Protein AF-A0AAN4YS03-F1 (afdb_monomer)

Radius of gyration: 44.27 Å; Cα contacts (8 Å, |Δi|>4): 1001; chains: 1; bounding box: 125×52×126 Å

Structure (mmCIF, N/CA/C/O backbone):
data_AF-A0AAN4YS03-F1
#
_entry.id   AF-A0AAN4YS03-F1
#
loop_
_atom_site.group_PDB
_atom_site.id
_atom_site.type_symbol
_atom_site.label_atom_id
_atom_site.label_alt_id
_atom_site.label_comp_id
_atom_site.label_asym_id
_atom_site.label_entity_id
_atom_site.label_seq_id
_atom_site.pdbx_PDB_ins_code
_atom_site.Cartn_x
_atom_site.Cartn_y
_atom_site.Cartn_z
_atom_site.occupancy
_atom_site.B_iso_or_equiv
_atom_site.auth_seq_id
_atom_site.auth_comp_id
_atom_site.auth_asym_id
_atom_site.auth_atom_id
_atom_site.pdbx_PDB_model_num
ATOM 1 N N . MET A 1 1 ? -36.981 9.908 74.277 1.00 62.81 1 MET A N 1
ATOM 2 C CA . MET A 1 1 ? -36.765 9.601 72.844 1.00 62.81 1 MET A CA 1
ATOM 3 C C . MET A 1 1 ? -37.838 8.609 72.413 1.00 62.81 1 MET A C 1
ATOM 5 O O . MET A 1 1 ? -37.986 7.611 73.107 1.00 62.81 1 MET A O 1
ATOM 9 N N . SER A 1 2 ? -38.640 8.889 71.379 1.00 87.06 2 SER A N 1
ATOM 10 C CA . SER A 1 2 ? -39.710 7.969 70.950 1.00 87.06 2 SER A CA 1
ATOM 11 C C . SER A 1 2 ? -39.118 6.650 70.426 1.00 87.06 2 SER A C 1
ATOM 13 O O . SER A 1 2 ? -37.985 6.634 69.940 1.00 87.06 2 SER A O 1
ATOM 15 N N . LEU A 1 3 ? -39.869 5.540 70.510 1.00 88.31 3 LEU A N 1
ATOM 16 C CA . LEU A 1 3 ? -39.451 4.258 69.920 1.00 88.31 3 LEU A CA 1
ATOM 17 C C . LEU A 1 3 ? -39.141 4.425 68.425 1.00 88.31 3 LEU A C 1
ATOM 19 O O . LEU A 1 3 ? -38.120 3.934 67.962 1.00 88.31 3 LEU A O 1
ATOM 23 N N . ARG A 1 4 ? -39.962 5.204 67.707 1.00 88.69 4 ARG A N 1
ATOM 24 C CA . ARG A 1 4 ? -39.749 5.547 66.293 1.00 88.69 4 ARG A CA 1
ATOM 25 C C . ARG A 1 4 ? -38.406 6.235 66.061 1.00 88.69 4 ARG A C 1
ATOM 27 O O . ARG A 1 4 ? -37.646 5.790 65.213 1.00 88.69 4 ARG A O 1
ATOM 34 N N . ARG A 1 5 ? -38.067 7.242 66.868 1.00 88.62 5 ARG A N 1
ATOM 35 C CA . ARG A 1 5 ? -36.782 7.945 66.775 1.00 88.62 5 ARG A CA 1
ATOM 36 C C . ARG A 1 5 ? -35.595 7.033 67.079 1.00 88.62 5 ARG A C 1
ATOM 38 O O . ARG A 1 5 ? -34.581 7.125 66.402 1.00 88.62 5 ARG A O 1
ATOM 45 N N . ARG A 1 6 ? -35.726 6.112 68.043 1.00 87.75 6 ARG A N 1
ATOM 46 C CA . ARG A 1 6 ? -34.692 5.096 68.325 1.00 87.75 6 ARG A CA 1
ATOM 47 C C . ARG A 1 6 ? -34.522 4.114 67.163 1.00 87.75 6 ARG A C 1
ATOM 49 O O . ARG A 1 6 ? -33.397 3.859 66.758 1.00 87.75 6 ARG A O 1
ATOM 56 N N . VAL A 1 7 ? -35.619 3.595 66.606 1.00 87.50 7 VAL A N 1
ATOM 57 C CA . VAL A 1 7 ? -35.579 2.685 65.448 1.00 87.50 7 VAL A CA 1
ATOM 58 C C . VAL A 1 7 ? -34.985 3.391 64.231 1.00 87.50 7 VAL A C 1
ATOM 60 O O . VAL A 1 7 ? -34.114 2.826 63.579 1.00 87.50 7 VAL A O 1
ATOM 63 N N . SER A 1 8 ? -35.388 4.634 63.972 1.00 88.62 8 SER A N 1
ATOM 64 C CA . SER A 1 8 ? -34.830 5.474 62.908 1.00 88.62 8 SER A CA 1
ATOM 65 C C . SER A 1 8 ? -33.326 5.687 63.079 1.00 88.62 8 SER A C 1
ATOM 67 O O . SER A 1 8 ? -32.570 5.487 62.138 1.00 88.62 8 SER A O 1
ATOM 69 N N . GLN A 1 9 ? -32.848 5.962 64.294 1.00 85.19 9 GLN A N 1
ATOM 70 C CA . GLN A 1 9 ? -31.410 6.087 64.552 1.00 85.19 9 GLN A CA 1
ATOM 71 C C . GLN A 1 9 ? -30.628 4.785 64.358 1.00 85.19 9 GLN A C 1
ATOM 73 O O . GLN A 1 9 ? -29.498 4.834 63.891 1.00 85.19 9 GLN A O 1
ATOM 78 N N . CYS A 1 10 ? -31.208 3.633 64.703 1.00 83.06 10 CYS A N 1
ATOM 79 C CA . CYS A 1 10 ? -30.532 2.341 64.565 1.00 83.06 10 CYS A CA 1
ATOM 80 C C . CYS A 1 10 ? -30.569 1.782 63.138 1.00 83.06 10 CYS A C 1
ATOM 82 O O . CYS A 1 10 ? -29.670 1.053 62.741 1.00 83.06 10 CYS A O 1
ATOM 84 N N . THR A 1 11 ? -31.638 2.052 62.391 1.00 83.12 11 THR A N 1
ATOM 85 C CA . THR A 1 11 ? -31.875 1.448 61.069 1.00 83.12 11 THR A CA 1
ATOM 86 C C . THR A 1 11 ? -31.716 2.437 59.930 1.00 83.12 11 THR A C 1
ATOM 88 O O . THR A 1 11 ? -31.784 2.036 58.777 1.00 83.12 11 THR A O 1
ATOM 91 N N . ARG A 1 12 ? -31.573 3.731 60.232 1.00 84.44 12 ARG A N 1
ATOM 92 C CA . ARG A 1 12 ? -31.611 4.842 59.273 1.00 84.44 12 ARG A CA 1
ATOM 93 C C . ARG A 1 12 ? -32.932 4.950 58.490 1.00 84.44 12 ARG A C 1
ATOM 95 O O . ARG A 1 12 ? -33.034 5.785 57.595 1.00 84.44 12 ARG A O 1
ATOM 102 N N . ILE A 1 13 ? -33.954 4.160 58.842 1.00 88.19 13 ILE A N 1
ATOM 103 C CA . ILE A 1 13 ? -35.297 4.239 58.256 1.00 88.19 13 ILE A CA 1
ATOM 104 C C . ILE A 1 13 ? -35.971 5.529 58.754 1.00 88.19 13 ILE A C 1
ATOM 106 O O . ILE A 1 13 ? -36.139 5.689 59.965 1.00 88.19 13 ILE A O 1
ATOM 110 N N . PRO A 1 14 ? -36.405 6.435 57.861 1.00 88.62 14 PRO A N 1
ATOM 111 C CA . PRO A 1 14 ? -37.026 7.698 58.249 1.00 88.62 14 PRO A CA 1
ATOM 112 C C . PRO A 1 14 ? -38.251 7.524 59.154 1.00 88.62 14 PRO A C 1
ATOM 114 O O . PRO A 1 14 ? -39.078 6.632 58.948 1.00 88.62 14 PRO A O 1
ATOM 117 N N . GLU A 1 15 ? -38.421 8.433 60.121 1.00 89.50 15 GLU A N 1
ATOM 118 C CA . GLU A 1 15 ? -39.568 8.400 61.043 1.00 89.50 15 GLU A CA 1
ATOM 119 C C . GLU A 1 15 ? -40.915 8.490 60.309 1.00 89.50 15 GLU A C 1
ATOM 121 O O . GLU A 1 15 ? -41.884 7.894 60.771 1.00 89.50 15 GLU A O 1
ATOM 126 N N . SER A 1 16 ? -40.960 9.153 59.149 1.00 88.88 16 SER A N 1
ATOM 127 C CA . SER A 1 16 ? -42.152 9.256 58.298 1.00 88.88 16 SER A CA 1
ATOM 128 C C . SER A 1 16 ? -42.608 7.905 57.739 1.00 88.88 16 SER A C 1
ATOM 130 O O . SER A 1 16 ? -43.807 7.654 57.659 1.00 88.88 16 SER A O 1
ATOM 132 N N . ILE A 1 17 ? -41.683 6.991 57.424 1.00 88.75 17 ILE A N 1
ATOM 133 C CA . ILE A 1 17 ? -42.033 5.619 57.016 1.00 88.75 17 ILE A CA 1
ATOM 134 C C . ILE A 1 17 ? -42.554 4.840 58.223 1.00 88.75 17 ILE A C 1
ATOM 136 O O . ILE A 1 17 ? -43.592 4.189 58.147 1.00 88.75 17 ILE A O 1
ATOM 140 N N . LEU A 1 18 ? -41.873 4.949 59.369 1.00 88.12 18 LEU A N 1
ATOM 141 C CA . LEU A 1 18 ? -42.282 4.282 60.613 1.00 88.12 18 LEU A CA 1
ATOM 142 C C . LEU A 1 18 ? -43.627 4.800 61.153 1.00 88.12 18 LEU A C 1
ATOM 144 O O . LEU A 1 18 ? -44.275 4.126 61.951 1.00 88.12 18 LEU A O 1
ATOM 148 N N . ALA A 1 19 ? -44.024 6.010 60.758 1.00 87.56 19 ALA A N 1
ATOM 149 C CA . ALA A 1 19 ? -45.313 6.618 61.059 1.00 87.56 19 ALA A CA 1
ATOM 150 C C . ALA A 1 19 ? -46.412 6.262 60.039 1.00 87.56 19 ALA A C 1
ATOM 152 O O . ALA A 1 19 ? -47.574 6.555 60.305 1.00 87.56 19 ALA A O 1
ATOM 153 N N . GLY A 1 20 ? -46.064 5.638 58.905 1.00 85.31 20 GLY A N 1
ATOM 154 C CA . GLY A 1 20 ? -46.989 5.366 57.799 1.00 85.31 20 GLY A CA 1
ATOM 155 C C . GLY A 1 20 ? -47.348 6.600 56.962 1.00 85.31 20 GLY A C 1
ATOM 156 O O . GLY A 1 20 ? -48.310 6.565 56.205 1.00 85.31 20 GLY A O 1
ATOM 157 N N . GLU A 1 21 ? -46.600 7.697 57.100 1.00 88.50 21 GLU A N 1
ATOM 158 C CA . GLU A 1 21 ? -46.832 8.962 56.388 1.00 88.50 21 GLU A CA 1
ATOM 159 C C . GLU A 1 21 ? -46.271 8.941 54.959 1.00 88.50 21 GLU A C 1
ATOM 161 O O . GLU A 1 21 ? -46.716 9.706 54.104 1.00 88.50 21 GLU A O 1
ATOM 166 N N . ARG A 1 22 ? -45.269 8.092 54.694 1.00 87.12 22 ARG A N 1
ATOM 167 C CA . ARG A 1 22 ? -44.665 7.898 53.368 1.00 87.12 22 ARG A CA 1
ATOM 168 C C . ARG A 1 22 ? -44.465 6.421 53.059 1.00 87.12 22 ARG A C 1
ATOM 170 O O . ARG A 1 22 ? -44.139 5.634 53.945 1.00 87.12 22 ARG A O 1
ATOM 177 N N . ASN A 1 23 ? -44.589 6.080 51.781 1.00 86.81 23 ASN A N 1
ATOM 178 C CA . ASN A 1 23 ? -44.374 4.733 51.267 1.00 86.81 23 ASN A CA 1
ATOM 179 C C . ASN A 1 23 ? -42.890 4.477 50.934 1.00 86.81 23 ASN A C 1
ATOM 181 O O . ASN A 1 23 ? -42.110 5.410 50.723 1.00 86.81 23 ASN A O 1
ATOM 185 N N . LEU A 1 24 ? -42.495 3.201 50.889 1.00 85.31 24 LEU A N 1
ATOM 186 C CA . LEU A 1 24 ? -41.114 2.764 50.620 1.00 85.31 24 LEU A CA 1
ATOM 187 C C . LEU A 1 24 ? -40.614 3.145 49.217 1.00 85.31 24 LEU A C 1
ATOM 189 O O . LEU A 1 24 ? -39.426 3.394 49.040 1.00 85.31 24 LEU A O 1
ATOM 193 N N . ASP A 1 25 ? -41.514 3.188 48.241 1.00 82.31 25 ASP A N 1
ATOM 194 C CA . ASP A 1 25 ? -41.267 3.567 46.844 1.00 82.31 25 ASP A CA 1
ATOM 195 C C . ASP A 1 25 ? -40.865 5.042 46.670 1.00 82.31 25 ASP A C 1
ATOM 197 O O . ASP A 1 25 ? -40.218 5.385 45.687 1.00 82.31 25 ASP A O 1
ATOM 201 N N . THR A 1 26 ? -41.170 5.908 47.645 1.00 86.38 26 THR A N 1
ATOM 202 C CA . THR A 1 26 ? -40.747 7.322 47.634 1.00 86.38 26 THR A CA 1
ATOM 203 C C . THR A 1 26 ? -39.247 7.525 47.881 1.00 86.38 26 THR A C 1
ATOM 205 O O . THR A 1 26 ? -38.755 8.647 47.755 1.00 86.38 26 THR A O 1
ATOM 208 N N . PHE A 1 27 ? -38.520 6.461 48.239 1.00 90.19 27 PHE A N 1
ATOM 209 C CA . PHE A 1 27 ? -37.086 6.487 48.521 1.00 90.19 27 PHE A CA 1
ATOM 210 C C . PHE A 1 27 ? -36.296 5.723 47.464 1.00 90.19 27 PHE A C 1
ATOM 212 O O . PHE A 1 27 ? -36.702 4.653 46.995 1.00 90.19 27 PHE A O 1
ATOM 219 N N . SER A 1 28 ? -35.114 6.249 47.148 1.00 91.94 28 SER A N 1
ATOM 220 C CA . SER A 1 28 ? -34.211 5.623 46.189 1.00 91.94 28 SER A CA 1
ATOM 221 C C . SER A 1 28 ? -33.755 4.241 46.656 1.00 91.94 28 SER A C 1
ATOM 223 O O . SER A 1 28 ? -33.810 3.875 47.837 1.00 91.94 28 SER A O 1
ATOM 225 N N . THR A 1 29 ? -33.265 3.460 45.711 1.00 92.81 29 THR A N 1
ATOM 226 C CA . THR A 1 29 ? -32.684 2.147 45.946 1.00 92.81 29 THR A CA 1
ATOM 227 C C . THR A 1 29 ? -31.448 2.266 46.828 1.00 92.81 29 THR A C 1
ATOM 229 O O . THR A 1 29 ? -31.342 1.527 47.804 1.00 92.81 29 THR A O 1
ATOM 232 N N . ALA A 1 30 ? -30.579 3.253 46.583 1.00 92.75 30 ALA A N 1
ATOM 233 C CA . ALA A 1 30 ? -29.439 3.552 47.453 1.00 92.75 30 ALA A CA 1
ATOM 234 C C . ALA A 1 30 ? -29.853 3.859 48.899 1.00 92.75 30 ALA A C 1
ATOM 236 O O . ALA A 1 30 ? -29.278 3.310 49.840 1.00 92.75 30 ALA A O 1
ATOM 237 N N . GLN A 1 31 ? -30.883 4.691 49.086 1.00 92.56 31 GLN A N 1
ATOM 238 C CA . GLN A 1 31 ? -31.388 5.043 50.413 1.00 92.56 31 GLN A CA 1
ATOM 239 C C . GLN A 1 31 ? -31.877 3.804 51.153 1.00 92.56 31 GLN A C 1
ATOM 241 O O . GLN A 1 31 ? -31.463 3.557 52.285 1.00 92.56 31 GLN A O 1
ATOM 246 N N . ARG A 1 32 ? -32.696 2.984 50.489 1.00 92.81 32 ARG A N 1
ATOM 247 C CA . ARG A 1 32 ? -33.225 1.742 51.059 1.00 92.81 32 ARG A CA 1
ATOM 248 C C . ARG A 1 32 ? -32.126 0.726 51.373 1.00 92.81 32 ARG A C 1
ATOM 250 O O . ARG A 1 32 ? -32.178 0.095 52.427 1.00 92.81 32 ARG A O 1
ATOM 257 N N . MET A 1 33 ? -31.110 0.605 50.516 1.00 92.31 33 MET A N 1
ATOM 258 C CA . MET A 1 33 ? -29.931 -0.232 50.778 1.00 92.31 33 MET A CA 1
ATOM 259 C C . MET A 1 33 ? -29.151 0.253 52.006 1.00 92.31 33 MET A C 1
ATOM 261 O O . MET A 1 33 ? -28.747 -0.557 52.843 1.00 92.31 33 MET A O 1
ATOM 265 N N . SER A 1 34 ? -28.999 1.573 52.167 1.00 92.25 34 SER A N 1
ATOM 266 C CA . SER A 1 34 ? -28.271 2.170 53.294 1.00 92.25 34 SER A CA 1
ATOM 267 C C . SER A 1 34 ? -28.894 1.852 54.662 1.00 92.25 34 SER A C 1
ATOM 269 O O . SER A 1 34 ? -28.183 1.811 55.666 1.00 92.25 34 SER A O 1
ATOM 271 N N . TRP A 1 35 ? -30.196 1.541 54.722 1.00 91.12 35 TRP A N 1
ATOM 272 C CA . TRP A 1 35 ? -30.890 1.157 55.962 1.00 91.12 35 TRP A CA 1
ATOM 273 C C . TRP A 1 35 ? -30.449 -0.200 56.530 1.00 91.12 35 TRP A C 1
ATOM 275 O O . TRP A 1 35 ? -30.781 -0.568 57.665 1.00 91.12 35 TRP A O 1
ATOM 285 N N . ALA A 1 36 ? -29.725 -0.981 55.729 1.00 89.56 36 ALA A N 1
ATOM 286 C CA . ALA A 1 36 ? -29.115 -2.233 56.145 1.00 89.56 36 ALA A CA 1
ATOM 287 C C . ALA A 1 36 ? -27.587 -2.151 56.281 1.00 89.56 36 ALA A C 1
ATOM 289 O O . ALA A 1 36 ? -26.980 -3.149 56.659 1.00 89.56 36 ALA A O 1
ATOM 290 N N . ALA A 1 37 ? -26.967 -0.993 56.023 1.00 88.12 37 ALA A N 1
ATOM 291 C CA . ALA A 1 37 ? -25.511 -0.869 55.932 1.00 88.12 37 ALA A CA 1
ATOM 292 C C . ALA A 1 37 ? -24.763 -1.229 57.228 1.00 88.12 37 ALA A C 1
ATOM 294 O O . ALA A 1 37 ? -23.658 -1.758 57.173 1.00 88.12 37 ALA A O 1
ATOM 295 N N . GLU A 1 38 ? -25.375 -0.984 58.388 1.00 88.12 38 GLU A N 1
ATOM 296 C CA . GLU A 1 38 ? -24.790 -1.262 59.710 1.00 88.12 38 GLU A CA 1
ATOM 297 C C . GLU A 1 38 ? -25.371 -2.527 60.366 1.00 88.12 38 GLU A C 1
ATOM 299 O O . GLU A 1 38 ? -25.102 -2.808 61.537 1.00 88.12 38 GLU A O 1
ATOM 304 N N . ARG A 1 39 ? -26.197 -3.300 59.645 1.00 87.12 39 ARG A N 1
ATOM 305 C CA . ARG A 1 39 ? -26.814 -4.508 60.204 1.00 87.12 39 ARG A CA 1
ATOM 306 C C . ARG A 1 39 ? -25.766 -5.593 60.421 1.00 87.12 39 ARG A C 1
ATOM 308 O O . ARG A 1 39 ? -24.939 -5.869 59.559 1.00 87.12 39 ARG A O 1
ATOM 315 N N . GLN A 1 40 ? -25.868 -6.254 61.567 1.00 84.62 40 GLN A N 1
ATOM 316 C CA . GLN A 1 40 ? -25.061 -7.416 61.914 1.00 84.62 40 GLN A CA 1
ATOM 317 C C . GLN A 1 40 ? -25.960 -8.647 61.947 1.00 84.62 40 GLN A C 1
ATOM 319 O O . GLN A 1 40 ? -27.003 -8.647 62.603 1.00 84.62 40 GLN A O 1
ATOM 324 N N . THR A 1 41 ? -25.562 -9.692 61.232 1.00 86.56 41 THR A N 1
ATOM 325 C CA . THR A 1 41 ? -26.290 -10.961 61.147 1.00 86.56 41 THR A CA 1
ATOM 326 C C . THR A 1 41 ? -25.350 -12.125 61.435 1.00 86.56 41 THR A C 1
ATOM 328 O O . THR A 1 41 ? -24.131 -12.007 61.315 1.00 86.56 41 THR A O 1
ATOM 331 N N . THR A 1 42 ? -25.907 -13.268 61.835 1.00 86.56 42 THR A N 1
ATOM 332 C CA . THR A 1 42 ? -25.120 -14.488 62.074 1.00 86.56 42 THR A CA 1
ATOM 333 C C . THR A 1 42 ? -24.725 -15.173 60.767 1.00 86.56 42 THR A C 1
ATOM 335 O O . THR A 1 42 ? -23.645 -15.755 60.687 1.00 86.56 42 THR A O 1
ATOM 338 N N . ARG A 1 43 ? -25.576 -15.091 59.736 1.00 85.44 43 ARG A N 1
ATOM 339 C CA . ARG A 1 43 ? -25.283 -15.537 58.367 1.00 85.44 43 ARG A CA 1
ATOM 340 C C . ARG A 1 43 ? -25.240 -14.343 57.422 1.00 85.44 43 ARG A C 1
ATOM 342 O O . ARG A 1 43 ? -26.068 -13.441 57.529 1.00 85.44 43 ARG A O 1
ATOM 349 N N . VAL A 1 44 ? -24.308 -14.346 56.472 1.00 81.50 44 VAL A N 1
ATOM 350 C CA . VAL A 1 44 ? -24.134 -13.236 55.515 1.00 81.50 44 VAL A CA 1
ATOM 351 C C . VAL A 1 44 ? -25.361 -13.099 54.607 1.00 81.50 44 VAL A C 1
ATOM 353 O O . VAL A 1 44 ? -25.776 -11.993 54.280 1.00 81.50 44 VAL A O 1
ATOM 356 N N . GLU A 1 45 ? -26.004 -14.216 54.272 1.00 87.19 45 GLU A N 1
ATOM 357 C CA . GLU A 1 45 ? -27.212 -14.270 53.445 1.00 87.19 45 GLU A CA 1
ATOM 358 C C . GLU A 1 45 ? -28.424 -13.588 54.098 1.00 87.19 45 GLU A C 1
ATOM 360 O O . GLU A 1 45 ? -29.308 -13.093 53.395 1.00 87.19 45 GLU A O 1
ATOM 365 N N . ASP A 1 46 ? -28.464 -13.507 55.434 1.00 87.12 46 ASP A N 1
ATOM 366 C CA . ASP A 1 46 ? -29.571 -12.866 56.154 1.00 87.12 46 ASP A CA 1
ATOM 367 C C . ASP A 1 46 ? -29.637 -11.352 55.867 1.00 87.12 46 ASP A C 1
ATOM 369 O O . ASP A 1 46 ? -30.712 -10.748 55.933 1.00 87.12 46 ASP A O 1
ATOM 373 N N . LEU A 1 47 ? -28.511 -10.740 55.468 1.00 84.62 47 LEU A N 1
ATOM 374 C CA . LEU A 1 47 ? -28.468 -9.354 54.995 1.00 84.62 47 LEU A CA 1
ATOM 375 C C . LEU A 1 47 ? -29.272 -9.173 53.701 1.00 84.62 47 LEU A C 1
ATOM 377 O O . LEU A 1 47 ? -29.989 -8.185 53.564 1.00 84.62 47 LEU A O 1
ATOM 381 N N . ALA A 1 48 ? -29.220 -10.137 52.779 1.00 85.81 48 ALA A N 1
ATOM 382 C CA . ALA A 1 48 ? -30.043 -10.107 51.573 1.00 85.81 48 ALA A CA 1
ATOM 383 C C . ALA A 1 48 ? -31.520 -10.393 51.902 1.00 85.81 48 ALA A C 1
ATOM 385 O O . ALA A 1 48 ? -32.401 -9.659 51.451 1.00 85.81 48 ALA A O 1
ATOM 386 N N . TYR A 1 49 ? -31.801 -11.384 52.761 1.00 85.81 49 TYR A N 1
ATOM 387 C CA . TYR A 1 49 ? -33.170 -11.713 53.192 1.00 85.81 49 TYR A CA 1
ATOM 388 C C . TYR A 1 49 ? -33.905 -10.515 53.799 1.00 85.81 49 TYR A C 1
ATOM 390 O O . TYR A 1 49 ? -35.056 -10.248 53.455 1.00 85.81 49 TYR A O 1
ATOM 398 N N . CYS A 1 50 ? -33.245 -9.765 54.684 1.00 83.62 50 CYS A N 1
ATOM 399 C CA . CYS A 1 50 ? -33.875 -8.640 55.372 1.00 83.62 50 CYS A CA 1
ATOM 400 C C . CYS A 1 50 ? -34.185 -7.441 54.456 1.00 83.62 50 CYS A C 1
ATOM 402 O O . CYS A 1 50 ? -34.942 -6.552 54.853 1.00 83.62 50 CYS A O 1
ATOM 404 N N . LEU A 1 51 ? -33.612 -7.413 53.250 1.00 88.56 51 LEU A N 1
ATOM 405 C CA . LEU A 1 51 ? -33.839 -6.385 52.238 1.00 88.56 51 LEU A CA 1
ATOM 406 C C . LEU A 1 51 ? -34.893 -6.798 51.202 1.00 88.56 51 LEU A C 1
ATOM 408 O O . LEU A 1 51 ? -35.548 -5.921 50.650 1.00 88.56 51 LEU A O 1
ATOM 412 N N . MET A 1 52 ? -35.133 -8.096 50.980 1.00 88.31 52 MET A N 1
ATOM 413 C CA . MET A 1 52 ? -36.137 -8.586 50.015 1.00 88.31 52 MET A CA 1
ATOM 414 C C . MET A 1 52 ? -37.507 -7.916 50.193 1.00 88.31 52 MET A C 1
ATOM 416 O O . MET A 1 52 ? -38.092 -7.423 49.229 1.00 88.31 52 MET A O 1
ATOM 420 N N . GLY A 1 53 ? -37.982 -7.819 51.440 1.00 83.25 53 GLY A N 1
ATOM 421 C CA . GLY A 1 53 ? -39.258 -7.174 51.765 1.00 83.25 53 GLY A CA 1
ATOM 422 C C . GLY A 1 53 ? -39.277 -5.659 51.529 1.00 83.25 53 GLY A C 1
ATOM 423 O O . GLY A 1 53 ? -40.325 -5.113 51.204 1.00 83.25 53 GLY A O 1
ATOM 424 N N . LEU A 1 54 ? -38.129 -4.979 51.630 1.00 86.62 54 LEU A N 1
ATOM 425 C CA . LEU A 1 54 ? -38.019 -3.533 51.374 1.00 86.62 54 LEU A CA 1
ATOM 426 C C . LEU A 1 54 ? -38.086 -3.188 49.880 1.00 86.62 54 LEU A C 1
ATOM 428 O O . LEU A 1 54 ? -38.413 -2.054 49.520 1.00 86.62 54 LEU A O 1
ATOM 432 N N . PHE A 1 55 ? -37.781 -4.163 49.024 1.00 88.81 55 PHE A N 1
ATOM 433 C CA . PHE A 1 55 ? -37.797 -4.021 47.570 1.00 88.81 55 PHE A CA 1
ATOM 434 C C . PHE A 1 55 ? -38.944 -4.776 46.891 1.00 88.81 55 PHE A C 1
ATOM 436 O O . PHE A 1 55 ? -39.091 -4.670 45.680 1.00 88.81 55 PHE A O 1
ATOM 443 N N . GLY A 1 56 ? -39.760 -5.523 47.643 1.00 85.44 56 GLY A N 1
ATOM 444 C CA . GLY A 1 56 ? -40.843 -6.333 47.075 1.00 85.44 56 GLY A CA 1
ATOM 445 C C . GLY A 1 56 ? -40.343 -7.467 46.172 1.00 85.44 56 GLY A C 1
ATOM 446 O O . GLY A 1 56 ? -41.068 -7.923 45.293 1.00 85.44 56 GLY A O 1
ATOM 447 N N . VAL A 1 57 ? -39.102 -7.915 46.373 1.00 87.88 57 VAL A N 1
ATOM 448 C CA . VAL A 1 57 ? -38.455 -8.946 45.557 1.00 87.88 57 VAL A CA 1
ATOM 449 C C . VAL A 1 57 ? -38.677 -10.318 46.180 1.00 87.88 57 VAL A C 1
ATOM 451 O O . VAL A 1 57 ? -38.440 -10.516 47.372 1.00 87.88 57 VAL A O 1
ATOM 454 N N . ASN A 1 58 ? -39.066 -11.294 45.358 1.00 84.62 58 ASN A N 1
ATOM 455 C CA . ASN A 1 58 ? -39.175 -12.689 45.769 1.00 84.62 58 ASN A CA 1
ATOM 456 C C . ASN A 1 58 ? -38.053 -13.529 45.139 1.00 84.62 58 ASN A C 1
ATOM 458 O O . ASN A 1 58 ? -37.931 -13.593 43.919 1.00 84.62 58 ASN A O 1
ATOM 462 N N . MET A 1 59 ? -37.256 -14.200 45.972 1.00 81.94 59 MET A N 1
ATOM 463 C CA . MET A 1 59 ? -36.164 -15.077 45.553 1.00 81.94 59 MET A CA 1
ATOM 464 C C . MET A 1 59 ? -36.340 -16.477 46.158 1.00 81.94 59 MET A C 1
ATOM 466 O O . MET A 1 59 ? -36.659 -16.589 47.342 1.00 81.94 59 MET A O 1
ATOM 470 N N . PRO A 1 60 ? -36.078 -17.553 45.387 1.00 80.44 60 PRO A N 1
ATOM 471 C CA . PRO A 1 60 ? -35.842 -18.895 45.923 1.00 80.44 60 PRO A CA 1
ATOM 472 C C . PRO A 1 60 ? -34.805 -18.913 47.058 1.00 80.44 60 PRO A C 1
ATOM 474 O O . PRO A 1 60 ? -34.016 -17.981 47.168 1.00 80.44 60 PRO A O 1
ATOM 477 N N . LEU A 1 61 ? -34.758 -20.004 47.837 1.00 75.44 61 LEU A N 1
ATOM 478 C CA . LEU A 1 61 ? -33.773 -20.238 48.910 1.00 75.44 61 LEU A CA 1
ATOM 479 C C . LEU A 1 61 ? -32.360 -19.757 48.527 1.00 75.44 61 LEU A C 1
ATOM 481 O O . LEU A 1 61 ? -31.792 -20.249 47.555 1.00 75.44 61 LEU A O 1
ATOM 485 N N . ILE A 1 62 ? -31.816 -18.818 49.311 1.00 77.06 62 ILE A N 1
ATOM 486 C CA . ILE A 1 62 ? -30.479 -18.221 49.111 1.00 77.06 62 ILE A CA 1
ATOM 487 C C . ILE A 1 62 ? -29.419 -18.775 50.081 1.00 77.06 62 ILE A C 1
ATOM 489 O O . ILE A 1 62 ? -28.246 -18.423 49.994 1.00 77.06 62 ILE A O 1
ATOM 493 N N . TYR A 1 63 ? -29.800 -19.654 51.016 1.00 78.56 63 TYR A N 1
ATOM 494 C CA . TYR A 1 63 ? -28.863 -20.226 51.988 1.00 78.56 63 TYR A CA 1
ATOM 495 C C . TYR A 1 63 ? -27.813 -21.116 51.312 1.00 78.56 63 TYR A C 1
ATOM 497 O O . TYR A 1 63 ? -28.155 -22.081 50.631 1.00 78.56 63 TYR A O 1
ATOM 505 N N . GLY A 1 64 ? -26.532 -20.808 51.545 1.00 79.06 64 GLY A N 1
ATOM 506 C CA . GLY A 1 64 ? -25.397 -21.466 50.894 1.00 79.06 64 GLY A CA 1
ATOM 507 C C . GLY A 1 64 ? -24.770 -20.642 49.766 1.00 79.06 64 GLY A C 1
ATOM 508 O O . GLY A 1 64 ? -23.676 -20.984 49.316 1.00 79.06 64 GLY A O 1
ATOM 509 N N . GLU A 1 65 ? -25.405 -19.542 49.349 1.00 81.00 65 GLU A N 1
ATOM 510 C CA . GLU A 1 65 ? -24.876 -18.620 48.335 1.00 81.00 65 GLU A CA 1
ATOM 511 C C . GLU A 1 65 ? -23.889 -17.587 48.915 1.00 81.00 65 GLU A C 1
ATOM 513 O O . GLU A 1 65 ? -23.148 -16.957 48.157 1.00 81.00 65 GLU A O 1
ATOM 518 N N . ARG A 1 66 ? -23.816 -17.425 50.248 1.00 84.50 66 ARG A N 1
ATOM 519 C CA . ARG A 1 66 ? -22.972 -16.420 50.924 1.00 84.50 66 ARG A CA 1
ATOM 520 C C . ARG A 1 66 ? -23.194 -15.018 50.333 1.00 84.50 66 ARG A C 1
ATOM 522 O O . ARG A 1 66 ? -24.326 -14.571 50.199 1.00 84.50 66 ARG A O 1
ATOM 529 N N . GLU A 1 67 ? -22.132 -14.313 49.955 1.00 76.12 67 GLU A N 1
ATOM 530 C CA . GLU A 1 67 ? -22.202 -12.944 49.422 1.00 76.12 67 GLU A CA 1
ATOM 531 C C . GLU A 1 67 ? -22.853 -12.883 48.027 1.00 76.12 67 GLU A C 1
ATOM 533 O O . GLU A 1 67 ? -23.363 -11.835 47.629 1.00 76.12 67 GLU A O 1
ATOM 538 N N . ALA A 1 68 ? -22.923 -14.008 47.299 1.00 81.75 68 ALA A N 1
ATOM 539 C CA . ALA A 1 68 ? -23.632 -14.067 46.021 1.00 81.75 68 ALA A CA 1
ATOM 540 C C . ALA A 1 68 ? -25.147 -13.856 46.187 1.00 81.75 68 ALA A C 1
ATOM 542 O O . ALA A 1 68 ? -25.783 -13.348 45.265 1.00 81.75 68 ALA A O 1
ATOM 543 N N . ALA A 1 69 ? -25.706 -14.143 47.370 1.00 86.56 69 ALA A N 1
ATOM 544 C CA . ALA A 1 69 ? -27.106 -13.858 47.682 1.00 86.56 69 ALA A CA 1
ATOM 545 C C . ALA A 1 69 ? -27.431 -12.359 47.558 1.00 86.56 69 ALA A C 1
ATOM 547 O O . ALA A 1 69 ? -28.501 -11.983 47.081 1.00 86.56 69 ALA A O 1
ATOM 548 N N . PHE A 1 70 ? -26.499 -11.490 47.967 1.00 88.06 70 PHE A N 1
ATOM 549 C CA . PHE A 1 70 ? -26.686 -10.041 47.899 1.00 88.06 70 PHE A CA 1
ATOM 550 C C . PHE A 1 70 ? -26.501 -9.493 46.479 1.00 88.06 70 PHE A C 1
ATOM 552 O O . PHE A 1 70 ? -27.229 -8.594 46.062 1.00 88.06 70 PHE A O 1
ATOM 559 N N . ILE A 1 71 ? -25.574 -10.058 45.702 1.00 86.56 71 ILE A N 1
ATOM 560 C CA . ILE A 1 71 ? -25.437 -9.741 44.270 1.00 86.56 71 ILE A CA 1
ATOM 561 C C . ILE A 1 71 ? -26.727 -10.118 43.533 1.00 86.56 71 ILE A C 1
ATOM 563 O O . ILE A 1 71 ? -27.297 -9.302 42.815 1.00 86.56 71 ILE A O 1
ATOM 567 N N . ARG A 1 72 ? -27.244 -11.322 43.785 1.00 86.00 72 ARG A N 1
ATOM 568 C CA . ARG A 1 72 ? -28.491 -11.817 43.198 1.00 86.00 72 ARG A CA 1
ATOM 569 C C . ARG A 1 72 ? -29.705 -10.969 43.586 1.00 86.00 72 ARG A C 1
ATOM 571 O O . ARG A 1 72 ? -30.540 -10.693 42.732 1.00 86.00 72 ARG A O 1
ATOM 578 N N . LEU A 1 73 ? -29.790 -10.505 44.836 1.00 90.25 73 LEU A N 1
ATOM 579 C CA . LEU A 1 73 ? -30.824 -9.549 45.249 1.00 90.25 73 LEU A CA 1
ATOM 580 C C . LEU A 1 73 ? -30.801 -8.296 44.365 1.00 90.25 73 LEU A C 1
ATOM 582 O O . LEU A 1 73 ? -31.846 -7.870 43.885 1.00 90.25 73 LEU A O 1
ATOM 586 N N . GLN A 1 74 ? -29.620 -7.717 44.139 1.00 90.38 74 GLN A N 1
ATOM 587 C CA . GLN A 1 74 ? -29.470 -6.530 43.295 1.00 90.38 74 GLN A CA 1
ATOM 588 C C . GLN A 1 74 ? -29.842 -6.814 41.833 1.00 90.38 74 GLN A C 1
ATOM 590 O O . GLN A 1 74 ? -30.479 -5.976 41.202 1.00 90.38 74 GLN A O 1
ATOM 595 N N . GLU A 1 75 ? -29.516 -7.999 41.307 1.00 87.25 75 GLU A N 1
ATOM 596 C CA . GLU A 1 75 ? -29.963 -8.430 39.976 1.00 87.25 75 GLU A CA 1
ATOM 597 C C . GLU A 1 75 ? -31.491 -8.497 39.877 1.00 87.25 75 GLU A C 1
ATOM 599 O O . GLU A 1 75 ? -32.057 -8.020 38.901 1.00 87.25 75 GLU A O 1
ATOM 604 N N . GLU A 1 76 ? -32.181 -9.057 40.873 1.00 88.31 76 GLU A N 1
ATOM 605 C CA . GLU A 1 76 ? -33.648 -9.091 40.871 1.00 88.31 76 GLU A CA 1
ATOM 606 C C . GLU A 1 76 ? -34.264 -7.693 41.015 1.00 88.31 76 GLU A C 1
ATOM 608 O O . GLU A 1 76 ? -35.270 -7.408 40.369 1.00 88.31 76 GLU A O 1
ATOM 613 N N . ILE A 1 77 ? -33.646 -6.801 41.799 1.00 89.62 77 ILE A N 1
ATOM 614 C CA . ILE A 1 77 ? -34.065 -5.393 41.891 1.00 89.62 77 ILE A CA 1
ATOM 615 C C . ILE A 1 77 ? -33.947 -4.713 40.523 1.00 89.62 77 ILE A C 1
ATOM 617 O O . ILE A 1 77 ? -34.887 -4.048 40.098 1.00 89.62 77 ILE A O 1
ATOM 621 N N . LEU A 1 78 ? -32.842 -4.923 39.802 1.00 87.56 78 LEU A N 1
ATOM 622 C CA . LEU A 1 78 ? -32.625 -4.361 38.463 1.00 87.56 78 LEU A CA 1
ATOM 623 C C . LEU A 1 78 ? -33.632 -4.850 37.413 1.00 87.56 78 LEU A C 1
ATOM 625 O O . LEU A 1 78 ? -33.844 -4.172 36.414 1.00 87.56 78 LEU A O 1
ATOM 629 N N . LYS A 1 79 ? -34.266 -6.012 37.608 1.00 86.12 79 LYS A N 1
ATOM 630 C CA . LYS A 1 79 ? -35.319 -6.493 36.694 1.00 86.12 79 LYS A CA 1
ATOM 631 C C . LYS A 1 79 ? -36.637 -5.740 36.851 1.00 86.12 79 LYS A C 1
ATOM 633 O O . LYS A 1 79 ? -37.471 -5.814 35.953 1.00 86.12 79 LYS A O 1
ATOM 638 N N . ILE A 1 80 ? -36.846 -5.083 37.992 1.00 85.38 80 ILE A N 1
ATOM 639 C CA . ILE A 1 80 ? -38.107 -4.414 38.342 1.00 85.38 80 ILE A CA 1
ATOM 640 C C . ILE A 1 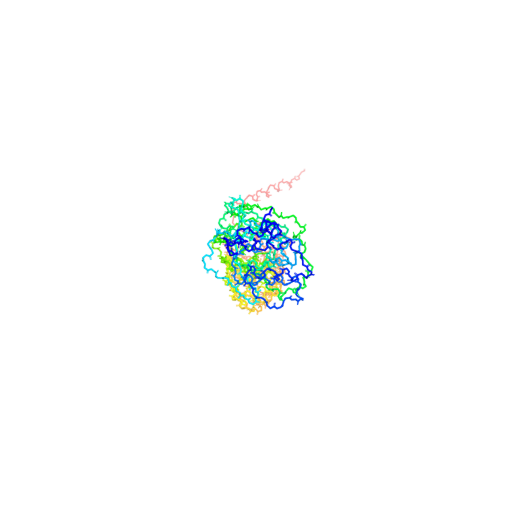80 ? -37.944 -2.909 38.596 1.00 85.38 80 ILE A C 1
ATOM 642 O O . ILE A 1 80 ? -38.931 -2.238 38.884 1.00 85.38 80 ILE A O 1
ATOM 646 N N . SER A 1 81 ? -36.718 -2.382 38.530 1.00 85.38 81 SER A N 1
ATOM 647 C CA . SER A 1 81 ? -36.384 -0.998 38.867 1.00 85.38 81 SER A CA 1
ATOM 648 C C . SER A 1 81 ? -35.351 -0.427 37.897 1.00 85.38 81 SER A C 1
ATOM 650 O O . SER A 1 81 ? -34.302 -1.030 37.678 1.00 85.38 81 SER A O 1
ATOM 652 N N . GLU A 1 82 ? -35.620 0.774 37.383 1.00 81.25 82 GLU A N 1
ATOM 653 C CA . GLU A 1 82 ? -34.701 1.578 36.555 1.00 81.25 82 GLU A CA 1
ATOM 654 C C . GLU A 1 82 ? -33.841 2.542 37.395 1.00 81.25 82 GLU A C 1
ATOM 656 O O . GLU A 1 82 ? -33.141 3.408 36.879 1.00 81.25 82 GLU A O 1
ATOM 661 N N . ASP A 1 83 ? -33.880 2.417 38.720 1.00 87.88 83 ASP A N 1
ATOM 662 C CA . ASP A 1 83 ? -33.207 3.345 39.620 1.00 87.88 83 ASP A CA 1
ATOM 663 C C . ASP A 1 83 ? -31.680 3.144 39.638 1.00 87.88 83 ASP A C 1
ATOM 665 O O . ASP A 1 83 ? -31.134 2.276 40.329 1.00 87.88 83 ASP A O 1
ATOM 669 N N . HIS A 1 84 ? -30.974 4.023 38.920 1.00 89.69 84 HIS A N 1
ATOM 670 C CA . HIS A 1 84 ? -29.512 4.029 38.825 1.00 89.69 84 HIS A CA 1
ATOM 671 C C . HIS A 1 84 ? -28.802 4.251 40.169 1.00 89.69 84 HIS A C 1
ATOM 673 O O . HIS A 1 84 ? -27.605 3.970 40.271 1.00 89.69 84 HIS A O 1
ATOM 679 N N . SER A 1 85 ? -29.494 4.724 41.216 1.00 91.88 85 SER A N 1
ATOM 680 C CA . SER A 1 85 ? -28.888 4.892 42.542 1.00 91.88 85 SER A CA 1
ATOM 681 C C . SER A 1 85 ? -28.347 3.579 43.111 1.00 91.88 85 SER A C 1
ATOM 683 O O . SER A 1 85 ? -27.421 3.612 43.914 1.00 91.88 85 SER A O 1
ATOM 685 N N . LEU A 1 86 ? -28.813 2.422 42.628 1.00 91.94 86 LEU A N 1
ATOM 686 C CA . LEU A 1 86 ? -28.251 1.123 42.993 1.00 91.94 86 LEU A CA 1
ATOM 687 C C . LEU A 1 86 ? -26.733 1.020 42.756 1.00 91.94 86 LEU A C 1
ATOM 689 O O . LEU A 1 86 ? -26.046 0.292 43.467 1.00 91.94 86 LEU A O 1
ATOM 693 N N . PHE A 1 87 ? -26.187 1.755 41.787 1.00 91.88 87 PHE A N 1
ATOM 694 C CA . PHE A 1 87 ? -24.752 1.753 41.506 1.00 91.88 87 PHE A CA 1
ATOM 695 C C . PHE A 1 87 ? -23.961 2.750 42.372 1.00 91.88 87 PHE A C 1
ATOM 697 O O . PHE A 1 87 ? -22.729 2.730 42.363 1.00 91.88 87 PHE A O 1
ATOM 704 N N . ALA A 1 88 ? -24.624 3.606 43.152 1.00 92.81 88 ALA A N 1
ATOM 705 C CA . ALA A 1 88 ? -23.981 4.539 44.073 1.00 92.81 88 ALA A CA 1
ATOM 706 C C . ALA A 1 88 ? -23.630 3.825 45.387 1.00 92.81 88 ALA A C 1
ATOM 708 O O . ALA A 1 88 ? -24.365 3.900 46.360 1.00 92.81 88 ALA A O 1
ATOM 709 N N . TRP A 1 89 ? -22.512 3.103 45.394 1.00 92.12 89 TRP A N 1
ATOM 710 C CA . TRP A 1 89 ? -21.951 2.420 46.565 1.00 92.12 89 TRP A CA 1
ATOM 711 C C . TRP A 1 89 ? -20.433 2.625 46.627 1.00 92.12 89 TRP A C 1
ATOM 713 O O . TRP A 1 89 ? -19.834 2.973 45.610 1.00 92.12 89 TRP A O 1
ATOM 723 N N . LYS A 1 90 ? -19.805 2.430 47.791 1.00 90.31 90 LYS A N 1
ATOM 724 C CA . LYS A 1 90 ? -18.351 2.537 48.005 1.00 90.31 90 LYS A CA 1
ATOM 725 C C . LYS A 1 90 ? -17.830 1.327 48.774 1.00 90.31 90 LYS A C 1
ATOM 727 O O . LYS A 1 90 ? -18.358 1.002 49.834 1.00 90.31 90 LYS A O 1
ATOM 732 N N . SER A 1 91 ? -16.828 0.631 48.246 1.00 86.00 91 SER A N 1
ATOM 733 C CA . SER A 1 91 ? -16.214 -0.517 48.920 1.00 86.00 91 SER A CA 1
ATOM 734 C C . SER A 1 91 ? -14.854 -0.870 48.328 1.00 86.00 91 SER A C 1
ATOM 736 O O . SER A 1 91 ? -14.687 -0.852 47.109 1.00 86.00 91 SER A O 1
ATOM 738 N N . SER A 1 92 ? -13.937 -1.302 49.193 1.00 75.44 92 SER A N 1
ATOM 739 C CA . SER A 1 92 ? -12.651 -1.887 48.805 1.00 75.44 92 SER A CA 1
ATOM 740 C C . SER A 1 92 ? -12.768 -3.344 48.337 1.00 75.44 92 SER A C 1
ATOM 742 O O . SER A 1 92 ? -11.832 -3.890 47.750 1.00 75.44 92 SER A O 1
ATOM 744 N N . ASP A 1 93 ? -13.920 -3.988 48.553 1.00 73.62 93 ASP A N 1
ATOM 745 C CA . ASP A 1 93 ? -14.199 -5.328 48.043 1.00 73.62 93 ASP A CA 1
ATOM 746 C C . ASP A 1 93 ? -14.570 -5.255 46.558 1.00 73.62 93 ASP A C 1
ATOM 748 O O . ASP A 1 93 ? -15.692 -4.939 46.161 1.00 73.62 93 ASP A O 1
ATOM 752 N N . THR A 1 94 ? -13.572 -5.536 45.725 1.00 60.84 94 THR A N 1
ATOM 753 C CA . THR A 1 94 ? -13.615 -5.350 44.277 1.00 60.84 94 THR A CA 1
ATOM 754 C C . THR A 1 94 ? -13.640 -6.676 43.542 1.00 60.84 94 THR A C 1
ATOM 756 O O . THR A 1 94 ? -12.908 -6.860 42.580 1.00 60.84 94 THR A O 1
ATOM 759 N N . ARG A 1 95 ? -14.507 -7.621 43.923 1.00 66.00 95 ARG A N 1
ATOM 760 C CA . ARG A 1 95 ? -14.712 -8.887 43.175 1.00 66.00 95 ARG A CA 1
ATOM 761 C C . ARG A 1 95 ? -15.318 -8.712 41.758 1.00 66.00 95 ARG A C 1
ATOM 763 O O . ARG A 1 95 ? -16.048 -9.568 41.269 1.00 66.00 95 ARG A O 1
ATOM 770 N N . ASN A 1 96 ? -14.936 -7.623 41.085 1.00 57.66 96 ASN A N 1
ATOM 771 C CA . ASN A 1 96 ? -14.943 -7.307 39.661 1.00 57.66 96 ASN A CA 1
ATOM 772 C C . ASN A 1 96 ? -16.317 -7.128 39.007 1.00 57.66 96 ASN A C 1
ATOM 774 O O . ASN A 1 96 ? -16.432 -7.202 37.786 1.00 57.66 96 ASN A O 1
ATOM 778 N N . GLY A 1 97 ? -17.350 -6.838 39.801 1.00 72.94 97 GLY A N 1
ATOM 779 C CA . GLY A 1 97 ? -18.696 -6.527 39.317 1.00 72.94 97 GLY A CA 1
ATOM 780 C C . GLY A 1 97 ? -19.046 -5.035 39.348 1.00 72.94 97 GLY A C 1
ATOM 781 O O . GLY A 1 97 ? -18.360 -4.219 39.960 1.00 72.94 97 GLY A O 1
ATOM 782 N N . LEU A 1 98 ? -20.164 -4.684 38.706 1.00 82.94 98 LEU A N 1
ATOM 783 C CA . LEU A 1 98 ? -20.828 -3.379 38.867 1.00 82.94 98 LEU A CA 1
ATOM 784 C C . LEU A 1 98 ? -21.667 -3.306 40.162 1.00 82.94 98 LEU A C 1
ATOM 786 O O . LEU A 1 98 ? -22.025 -2.216 40.610 1.00 82.94 98 LEU A O 1
ATOM 790 N N . LEU A 1 99 ? -21.967 -4.460 40.764 1.00 87.69 99 LEU A N 1
ATOM 791 C CA . LEU A 1 99 ? -22.822 -4.613 41.942 1.00 87.69 99 LEU A CA 1
ATOM 792 C C . LEU A 1 99 ? -21.994 -4.774 43.219 1.00 87.69 99 LEU A C 1
ATOM 794 O O . LEU A 1 99 ? -20.907 -5.352 43.191 1.00 87.69 99 LEU A O 1
ATOM 798 N N . ALA A 1 100 ? -22.528 -4.283 44.335 1.00 88.25 100 ALA A N 1
ATOM 799 C CA . ALA A 1 100 ? -21.877 -4.377 45.637 1.00 88.25 100 ALA A CA 1
ATOM 800 C C . ALA A 1 100 ? -21.935 -5.808 46.195 1.00 88.25 100 ALA A C 1
ATOM 802 O O . ALA A 1 100 ? -22.841 -6.577 45.882 1.00 88.25 100 ALA A O 1
ATOM 803 N N . THR A 1 101 ? -21.011 -6.166 47.080 1.00 85.69 101 THR A N 1
ATOM 804 C CA . THR A 1 101 ? -20.982 -7.489 47.732 1.00 85.69 101 THR A CA 1
ATOM 805 C C . THR A 1 101 ? -21.695 -7.512 49.087 1.00 85.69 101 THR A C 1
ATOM 807 O O . THR A 1 101 ? -21.994 -8.585 49.607 1.00 85.69 101 THR A O 1
ATOM 810 N N . SER A 1 102 ? -22.007 -6.339 49.652 1.00 87.62 102 SER A N 1
ATOM 811 C CA . SER A 1 102 ? -22.662 -6.189 50.954 1.00 87.62 102 SER A CA 1
ATOM 812 C C . SER A 1 102 ? -23.426 -4.858 51.064 1.00 87.62 102 SER A C 1
ATOM 814 O O . SER A 1 102 ? -22.992 -3.866 50.468 1.00 87.62 102 SER A O 1
ATOM 816 N N . PRO A 1 103 ? -24.506 -4.778 51.873 1.00 89.56 103 PRO A N 1
ATOM 817 C CA . PRO A 1 103 ? -25.188 -3.517 52.178 1.00 89.56 103 PRO A CA 1
ATOM 818 C C . PRO A 1 103 ? -24.282 -2.449 52.795 1.00 89.56 103 PRO A C 1
ATOM 820 O O . PRO A 1 103 ? -24.557 -1.260 52.644 1.00 89.56 103 PRO A O 1
ATOM 823 N N . ALA A 1 104 ? -23.197 -2.849 53.468 1.00 89.12 104 ALA A N 1
ATOM 824 C CA . ALA A 1 104 ? -22.233 -1.923 54.065 1.00 89.12 104 ALA A CA 1
ATOM 825 C C . ALA A 1 104 ? -21.656 -0.931 53.039 1.00 89.12 104 ALA A C 1
ATOM 827 O O . ALA A 1 104 ? -21.346 0.205 53.389 1.00 89.12 104 ALA A O 1
ATOM 828 N N . ALA A 1 105 ? -21.595 -1.319 51.760 1.00 90.69 105 ALA A N 1
ATOM 829 C CA . ALA A 1 105 ? -21.124 -0.454 50.685 1.00 90.69 105 ALA A CA 1
ATOM 830 C C . ALA A 1 105 ? -22.031 0.772 50.432 1.00 90.69 105 ALA A C 1
ATOM 832 O O . ALA A 1 105 ? -21.603 1.739 49.810 1.00 90.69 105 ALA A O 1
ATOM 833 N N . PHE A 1 106 ? -23.277 0.764 50.915 1.00 92.44 106 PHE A N 1
ATOM 834 C CA . PHE A 1 106 ? -24.244 1.855 50.735 1.00 92.44 106 PHE A CA 1
ATOM 835 C C . PHE A 1 106 ? -24.303 2.823 51.926 1.00 92.44 106 PHE A C 1
ATOM 837 O O . PHE A 1 106 ? -25.185 3.682 51.982 1.00 92.44 106 PHE A O 1
ATOM 844 N N . ILE A 1 107 ? -23.392 2.708 52.899 1.00 90.06 107 ILE A N 1
ATOM 845 C CA . ILE A 1 107 ? -23.424 3.515 54.129 1.00 90.06 107 ILE A CA 1
ATOM 846 C C . ILE A 1 107 ? -23.414 5.032 53.853 1.00 90.06 107 ILE A C 1
ATOM 848 O O . ILE A 1 107 ? -24.147 5.790 54.496 1.00 90.06 107 ILE A O 1
ATOM 852 N N . ASP A 1 108 ? -22.668 5.455 52.832 1.00 89.31 108 ASP A N 1
ATOM 853 C CA . ASP A 1 108 ? -22.526 6.852 52.403 1.00 89.31 108 ASP A CA 1
ATOM 854 C C . ASP A 1 108 ? -23.541 7.259 51.325 1.00 89.31 108 ASP A C 1
ATOM 856 O O . ASP A 1 108 ? -23.367 8.269 50.653 1.00 89.31 108 ASP A O 1
ATOM 860 N N . SER A 1 109 ? -24.577 6.447 51.100 1.00 91.44 109 SER A N 1
ATOM 861 C CA . SER A 1 109 ? -25.536 6.618 49.992 1.00 91.44 109 SER A CA 1
ATOM 862 C C . SER A 1 109 ? -26.959 6.940 50.469 1.00 91.44 109 SER A C 1
ATOM 864 O O . SER A 1 109 ? -27.920 6.894 49.704 1.00 91.44 109 SER A O 1
ATOM 866 N N . HIS A 1 110 ? -27.094 7.285 51.751 1.00 88.25 110 HIS A N 1
ATOM 867 C CA . HIS A 1 110 ? -28.354 7.583 52.438 1.00 88.25 110 HIS A CA 1
ATOM 868 C C . HIS A 1 110 ? -29.025 8.894 51.983 1.00 88.25 110 HIS A C 1
ATOM 870 O O . HIS A 1 110 ? -30.196 9.133 52.281 1.00 88.25 110 HIS A O 1
ATOM 876 N N . ASP A 1 111 ? -28.303 9.747 51.264 1.00 89.50 111 ASP A N 1
ATOM 877 C CA . ASP A 1 111 ? -28.764 11.029 50.734 1.00 89.50 111 ASP A CA 1
ATOM 878 C C . ASP A 1 111 ? -28.741 11.081 49.197 1.00 89.50 111 ASP A C 1
ATOM 880 O O . ASP A 1 111 ? -28.912 12.149 48.610 1.00 89.50 111 ASP A O 1
ATOM 884 N N . ILE A 1 112 ? -28.571 9.935 48.531 1.00 91.31 112 ILE A N 1
ATOM 885 C CA . ILE A 1 112 ? -28.628 9.834 47.071 1.00 91.31 112 ILE A CA 1
ATOM 886 C C . ILE A 1 112 ? -30.075 9.644 46.626 1.00 91.31 112 ILE A C 1
ATOM 888 O O . ILE A 1 112 ? -30.733 8.678 47.009 1.00 91.31 112 ILE A O 1
ATOM 892 N N . VAL A 1 113 ? -30.566 10.543 45.780 1.00 89.62 113 VAL A N 1
ATOM 893 C CA . VAL A 1 113 ? -31.940 10.538 45.263 1.00 89.62 113 VAL A CA 1
ATOM 894 C C . VAL A 1 113 ? -31.958 10.466 43.735 1.00 89.62 113 VAL A C 1
ATOM 896 O O . VAL A 1 113 ? -31.016 10.956 43.105 1.00 89.62 113 VAL A O 1
ATOM 899 N N . PRO A 1 114 ? -33.000 9.885 43.112 1.00 86.50 114 PRO A N 1
ATOM 900 C CA . PRO A 1 114 ? -33.113 9.841 41.660 1.00 86.50 114 PRO A CA 1
ATOM 901 C C . PRO A 1 114 ? -33.237 11.257 41.087 1.00 86.50 114 PRO A C 1
ATOM 903 O O . PRO A 1 114 ? -33.744 12.173 41.742 1.00 86.50 114 PRO A O 1
ATOM 906 N N . CYS A 1 115 ? -32.749 11.453 39.868 1.00 83.31 115 CYS A N 1
ATOM 907 C CA . CYS A 1 115 ? -32.851 12.719 39.157 1.00 83.31 115 CYS A CA 1
ATOM 908 C C . CYS A 1 115 ? -32.935 12.463 37.654 1.00 83.31 115 CYS A C 1
ATOM 910 O O . CYS A 1 115 ? -32.093 11.762 37.099 1.00 83.31 115 CYS A O 1
ATOM 912 N N . GLU A 1 116 ? -33.895 13.095 36.988 1.00 69.56 116 GLU A N 1
ATOM 913 C CA . GLU A 1 116 ? -33.985 13.087 35.529 1.00 69.56 116 GLU A CA 1
ATOM 914 C C . GLU A 1 116 ? -32.956 14.074 34.969 1.00 69.56 116 GLU A C 1
ATOM 916 O O . GLU A 1 116 ? -33.125 15.289 35.046 1.00 69.56 116 GLU A O 1
ATOM 921 N N . THR A 1 117 ? -31.822 13.553 34.502 1.00 59.12 117 THR A N 1
ATOM 922 C CA . THR A 1 117 ? -30.710 14.360 33.969 1.00 59.12 117 THR A CA 1
ATOM 923 C C . THR A 1 117 ? -30.573 14.268 32.451 1.00 59.12 117 THR A C 1
ATOM 925 O O . THR A 1 117 ? -29.924 15.123 31.851 1.00 59.12 117 THR A O 1
ATOM 928 N N . PHE A 1 118 ? -31.192 13.264 31.825 1.00 64.31 118 PHE A N 1
ATOM 929 C CA . PHE A 1 118 ? -31.119 12.999 30.389 1.00 64.31 118 PHE A CA 1
ATOM 930 C C . PHE A 1 118 ? -32.447 12.434 29.877 1.00 64.31 118 PHE A C 1
ATOM 932 O O . PHE A 1 118 ? -33.105 11.687 30.600 1.00 64.31 118 PHE A O 1
ATOM 939 N N . ASP A 1 119 ? -32.790 12.726 28.620 1.00 55.59 119 ASP A N 1
ATOM 940 C CA . ASP A 1 119 ? -33.921 12.112 27.919 1.00 55.59 119 ASP A CA 1
ATOM 941 C C . ASP A 1 119 ? -33.638 10.619 27.668 1.00 55.59 119 ASP A C 1
ATOM 943 O O . ASP A 1 119 ? -33.058 10.239 26.652 1.00 55.59 119 ASP A O 1
ATOM 947 N N . THR A 1 120 ? -34.053 9.743 28.583 1.00 53.09 120 THR A N 1
ATOM 948 C CA . THR A 1 120 ? -34.099 8.282 28.366 1.00 53.09 120 THR A CA 1
ATOM 949 C C . THR A 1 120 ? -35.332 7.841 27.573 1.00 53.09 120 THR A C 1
ATOM 951 O O . THR A 1 120 ? -35.609 6.645 27.494 1.00 53.09 120 THR A O 1
ATOM 954 N N . PHE A 1 121 ? -36.068 8.778 26.955 1.00 42.44 121 PHE A N 1
ATOM 955 C CA . PHE A 1 121 ? -37.288 8.515 26.189 1.00 42.44 121 PHE A CA 1
ATOM 956 C C . PHE A 1 121 ? -37.046 7.494 25.062 1.00 42.44 121 PHE A C 1
ATOM 958 O O . PHE A 1 121 ? -36.721 7.849 23.931 1.00 42.44 121 PHE A O 1
ATOM 965 N N . GLY A 1 122 ? -37.242 6.208 25.365 1.00 47.75 122 GLY A N 1
ATOM 966 C CA . GLY A 1 122 ? -37.494 5.176 24.362 1.00 47.75 122 GLY A CA 1
ATOM 967 C C . GLY A 1 122 ? -36.758 3.843 24.487 1.00 47.75 122 GLY A C 1
ATOM 968 O O . GLY A 1 122 ? -36.951 3.019 23.597 1.00 47.75 122 GLY A O 1
ATOM 969 N N . SER A 1 123 ? -35.944 3.577 25.515 1.00 55.38 123 SER A N 1
ATOM 970 C CA . SER A 1 123 ? -35.301 2.255 25.648 1.00 55.38 123 SER A CA 1
ATOM 971 C C . SER A 1 123 ? -35.740 1.515 26.913 1.00 55.38 123 SER A C 1
ATOM 973 O O . SER A 1 123 ? -35.313 1.892 27.998 1.00 55.38 123 SER A O 1
ATOM 975 N N . PRO A 1 124 ? -36.576 0.465 26.800 1.00 61.44 124 PRO A N 1
ATOM 976 C CA . PRO A 1 124 ? -36.932 -0.362 27.947 1.00 61.44 124 PRO A CA 1
ATOM 977 C C . PRO A 1 124 ? -35.709 -1.133 28.464 1.00 61.44 124 PRO A C 1
ATOM 979 O O . PRO A 1 124 ? -34.834 -1.503 27.675 1.00 61.44 124 PRO A O 1
ATOM 982 N N . LEU A 1 125 ? -35.682 -1.438 29.766 1.00 69.31 125 LEU A N 1
ATOM 983 C CA . LEU A 1 125 ? -34.754 -2.414 30.353 1.00 69.31 125 LEU A CA 1
ATOM 984 C C . LEU A 1 125 ? -34.734 -3.708 29.521 1.00 69.31 125 LEU A C 1
ATOM 986 O O . LEU A 1 125 ? -35.755 -4.382 29.364 1.00 69.31 125 LEU A O 1
ATOM 990 N N . ILE A 1 126 ? -33.560 -4.080 29.004 1.00 76.88 126 ILE A N 1
ATOM 991 C CA . ILE A 1 126 ? -33.377 -5.331 28.258 1.00 76.88 126 ILE A CA 1
ATOM 992 C C . ILE A 1 126 ? -32.696 -6.353 29.160 1.00 76.88 126 ILE A C 1
ATOM 994 O O . ILE A 1 126 ? -31.573 -6.158 29.627 1.00 76.88 126 ILE A O 1
ATOM 998 N N . ILE A 1 127 ? -33.365 -7.486 29.349 1.00 81.62 127 ILE A N 1
ATOM 999 C CA . ILE A 1 127 ? -32.811 -8.660 30.017 1.00 81.62 127 ILE A CA 1
ATOM 1000 C C . ILE A 1 127 ? -32.421 -9.657 28.928 1.00 81.62 127 ILE A C 1
ATOM 1002 O O . ILE A 1 127 ? -33.264 -10.090 28.143 1.00 81.62 127 ILE A O 1
ATOM 1006 N N . SER A 1 128 ? -31.144 -10.030 28.870 1.00 79.88 128 SER A N 1
ATOM 1007 C CA . SER A 1 128 ? -30.647 -11.045 27.939 1.00 79.88 128 SER A CA 1
ATOM 1008 C C . SER A 1 128 ? -30.010 -12.212 28.688 1.00 79.88 128 SER A C 1
ATOM 1010 O O . SER A 1 128 ? -29.747 -12.137 29.887 1.00 79.88 128 SER A O 1
ATOM 1012 N N . GLY A 1 129 ? -29.699 -13.299 27.975 1.00 71.50 129 GLY A N 1
ATOM 1013 C CA . GLY A 1 129 ? -28.959 -14.426 28.558 1.00 71.50 129 GLY A CA 1
ATOM 1014 C C . GLY A 1 129 ? -27.560 -14.059 29.084 1.00 71.50 129 GLY A C 1
ATOM 1015 O O . GLY A 1 129 ? -26.954 -14.864 29.784 1.00 71.50 129 GLY A O 1
ATOM 1016 N N . GLY A 1 130 ? -27.045 -12.867 28.751 1.00 71.69 130 GLY A N 1
ATOM 1017 C CA . GLY A 1 130 ? -25.749 -12.363 29.212 1.00 71.69 130 GLY A CA 1
ATOM 1018 C C . GLY A 1 130 ? -25.805 -11.407 30.409 1.00 71.69 130 GLY A C 1
ATOM 1019 O O . GLY A 1 130 ? -24.757 -11.148 31.000 1.00 71.69 130 GLY A O 1
ATOM 1020 N N . GLY A 1 131 ? -26.979 -10.881 30.774 1.00 83.19 131 GLY A N 1
ATOM 1021 C CA . GLY A 1 131 ? -27.111 -9.898 31.850 1.00 83.19 131 GLY A CA 1
ATOM 1022 C C . GLY A 1 131 ? -28.251 -8.898 31.653 1.00 83.19 131 GLY A C 1
ATOM 1023 O O . GLY A 1 131 ? -29.101 -9.057 30.774 1.00 83.19 131 GLY A O 1
ATOM 1024 N N . ILE A 1 132 ? -28.250 -7.862 32.490 1.00 84.38 132 ILE A N 1
ATOM 1025 C CA . ILE A 1 132 ? -29.229 -6.768 32.479 1.00 84.38 132 ILE A CA 1
ATOM 1026 C C . ILE A 1 132 ? -28.578 -5.539 31.849 1.00 84.38 132 ILE A C 1
ATOM 1028 O O . ILE A 1 132 ? -27.479 -5.153 32.240 1.00 84.38 132 ILE A O 1
ATOM 1032 N N . HIS A 1 133 ? -29.234 -4.938 30.862 1.00 85.62 133 HIS A N 1
ATOM 1033 C CA . HIS A 1 133 ? -28.709 -3.792 30.123 1.00 85.62 133 HIS A CA 1
ATOM 1034 C C . HIS A 1 133 ? -29.270 -2.490 30.681 1.00 85.62 133 HIS A C 1
ATOM 1036 O O . HIS A 1 133 ? -30.485 -2.339 30.780 1.00 85.62 133 HIS A O 1
ATOM 1042 N N . VAL A 1 134 ? -28.377 -1.561 31.018 1.00 84.50 134 VAL A N 1
ATOM 1043 C CA . VAL A 1 134 ? -28.692 -0.260 31.613 1.00 84.50 134 VAL A CA 1
ATOM 1044 C C . VAL A 1 134 ? -28.088 0.839 30.750 1.00 84.50 134 VAL A C 1
ATOM 1046 O O . VAL A 1 134 ? -26.896 0.807 30.441 1.00 84.50 134 VAL A O 1
ATOM 1049 N N . ASP A 1 135 ? -28.898 1.818 30.366 1.00 85.62 135 ASP A N 1
ATOM 1050 C CA . ASP A 1 135 ? -28.445 2.949 29.564 1.00 85.62 135 ASP A CA 1
ATOM 1051 C C . ASP A 1 135 ? -27.924 4.059 30.480 1.00 85.62 135 ASP A C 1
ATOM 1053 O O . ASP A 1 135 ? -28.653 4.604 31.302 1.00 85.62 135 ASP A O 1
ATOM 1057 N N . VAL A 1 136 ? -26.652 4.427 30.333 1.00 86.56 136 VAL A N 1
ATOM 1058 C CA . VAL A 1 136 ? -26.032 5.501 31.118 1.00 86.56 136 VAL A CA 1
ATOM 1059 C C . VAL A 1 136 ? -25.336 6.509 30.219 1.00 86.56 136 VAL A C 1
ATOM 1061 O O . VAL A 1 136 ? -24.902 6.195 29.107 1.00 86.56 136 VAL A O 1
ATOM 1064 N N . CYS A 1 137 ? -25.163 7.728 30.722 1.00 87.75 137 CYS A N 1
ATOM 1065 C CA . CYS A 1 137 ? -24.282 8.687 30.076 1.00 87.75 137 CYS A CA 1
ATOM 1066 C C . CYS A 1 137 ? -22.826 8.315 30.380 1.00 87.75 137 CYS A C 1
ATOM 1068 O O . CYS A 1 137 ? -22.403 8.308 31.533 1.00 87.75 137 CYS A O 1
ATOM 1070 N N . PHE A 1 138 ? -22.048 8.040 29.340 1.00 88.25 138 PHE A N 1
ATOM 1071 C CA . PHE A 1 138 ? -20.631 7.723 29.430 1.00 88.25 138 PHE A CA 1
ATOM 1072 C C . PHE A 1 138 ? -19.771 8.911 28.991 1.00 88.25 138 PHE A C 1
ATOM 1074 O O . PHE A 1 138 ? -20.038 9.527 27.956 1.00 88.25 138 PHE A O 1
ATOM 1081 N N . VAL A 1 139 ? -18.715 9.190 29.756 1.00 87.62 139 VAL A N 1
ATOM 1082 C CA . VAL A 1 139 ? -17.696 10.204 29.453 1.00 87.62 139 VAL A CA 1
ATOM 1083 C C . VAL A 1 139 ? -16.316 9.546 29.474 1.00 87.62 139 VAL A C 1
ATOM 1085 O O . VAL A 1 139 ? -15.888 9.030 30.506 1.00 87.62 139 VAL A O 1
ATOM 1088 N N . GLY A 1 140 ? -15.608 9.557 28.343 1.00 86.25 140 GLY A N 1
ATOM 1089 C CA . GLY A 1 140 ? -14.255 8.998 28.240 1.00 86.25 140 GLY A CA 1
ATOM 1090 C C . GLY A 1 140 ? -13.201 9.842 28.966 1.00 86.25 140 GLY A C 1
ATOM 1091 O O . GLY A 1 140 ? -13.283 11.070 28.985 1.00 86.25 140 GLY A O 1
ATOM 1092 N N . LEU A 1 141 ? -12.190 9.183 29.538 1.00 85.88 141 LEU A N 1
ATOM 1093 C CA . LEU A 1 141 ? -11.050 9.816 30.216 1.00 85.88 141 LEU A CA 1
ATOM 1094 C C . LEU A 1 141 ? -9.724 9.537 29.487 1.00 85.88 141 LEU A C 1
ATOM 1096 O O . LEU A 1 141 ? -9.656 8.708 28.587 1.00 85.88 141 LEU A O 1
ATOM 1100 N N . GLU A 1 142 ? -8.643 10.213 29.888 1.00 79.44 142 GLU A N 1
ATOM 1101 C CA . GLU A 1 142 ? -7.328 10.162 29.215 1.00 79.44 142 GLU A CA 1
ATOM 1102 C C . GLU A 1 142 ? -6.594 8.810 29.292 1.00 79.44 142 GLU A C 1
ATOM 1104 O O . GLU A 1 142 ? -5.529 8.642 28.701 1.00 79.44 142 GLU A O 1
ATOM 1109 N N . ARG A 1 143 ? -7.140 7.826 30.009 1.00 82.94 143 ARG A N 1
ATOM 1110 C CA . ARG A 1 143 ? -6.628 6.453 29.998 1.00 82.94 143 ARG A CA 1
ATOM 1111 C C . ARG A 1 143 ? -7.521 5.609 29.099 1.00 82.94 143 ARG A C 1
ATOM 1113 O O . ARG A 1 143 ? -8.741 5.636 29.245 1.00 82.94 143 ARG A O 1
ATOM 1120 N N . ILE A 1 144 ? -6.910 4.857 28.187 1.00 79.75 144 ILE A N 1
ATOM 1121 C CA . ILE A 1 144 ? -7.631 4.012 27.227 1.00 79.75 144 ILE A CA 1
ATOM 1122 C C . ILE A 1 144 ? -8.551 3.042 27.977 1.00 79.75 144 ILE A C 1
ATOM 1124 O O . ILE A 1 144 ? -8.158 2.436 28.975 1.00 79.75 144 ILE A O 1
ATOM 1128 N N . GLY A 1 145 ? -9.796 2.939 27.514 1.00 81.06 145 GLY A N 1
ATOM 1129 C CA . GLY A 1 145 ? -10.819 2.091 28.121 1.00 81.06 145 GLY A CA 1
ATOM 1130 C C . GLY A 1 145 ? -11.438 2.654 29.404 1.00 81.06 145 GLY A C 1
ATOM 1131 O O . GLY A 1 145 ? -12.442 2.115 29.854 1.00 81.06 145 GLY A O 1
ATOM 1132 N N . LEU A 1 146 ? -10.908 3.729 29.997 1.00 87.00 146 LEU A N 1
ATOM 1133 C CA . LEU A 1 146 ? -11.431 4.306 31.237 1.00 87.00 146 LEU A CA 1
ATOM 1134 C C . LEU A 1 146 ? -12.440 5.427 30.961 1.00 87.00 146 LEU A C 1
ATOM 1136 O O . LEU A 1 146 ? -12.193 6.318 30.144 1.00 87.00 146 LEU A O 1
ATOM 1140 N N . GLY A 1 147 ? -13.544 5.434 31.704 1.00 88.62 147 GLY A N 1
ATOM 1141 C CA . GLY A 1 147 ? -14.515 6.520 31.669 1.00 88.62 147 GLY A CA 1
ATOM 1142 C C . GLY A 1 147 ? -15.335 6.657 32.944 1.00 88.62 147 GLY A C 1
ATOM 1143 O O . GLY A 1 147 ? -15.188 5.895 33.902 1.00 88.62 147 GLY A O 1
ATOM 1144 N N . LEU A 1 148 ? -16.203 7.661 32.934 1.00 90.44 148 LEU A N 1
ATOM 1145 C CA . LEU A 1 148 ? -17.217 7.913 33.945 1.00 90.44 148 LEU A CA 1
ATOM 1146 C C . LEU A 1 148 ? -18.577 7.483 33.403 1.00 90.44 148 LEU A C 1
ATOM 1148 O O . LEU A 1 148 ? -19.008 7.976 32.362 1.00 90.44 148 LEU A O 1
ATOM 1152 N N . ALA A 1 149 ? -19.258 6.606 34.132 1.00 91.00 149 ALA A N 1
ATOM 1153 C CA . ALA A 1 149 ? -20.677 6.348 33.948 1.00 91.00 149 ALA A CA 1
ATOM 1154 C C . ALA A 1 149 ? -21.454 7.278 34.884 1.00 91.00 149 ALA A C 1
ATOM 1156 O O . ALA A 1 149 ? -21.403 7.132 36.107 1.00 91.00 149 ALA A O 1
ATOM 1157 N N . VAL A 1 150 ? -22.128 8.266 34.302 1.00 90.44 150 VAL A N 1
ATOM 1158 C CA . VAL A 1 150 ? -22.955 9.237 35.015 1.00 90.44 150 VAL A CA 1
ATOM 1159 C C . VAL A 1 150 ? -24.338 8.635 35.232 1.00 90.44 150 VAL A C 1
ATOM 1161 O O . VAL A 1 150 ? -25.045 8.286 34.284 1.00 90.44 150 VAL A O 1
ATOM 1164 N N . LEU A 1 151 ? -24.696 8.497 36.502 1.00 90.31 151 LEU A N 1
ATOM 1165 C CA . LEU A 1 151 ? -25.935 7.904 36.976 1.00 90.31 151 LEU A CA 1
ATOM 1166 C C . LEU A 1 151 ? -27.050 8.959 37.005 1.00 90.31 151 LEU A C 1
ATOM 1168 O O . LEU A 1 151 ? -26.802 10.151 37.190 1.00 90.31 151 LEU A O 1
ATOM 1172 N N . GLN A 1 152 ? -28.299 8.512 36.875 1.00 88.25 152 GLN A N 1
ATOM 1173 C CA . GLN A 1 152 ? -29.492 9.368 36.961 1.00 88.25 152 GLN A CA 1
ATOM 1174 C C . GLN A 1 152 ? -29.893 9.597 38.425 1.00 88.25 152 GLN A C 1
ATOM 1176 O O . GLN A 1 152 ? -31.014 9.339 38.860 1.00 88.25 152 GLN A O 1
ATOM 1181 N N . CYS A 1 153 ? -28.929 10.028 39.233 1.00 89.12 153 CYS A N 1
ATOM 1182 C CA . CYS A 1 153 ? -29.129 10.331 40.640 1.00 89.12 153 CYS A CA 1
ATOM 1183 C C . CYS A 1 153 ? -28.188 11.450 41.090 1.00 89.12 153 CYS A C 1
ATOM 1185 O O . CYS A 1 153 ? -27.158 11.717 40.469 1.00 89.12 153 CYS A O 1
ATOM 1187 N N . LYS A 1 154 ? -28.565 12.128 42.171 1.00 90.44 154 LYS A N 1
ATOM 1188 C CA . LYS A 1 154 ? -27.828 13.250 42.761 1.00 90.44 154 LYS A CA 1
ATOM 1189 C C . LYS A 1 154 ? -27.824 13.156 44.276 1.00 90.44 154 LYS A C 1
ATOM 1191 O O . LYS A 1 154 ? -28.621 12.425 44.862 1.00 90.44 154 LYS A O 1
ATOM 1196 N N . LYS A 1 155 ? -26.960 13.940 44.908 1.00 89.12 155 LYS A N 1
ATOM 1197 C CA . LYS A 1 155 ? -26.948 14.103 46.360 1.00 89.12 155 LYS A CA 1
ATOM 1198 C C . LYS A 1 155 ? -28.016 15.112 46.797 1.00 89.12 155 LYS A C 1
ATOM 1200 O O . LYS A 1 155 ? -28.274 16.095 46.105 1.00 89.12 155 LYS A O 1
ATOM 1205 N N . LEU A 1 156 ? -28.651 14.884 47.943 1.00 83.94 156 LEU A N 1
ATOM 1206 C CA . LEU A 1 156 ? -29.678 15.756 48.528 1.00 83.94 156 LEU A CA 1
ATOM 1207 C C . LEU A 1 156 ? -29.073 16.990 49.242 1.00 83.94 156 LEU A C 1
ATOM 1209 O O . LEU A 1 156 ? -29.580 17.424 50.272 1.00 83.94 156 LEU A O 1
ATOM 1213 N N . ASP A 1 157 ? -27.974 17.547 48.728 1.00 75.81 157 ASP A N 1
ATOM 1214 C CA . ASP A 1 157 ? -27.251 18.691 49.313 1.00 75.81 157 ASP A CA 1
ATOM 1215 C C . ASP A 1 157 ? -27.607 20.042 48.659 1.00 75.81 157 ASP A C 1
ATOM 1217 O O . ASP A 1 157 ? -27.055 21.080 49.018 1.00 75.81 157 ASP A O 1
ATOM 1221 N N . GLY A 1 158 ? -28.560 20.038 47.721 1.00 62.19 158 GLY A N 1
ATOM 1222 C CA . GLY A 1 158 ? -29.041 21.230 47.018 1.00 62.19 158 GLY A CA 1
ATOM 1223 C C . GLY A 1 158 ? -28.215 21.620 45.789 1.00 62.19 158 GLY A C 1
ATOM 1224 O O . GLY A 1 158 ? -28.624 22.523 45.060 1.00 62.19 158 GLY A O 1
ATOM 1225 N N . MET A 1 159 ? -27.103 20.933 45.508 1.00 65.44 159 MET A N 1
ATOM 1226 C CA . MET A 1 159 ? -26.297 21.163 44.309 1.00 65.44 159 MET A CA 1
ATOM 1227 C C . MET A 1 159 ? -26.839 20.344 43.127 1.00 65.44 159 MET A C 1
ATOM 1229 O O . MET A 1 159 ? -27.301 19.214 43.276 1.00 65.44 159 MET A O 1
ATOM 1233 N N . SER A 1 160 ? -26.780 20.891 41.912 1.00 69.69 160 SER A N 1
ATOM 1234 C CA . SER A 1 160 ? -27.196 20.204 40.678 1.00 69.69 160 SER A CA 1
ATOM 1235 C C . SER A 1 160 ? -26.105 19.267 40.134 1.00 69.69 160 SER A C 1
ATOM 1237 O O . SER A 1 160 ? -25.785 19.303 38.948 1.00 69.69 160 SER A O 1
ATOM 1239 N N . THR A 1 161 ? -25.484 18.458 40.997 1.00 83.25 161 THR A N 1
ATOM 1240 C CA . THR A 1 161 ? -24.402 17.534 40.624 1.00 83.25 161 THR A CA 1
ATOM 1241 C C . THR A 1 161 ? -24.916 16.100 40.535 1.00 83.25 161 THR A C 1
ATOM 1243 O O . THR A 1 161 ? -25.602 15.605 41.426 1.00 83.25 161 THR A O 1
ATOM 1246 N N . SER A 1 162 ? -24.596 15.420 39.436 1.00 88.44 162 SER A N 1
ATOM 1247 C CA . SER A 1 162 ? -24.954 14.012 39.233 1.00 88.44 162 SER A CA 1
ATOM 1248 C C . SER A 1 162 ? -23.911 13.101 39.869 1.00 88.44 162 SER A C 1
ATOM 1250 O O . SER A 1 162 ? -22.727 13.436 39.908 1.00 88.44 162 SER A O 1
ATOM 1252 N N . VAL A 1 163 ? -24.324 11.930 40.339 1.00 90.94 163 VAL A N 1
ATOM 1253 C CA . VAL A 1 163 ? -23.394 10.894 40.794 1.00 90.94 163 VAL A CA 1
ATOM 1254 C C . VAL A 1 163 ? -22.794 10.194 39.578 1.00 90.94 163 VAL A C 1
ATOM 1256 O O . VAL A 1 163 ? -23.505 9.847 38.641 1.00 90.94 163 VAL A O 1
ATOM 1259 N N . ALA A 1 164 ? -21.489 9.952 39.589 1.00 91.44 164 ALA A N 1
ATOM 1260 C CA . ALA A 1 164 ? -20.797 9.181 38.569 1.00 91.44 164 ALA A CA 1
ATOM 1261 C C . ALA A 1 164 ? -19.879 8.134 39.196 1.00 91.44 164 ALA A C 1
ATOM 1263 O O . ALA A 1 164 ? -19.274 8.354 40.248 1.00 91.44 164 ALA A O 1
ATOM 1264 N N . ILE A 1 165 ? -19.737 7.004 38.514 1.00 91.44 165 ILE A N 1
ATOM 1265 C CA . ILE A 1 165 ? -18.823 5.929 38.898 1.00 91.44 165 ILE A CA 1
ATOM 1266 C C . ILE A 1 165 ? -17.753 5.750 37.829 1.00 91.44 165 ILE A C 1
ATOM 1268 O O . ILE A 1 165 ? -18.002 5.964 36.641 1.00 91.44 165 ILE A O 1
ATOM 1272 N N . PHE A 1 166 ? -16.556 5.343 38.243 1.00 89.19 166 PHE A N 1
ATOM 1273 C CA . PHE A 1 166 ? -15.520 4.986 37.288 1.00 89.19 166 PHE A CA 1
ATOM 1274 C C . PHE A 1 166 ? -15.738 3.570 36.775 1.00 89.19 166 PHE A C 1
ATOM 1276 O O . PHE A 1 166 ? -15.950 2.621 37.535 1.00 89.19 166 PHE A O 1
ATOM 1283 N N . VAL A 1 167 ? -15.653 3.438 35.460 1.00 88.31 167 VAL A N 1
ATOM 1284 C CA . VAL A 1 167 ? -15.833 2.172 34.765 1.00 88.31 167 VAL A CA 1
ATOM 1285 C C . VAL A 1 167 ? -14.739 2.000 33.722 1.00 88.31 167 VAL A C 1
ATOM 1287 O O . VAL A 1 167 ? -14.295 2.963 33.095 1.00 88.31 167 VAL A O 1
ATOM 1290 N N . GLN A 1 168 ? -14.298 0.762 33.542 1.00 86.56 168 GLN A N 1
ATOM 1291 C CA . GLN A 1 168 ? -13.322 0.382 32.534 1.00 86.56 168 GLN A CA 1
ATOM 1292 C C . GLN A 1 168 ? -13.967 -0.567 31.528 1.00 86.56 168 GLN A C 1
ATOM 1294 O O . GLN A 1 168 ? -14.503 -1.607 31.915 1.00 86.56 168 GLN A O 1
ATOM 1299 N N . ASP A 1 169 ? -13.898 -0.223 30.243 1.00 82.31 169 ASP A N 1
ATOM 1300 C CA . ASP A 1 169 ? -14.233 -1.124 29.145 1.00 82.31 169 ASP A CA 1
ATOM 1301 C C . ASP A 1 169 ? -13.193 -2.248 29.101 1.00 82.31 169 ASP A C 1
ATOM 1303 O O . ASP A 1 169 ? -12.047 -2.067 28.690 1.00 82.31 169 ASP A O 1
ATOM 1307 N N . THR A 1 170 ? -13.609 -3.423 29.564 1.00 71.44 170 THR A N 1
ATOM 1308 C CA . THR A 1 170 ? -12.771 -4.630 29.623 1.00 71.44 170 THR A CA 1
ATOM 1309 C C . THR A 1 170 ? -12.562 -5.271 28.265 1.00 71.44 170 THR A C 1
ATOM 1311 O O . THR A 1 170 ? -11.637 -6.058 28.083 1.00 71.44 170 THR A O 1
ATOM 1314 N N . SER A 1 171 ? -13.442 -4.967 27.314 1.00 66.94 171 SER A N 1
ATOM 1315 C CA . SER A 1 171 ? -13.403 -5.582 26.000 1.00 66.94 171 SER A CA 1
ATOM 1316 C C . SER A 1 171 ? -12.349 -4.932 25.111 1.00 66.94 171 SER A C 1
ATOM 1318 O O . SER A 1 171 ? -11.863 -5.581 24.188 1.00 66.94 171 SER A O 1
ATOM 1320 N N . LEU A 1 172 ? -12.033 -3.649 25.357 1.00 65.38 172 LEU A N 1
ATOM 1321 C CA . LEU A 1 172 ? -11.272 -2.789 24.440 1.00 65.38 172 LEU A CA 1
ATOM 1322 C C . LEU A 1 172 ? -11.766 -2.919 22.986 1.00 65.38 172 LEU A C 1
ATOM 1324 O O . LEU A 1 172 ? -11.024 -2.699 22.032 1.00 65.38 172 LEU A O 1
ATOM 1328 N N . THR A 1 173 ? -13.034 -3.304 22.813 1.00 60.88 173 THR A N 1
ATOM 1329 C CA . THR A 1 173 ? -13.707 -3.347 21.515 1.00 60.88 173 THR A CA 1
ATOM 1330 C C . THR A 1 173 ? -14.343 -2.002 21.206 1.00 60.88 173 THR A C 1
ATOM 1332 O O . THR A 1 173 ? -14.809 -1.805 20.088 1.00 60.88 173 THR A O 1
ATOM 1335 N N . PHE A 1 174 ? -14.358 -1.070 22.176 1.00 63.91 174 PHE A N 1
ATOM 1336 C CA . PHE A 1 174 ? -14.938 0.269 22.060 1.00 63.91 174 PHE A CA 1
ATOM 1337 C C . PHE A 1 174 ? -16.428 0.249 21.655 1.00 63.91 174 PHE A C 1
ATOM 1339 O O . PHE A 1 174 ? -17.017 1.287 21.333 1.00 63.91 174 PHE A O 1
ATOM 1346 N N . GLU A 1 175 ? -17.053 -0.934 21.695 1.00 62.56 175 GLU A N 1
ATOM 1347 C CA . GLU A 1 175 ? -18.500 -1.134 21.635 1.00 62.56 175 GLU A CA 1
ATOM 1348 C C . GLU A 1 175 ? -19.149 -0.572 22.902 1.00 62.56 175 GLU A C 1
ATOM 1350 O O . GLU A 1 175 ? -20.299 -0.143 22.849 1.00 62.56 175 GLU A O 1
ATOM 1355 N N . LEU A 1 176 ? -18.359 -0.435 23.982 1.00 69.38 176 LEU A N 1
ATOM 1356 C CA . LEU A 1 176 ? -18.783 0.112 25.264 1.00 69.38 176 LEU A CA 1
ATOM 1357 C C . LEU A 1 176 ? -19.974 -0.676 25.832 1.00 69.38 176 LEU A C 1
ATOM 1359 O O . LEU A 1 176 ? -20.946 -0.091 26.289 1.00 69.38 176 LEU A O 1
ATOM 1363 N N . GLU A 1 177 ? -19.913 -2.006 25.766 1.00 70.75 177 GLU A N 1
ATOM 1364 C CA . GLU A 1 177 ? -20.970 -2.875 26.306 1.00 70.75 177 GLU A CA 1
ATOM 1365 C C . GLU A 1 177 ? -20.564 -3.519 27.635 1.00 70.75 177 GLU A C 1
ATOM 1367 O O . GLU A 1 177 ? -21.381 -3.672 28.545 1.00 70.75 177 GLU A O 1
ATOM 1372 N N . ARG A 1 178 ? -19.290 -3.918 27.763 1.00 79.38 178 ARG A N 1
ATOM 1373 C CA . ARG A 1 178 ? -18.790 -4.716 28.891 1.00 79.38 178 ARG A CA 1
ATOM 1374 C C . ARG A 1 178 ? -17.830 -3.928 29.756 1.00 79.38 178 ARG A C 1
ATOM 1376 O O . ARG A 1 178 ? -16.625 -3.859 29.498 1.00 79.38 178 ARG A O 1
ATOM 1383 N N . PHE A 1 179 ? -18.377 -3.414 30.841 1.00 82.31 179 PHE A N 1
ATOM 1384 C CA . PHE A 1 179 ? -17.630 -2.624 31.796 1.00 82.31 179 PHE A CA 1
ATOM 1385 C C . PHE A 1 179 ? -17.406 -3.361 33.105 1.00 82.31 179 PHE A C 1
ATOM 1387 O O . PHE A 1 179 ? -18.291 -4.059 33.598 1.00 82.31 179 PHE A O 1
ATOM 1394 N N . LYS A 1 180 ? -16.241 -3.118 33.703 1.00 84.25 180 LYS A N 1
ATOM 1395 C CA . LYS A 1 180 ? -15.997 -3.381 35.120 1.00 84.25 180 LYS A CA 1
ATOM 1396 C C . LYS A 1 180 ? -15.937 -2.065 35.879 1.00 84.25 180 LYS A C 1
ATOM 1398 O O . LYS A 1 180 ? -15.468 -1.062 35.341 1.00 84.25 180 LYS A O 1
ATOM 1403 N N . ARG A 1 181 ? -16.401 -2.063 37.126 1.00 86.38 181 ARG A N 1
ATOM 1404 C CA . ARG A 1 181 ? -16.188 -0.923 38.016 1.00 86.38 181 ARG A CA 1
ATOM 1405 C C . ARG A 1 181 ? -14.722 -0.880 38.452 1.00 86.38 181 ARG A C 1
ATOM 1407 O O . ARG A 1 181 ? -14.131 -1.923 38.717 1.00 86.38 181 ARG A O 1
ATOM 1414 N N . VAL A 1 182 ? -14.153 0.318 38.519 1.00 85.50 182 VAL A N 1
ATOM 1415 C CA . VAL A 1 182 ? -12.806 0.590 39.052 1.00 85.50 182 VAL A CA 1
ATOM 1416 C C . VAL A 1 182 ? -12.881 1.770 40.022 1.00 85.50 182 VAL A C 1
ATOM 1418 O O . VAL A 1 182 ? -13.889 2.475 40.031 1.00 85.50 182 VAL A O 1
ATOM 1421 N N . TYR A 1 183 ? -11.856 1.986 40.853 1.00 84.50 183 TYR A N 1
ATOM 1422 C CA . TYR A 1 183 ? -11.870 3.026 41.899 1.00 84.50 183 TYR A CA 1
ATOM 1423 C C . TYR A 1 183 ? -13.096 2.911 42.823 1.00 84.50 183 TYR A C 1
ATOM 1425 O O . TYR A 1 183 ? -13.808 3.882 43.075 1.00 84.50 183 TYR A O 1
ATOM 1433 N N . CYS A 1 184 ? -13.373 1.690 43.286 1.00 84.69 184 CYS A N 1
ATOM 1434 C CA . CYS A 1 184 ? -14.604 1.341 43.996 1.00 84.69 184 CYS A CA 1
ATOM 1435 C C . CYS A 1 184 ? -14.750 1.989 45.380 1.00 84.69 184 CYS A C 1
ATOM 1437 O O . CYS A 1 184 ? -15.856 2.004 45.916 1.00 84.69 184 CYS A O 1
ATOM 1439 N N . ASP A 1 185 ? -13.680 2.557 45.935 1.00 83.38 185 ASP A N 1
ATOM 1440 C CA . ASP A 1 185 ? -13.698 3.263 47.221 1.00 83.38 185 ASP A CA 1
ATOM 1441 C C . ASP A 1 185 ? -14.437 4.611 47.165 1.00 83.38 185 ASP A C 1
ATOM 1443 O O . ASP A 1 185 ? -14.696 5.216 48.205 1.00 83.38 185 ASP A O 1
ATOM 1447 N N . ASP A 1 186 ? -14.798 5.098 45.971 1.00 83.00 186 ASP A N 1
ATOM 1448 C CA . ASP A 1 186 ? -15.525 6.355 45.815 1.00 83.00 186 ASP A CA 1
ATOM 1449 C C . ASP A 1 186 ? -16.541 6.335 44.657 1.00 83.00 186 ASP A C 1
ATOM 1451 O O . ASP A 1 186 ? -16.486 5.534 43.721 1.00 83.00 186 ASP A O 1
ATOM 1455 N N . PHE A 1 187 ? -17.486 7.271 44.716 1.00 86.06 187 PHE A N 1
ATOM 1456 C CA . PHE A 1 187 ? -18.271 7.725 43.572 1.00 86.06 187 PHE A CA 1
ATOM 1457 C C . PHE A 1 187 ? -18.181 9.252 43.528 1.00 86.06 187 PHE A C 1
ATOM 1459 O O . PHE A 1 187 ? -18.146 9.919 44.562 1.00 86.06 187 PHE A O 1
ATOM 1466 N N . ARG A 1 188 ? -18.104 9.827 42.331 1.00 86.75 188 ARG A N 1
ATOM 1467 C CA . ARG A 1 188 ? -17.818 11.252 42.138 1.00 86.75 188 ARG A CA 1
ATOM 1468 C C . ARG A 1 188 ? -19.097 12.044 41.935 1.00 86.75 188 ARG A C 1
ATOM 1470 O O . ARG A 1 188 ? -20.045 11.557 41.333 1.00 86.75 188 ARG A O 1
ATOM 1477 N N . LEU A 1 189 ? -19.096 13.288 42.399 1.00 86.94 189 LEU A N 1
ATOM 1478 C CA . LEU A 1 189 ? -20.134 14.259 42.072 1.00 86.94 189 LEU A CA 1
ATOM 1479 C C . LEU A 1 189 ? -19.664 15.067 40.865 1.00 86.94 189 LEU A C 1
ATOM 1481 O O . LEU A 1 189 ? -18.604 15.693 40.904 1.00 86.94 189 LEU A O 1
ATOM 1485 N N . VAL A 1 190 ? -20.433 15.018 39.784 1.00 85.06 190 VAL A N 1
ATOM 1486 C CA . VAL A 1 190 ? -20.074 15.593 38.490 1.00 85.06 190 VAL A CA 1
ATOM 1487 C C . VAL A 1 190 ? -21.109 16.635 38.089 1.00 85.06 190 VAL A C 1
ATOM 1489 O O . VAL A 1 190 ? -22.307 16.364 38.023 1.00 85.06 190 VAL A O 1
ATOM 1492 N N . ASP A 1 191 ? -20.628 17.842 37.812 1.00 84.44 191 ASP A N 1
ATOM 1493 C CA . ASP A 1 191 ? -21.416 18.921 37.223 1.00 84.44 191 ASP A CA 1
ATOM 1494 C C . ASP A 1 191 ? -21.398 18.787 35.696 1.00 84.44 191 ASP A C 1
ATOM 1496 O O . ASP A 1 191 ? -20.412 19.128 35.034 1.00 84.44 191 ASP A O 1
ATOM 1500 N N . LEU A 1 192 ? -22.492 18.262 35.144 1.00 77.62 192 LEU A N 1
ATOM 1501 C CA . LEU A 1 192 ? -22.657 18.053 33.706 1.00 77.62 192 LEU A CA 1
ATOM 1502 C C . LEU A 1 192 ? -22.677 19.362 32.910 1.00 77.62 192 LEU A C 1
ATOM 1504 O O . LEU A 1 192 ? -22.325 19.343 31.734 1.00 77.62 192 LEU A O 1
ATOM 1508 N N . GLY A 1 193 ? -22.998 20.500 33.539 1.00 76.12 193 GLY A N 1
ATOM 1509 C CA . GLY A 1 193 ? -22.963 21.811 32.887 1.00 76.12 193 GLY A CA 1
ATOM 1510 C C . GLY A 1 193 ? -21.559 22.237 32.446 1.00 76.12 193 GLY A C 1
ATOM 1511 O O . GLY A 1 193 ? -21.414 23.133 31.617 1.00 76.12 193 GLY A O 1
ATOM 1512 N N . ARG A 1 194 ? -20.514 21.579 32.962 1.00 80.94 194 ARG A N 1
ATOM 1513 C CA . ARG A 1 194 ? -19.118 21.822 32.570 1.00 80.94 194 ARG A CA 1
ATOM 1514 C C . ARG A 1 194 ? -18.670 21.004 31.359 1.00 80.94 194 ARG A C 1
ATOM 1516 O O . ARG A 1 194 ? -17.581 21.261 30.851 1.00 80.94 194 ARG A O 1
ATOM 1523 N N . TYR A 1 195 ? -19.472 20.036 30.918 1.00 77.75 195 TYR A N 1
ATOM 1524 C CA . TYR A 1 195 ? -19.169 19.180 29.774 1.00 77.75 195 TYR A CA 1
ATOM 1525 C C . TYR A 1 195 ? -19.915 19.656 28.536 1.00 77.75 195 TYR A C 1
ATOM 1527 O O . TYR A 1 195 ? -21.054 20.118 28.589 1.00 77.75 195 TYR A O 1
ATOM 1535 N N . HIS A 1 196 ? -19.280 19.502 27.384 1.00 75.56 196 HIS A N 1
ATOM 1536 C CA . HIS A 1 196 ? -19.949 19.681 26.110 1.00 75.56 196 HIS A CA 1
ATOM 1537 C C . HIS A 1 196 ? -20.857 18.482 25.810 1.00 75.56 196 HIS A C 1
ATOM 1539 O O . HIS A 1 196 ? -20.506 17.334 26.078 1.00 75.56 196 HIS A O 1
ATOM 1545 N N . THR A 1 197 ? -21.992 18.729 25.152 1.00 75.25 197 THR A N 1
ATOM 1546 C CA . THR A 1 197 ? -22.990 17.696 24.806 1.00 75.25 197 THR A CA 1
ATOM 1547 C C . THR A 1 197 ? -22.407 16.502 24.046 1.00 75.25 197 THR A C 1
ATOM 1549 O O . THR A 1 197 ? -22.843 15.374 24.239 1.00 75.25 197 THR A O 1
ATOM 1552 N N . HIS A 1 198 ? -21.382 16.721 23.216 1.00 76.88 198 HIS A N 1
ATOM 1553 C CA . HIS A 1 198 ? -20.727 15.657 22.455 1.00 76.88 198 HIS A CA 1
ATOM 1554 C C . HIS A 1 198 ? -19.810 14.753 23.298 1.00 76.88 198 HIS A C 1
ATOM 1556 O O . HIS A 1 198 ? -19.492 13.655 22.850 1.00 76.88 198 HIS A O 1
ATOM 1562 N N . GLN A 1 199 ? -19.359 15.197 24.478 1.00 78.38 199 GLN A N 1
ATOM 1563 C CA . GLN A 1 199 ? -18.558 14.385 25.409 1.00 78.38 199 GLN A CA 1
ATOM 1564 C C . GLN A 1 199 ? -19.431 13.421 26.220 1.00 78.38 199 GLN A C 1
ATOM 1566 O O . GLN A 1 199 ? -18.934 12.418 26.723 1.00 78.38 199 GLN A O 1
ATOM 1571 N N . CYS A 1 200 ? -20.724 13.726 26.323 1.00 81.31 200 CYS A N 1
ATOM 1572 C CA . CYS A 1 200 ? -21.722 12.921 27.006 1.00 81.31 200 CYS A CA 1
ATOM 1573 C C . CYS A 1 200 ? -22.378 11.977 25.994 1.00 81.31 200 CYS A C 1
ATOM 1575 O O . CYS A 1 200 ? -23.200 12.392 25.171 1.00 81.31 200 CYS A O 1
ATOM 1577 N N . ARG A 1 201 ? -21.998 10.697 26.019 1.00 83.94 201 ARG A N 1
ATOM 1578 C CA . ARG A 1 201 ? -22.548 9.680 25.116 1.00 83.94 201 ARG A CA 1
ATOM 1579 C C . ARG A 1 201 ? -23.446 8.715 25.870 1.00 83.94 201 ARG A C 1
ATOM 1581 O O . ARG A 1 201 ? -22.963 7.952 26.702 1.00 83.94 201 ARG A O 1
ATOM 1588 N N . MET A 1 202 ? -24.724 8.662 25.500 1.00 85.75 202 MET A N 1
ATOM 1589 C CA . MET A 1 202 ? -25.595 7.578 25.957 1.00 85.75 202 MET A CA 1
ATOM 1590 C C . MET A 1 202 ? -25.068 6.233 25.459 1.00 85.75 202 MET A C 1
ATOM 1592 O O . MET A 1 202 ? -24.798 6.041 24.269 1.00 85.75 202 MET A O 1
ATOM 1596 N N . THR A 1 203 ? -24.857 5.332 26.408 1.00 83.88 203 THR A N 1
ATOM 1597 C CA . THR A 1 203 ? -24.160 4.066 26.225 1.00 83.88 203 THR A CA 1
ATOM 1598 C C . THR A 1 203 ? -24.880 2.983 27.010 1.00 83.88 203 THR A C 1
ATOM 1600 O O . THR A 1 203 ? -25.196 3.169 28.183 1.00 83.88 203 THR A O 1
ATOM 1603 N N . ARG A 1 204 ? -25.106 1.842 26.360 1.00 85.69 204 ARG A N 1
ATOM 1604 C CA . ARG A 1 204 ? -25.750 0.684 26.969 1.00 85.69 204 ARG A CA 1
ATOM 1605 C C . ARG A 1 204 ? -24.718 -0.192 27.661 1.00 85.69 204 ARG A C 1
ATOM 1607 O O . ARG A 1 204 ? -23.908 -0.837 27.005 1.00 85.69 204 ARG A O 1
ATOM 1614 N N . MET A 1 205 ? -24.756 -0.221 28.984 1.00 85.38 205 MET A N 1
ATOM 1615 C CA . MET A 1 205 ? -23.892 -1.053 29.811 1.00 85.38 205 MET A CA 1
ATOM 1616 C C . MET A 1 205 ? -24.574 -2.371 30.157 1.00 85.38 205 MET A C 1
ATOM 1618 O O . MET A 1 205 ? -25.705 -2.383 30.633 1.00 85.38 205 MET A O 1
ATOM 1622 N N . CYS A 1 206 ? -23.867 -3.487 30.004 1.00 85.25 206 CYS A N 1
ATOM 1623 C CA . CYS A 1 206 ? -24.349 -4.793 30.439 1.00 85.25 206 CYS A CA 1
ATOM 1624 C C . CYS A 1 206 ? -23.849 -5.119 31.854 1.00 85.25 206 CYS A C 1
ATOM 1626 O O . CYS A 1 206 ? -22.657 -5.344 32.072 1.00 85.25 206 CYS A O 1
ATOM 1628 N N . VAL A 1 207 ? -24.773 -5.237 32.805 1.00 84.00 207 VAL A N 1
ATOM 1629 C CA . VAL A 1 207 ? -24.541 -5.811 34.134 1.00 84.00 207 VAL A CA 1
ATOM 1630 C C . VAL A 1 207 ? -24.604 -7.333 34.019 1.00 84.00 207 VAL A C 1
ATOM 1632 O O . VAL A 1 207 ? -25.675 -7.915 33.855 1.00 84.00 207 VAL A O 1
ATOM 1635 N N . GLN A 1 208 ? -23.445 -7.989 34.047 1.00 78.00 208 GLN A N 1
ATOM 1636 C CA . GLN A 1 208 ? -23.345 -9.441 33.873 1.00 78.00 208 GLN A CA 1
ATOM 1637 C C . GLN A 1 208 ? -23.917 -10.198 35.080 1.00 78.00 208 GLN A C 1
ATOM 1639 O O . GLN A 1 208 ? -23.561 -9.900 36.217 1.00 78.00 208 GLN A O 1
ATOM 1644 N N . SER A 1 209 ? -24.757 -11.209 34.828 1.00 64.62 209 SER A N 1
ATOM 1645 C CA . SER A 1 209 ? -25.371 -12.020 35.892 1.00 64.62 209 SER A CA 1
ATOM 1646 C C . SER A 1 209 ? -24.398 -13.047 36.498 1.00 64.62 209 SER A C 1
ATOM 1648 O O . SER A 1 209 ? -23.687 -13.749 35.768 1.00 64.62 209 SER A O 1
ATOM 1650 N N . GLY A 1 210 ? -24.426 -13.210 37.822 1.00 57.25 210 GLY A N 1
ATOM 1651 C CA . GLY A 1 210 ? -23.463 -13.939 38.659 1.00 57.25 210 GLY A CA 1
ATOM 1652 C C . GLY A 1 210 ? -23.324 -15.457 38.467 1.00 57.25 210 GLY A C 1
ATOM 1653 O O . GLY A 1 210 ? -22.554 -16.085 39.188 1.00 57.25 210 GLY A O 1
ATOM 1654 N N . ARG A 1 211 ? -23.987 -16.090 37.487 1.00 49.06 211 ARG A N 1
ATOM 1655 C CA . ARG A 1 211 ? -23.725 -17.508 37.138 1.00 49.06 211 ARG A CA 1
ATOM 1656 C C . ARG A 1 211 ? -22.456 -17.713 36.291 1.00 49.06 211 ARG A C 1
ATOM 1658 O O . ARG A 1 211 ? -22.049 -18.853 36.090 1.00 49.06 211 ARG A O 1
ATOM 1665 N N . ILE A 1 212 ? -21.828 -16.635 35.806 1.00 46.12 212 ILE A N 1
ATOM 1666 C CA . ILE A 1 212 ? -20.712 -16.667 34.834 1.00 46.12 212 ILE A CA 1
ATOM 1667 C C . ILE A 1 212 ? -19.365 -16.214 35.449 1.00 46.12 212 ILE A C 1
ATOM 1669 O O . ILE A 1 212 ? -18.308 -16.351 34.833 1.00 46.12 212 ILE A O 1
ATOM 1673 N N . THR A 1 213 ? -19.328 -15.773 36.709 1.00 41.38 213 THR A N 1
ATOM 1674 C CA . THR A 1 213 ? -18.110 -15.274 37.381 1.00 41.38 213 THR A CA 1
ATOM 1675 C C . THR A 1 213 ? -17.246 -16.392 37.987 1.00 41.38 213 THR A C 1
ATOM 1677 O O . THR A 1 213 ? -16.858 -16.378 39.152 1.00 41.38 213 THR A O 1
ATOM 1680 N N . ARG A 1 214 ? -16.873 -17.376 37.163 1.00 38.62 214 ARG A N 1
ATOM 1681 C CA . ARG A 1 214 ? -15.680 -18.215 37.389 1.00 38.62 214 ARG A CA 1
ATOM 1682 C C . ARG A 1 214 ? -14.735 -18.127 36.193 1.00 38.62 214 ARG A C 1
ATOM 1684 O O . ARG A 1 214 ? -14.210 -19.126 35.712 1.00 38.62 214 ARG A O 1
ATOM 1691 N N . VAL A 1 215 ? -14.484 -16.912 35.718 1.00 37.00 215 VAL A N 1
ATOM 1692 C CA . VAL A 1 215 ? -13.329 -16.666 34.855 1.00 37.00 215 VAL A CA 1
ATOM 1693 C C . VAL A 1 215 ? -12.115 -16.517 35.770 1.00 37.00 215 VAL A C 1
ATOM 1695 O O . VAL A 1 215 ? -11.982 -15.530 36.488 1.00 37.00 215 VAL A O 1
ATOM 1698 N N . LYS A 1 216 ? -11.236 -17.527 35.780 1.00 34.78 216 LYS A N 1
ATOM 1699 C CA . LYS A 1 216 ? -9.849 -17.344 36.226 1.00 34.78 216 LYS A CA 1
ATOM 1700 C C . LYS A 1 216 ? -9.248 -16.252 35.343 1.00 34.78 216 LYS A C 1
ATOM 1702 O O . LYS A 1 216 ? -9.046 -16.497 34.157 1.00 34.78 216 LYS A O 1
ATOM 1707 N N . SER A 1 217 ? -8.988 -15.072 35.898 1.00 36.28 217 SER A N 1
ATOM 1708 C CA . SER A 1 217 ? -8.247 -14.051 35.163 1.00 36.28 217 SER A CA 1
ATOM 1709 C C . SER A 1 217 ? -6.788 -14.502 34.975 1.00 36.28 217 SER A C 1
ATOM 1711 O O . SER A 1 217 ? -6.162 -14.976 35.934 1.00 36.28 217 SER A O 1
ATOM 1713 N N . PRO A 1 218 ? -6.226 -14.399 33.758 1.00 32.97 218 PRO A N 1
ATOM 1714 C CA . PRO A 1 218 ? -4.791 -14.413 33.560 1.00 32.97 218 PRO A CA 1
ATOM 1715 C C . PRO A 1 218 ? -4.213 -13.086 34.074 1.00 32.97 218 PRO A C 1
ATOM 1717 O O . PRO A 1 218 ? -4.544 -12.031 33.556 1.00 32.97 218 PRO A O 1
ATOM 1720 N N . ARG A 1 219 ? -3.361 -13.175 35.106 1.00 33.50 219 ARG A N 1
ATOM 1721 C CA . ARG A 1 219 ? -2.394 -12.167 35.601 1.00 33.50 219 ARG A CA 1
ATOM 1722 C C 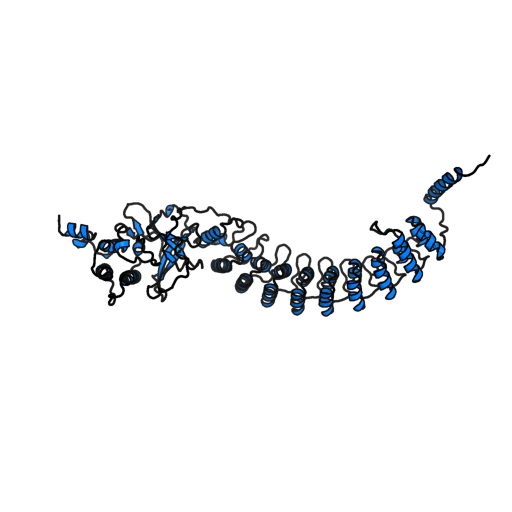. ARG A 1 219 ? -2.435 -10.816 34.847 1.00 33.50 219 ARG A C 1
ATOM 1724 O O . ARG A 1 219 ? -1.804 -10.694 33.802 1.00 33.50 219 ARG A O 1
ATOM 1731 N N . GLY A 1 220 ? -3.128 -9.818 35.402 1.00 39.62 220 GLY A N 1
ATOM 1732 C CA . GLY A 1 220 ? -3.118 -8.442 34.875 1.00 39.62 220 GLY A CA 1
ATOM 1733 C C . GLY A 1 220 ? -4.094 -7.446 35.526 1.00 39.62 220 GLY A C 1
ATOM 1734 O O . GLY A 1 220 ? -3.950 -6.247 35.338 1.00 39.62 220 GLY A O 1
ATOM 1735 N N . ASP A 1 221 ? -5.077 -7.901 36.311 1.00 43.12 221 ASP A N 1
ATOM 1736 C CA . ASP A 1 221 ? -6.243 -7.076 36.687 1.00 43.12 221 ASP A CA 1
ATOM 1737 C C . ASP A 1 221 ? -6.090 -6.129 37.901 1.00 43.12 221 ASP A C 1
ATOM 1739 O O . ASP A 1 221 ? -7.031 -5.398 38.208 1.00 43.12 221 ASP A O 1
ATOM 1743 N N . GLU A 1 222 ? -4.937 -6.086 38.574 1.00 49.75 222 GLU A N 1
ATOM 1744 C CA . GLU A 1 222 ? -4.730 -5.270 39.791 1.00 49.75 222 GLU A CA 1
ATOM 1745 C C . GLU A 1 222 ? -4.225 -3.833 39.533 1.00 49.75 222 GLU A C 1
ATOM 1747 O O . GLU A 1 222 ? -4.002 -3.079 40.479 1.00 49.75 222 GLU A O 1
ATOM 1752 N N . GLU A 1 223 ? -4.040 -3.402 38.281 1.00 53.44 223 GLU A N 1
ATOM 1753 C CA . GLU A 1 223 ? -3.348 -2.130 38.009 1.00 53.44 223 GLU A CA 1
ATOM 1754 C C . GLU A 1 223 ? -4.147 -0.862 38.370 1.00 53.44 223 GLU A C 1
ATOM 1756 O O . GLU A 1 223 ? -3.551 0.094 38.852 1.00 53.44 223 GLU A O 1
ATOM 1761 N N . TYR A 1 224 ? -5.475 -0.801 38.195 1.00 52.75 224 TYR A N 1
ATOM 1762 C CA . TYR A 1 224 ? -6.197 0.483 38.330 1.00 52.75 224 TYR A CA 1
ATOM 1763 C C . TYR A 1 224 ? -6.542 0.881 39.766 1.00 52.75 224 TYR A C 1
ATOM 1765 O O . TYR A 1 224 ? -6.457 2.064 40.086 1.00 52.75 224 TYR A O 1
ATOM 1773 N N . ASN A 1 225 ? -6.895 -0.071 40.634 1.00 54.81 225 ASN A N 1
ATOM 1774 C CA . ASN A 1 225 ? -7.255 0.233 42.026 1.00 54.81 225 ASN A CA 1
ATOM 1775 C C . ASN A 1 225 ? -6.035 0.618 42.885 1.00 54.81 225 ASN A C 1
ATOM 1777 O O . ASN A 1 225 ? -6.203 1.205 43.946 1.00 54.81 225 ASN A O 1
ATOM 1781 N N . ASN A 1 226 ? -4.818 0.336 42.406 1.00 55.88 226 ASN A N 1
ATOM 1782 C CA . ASN A 1 226 ? -3.558 0.709 43.054 1.00 55.88 226 ASN A CA 1
ATOM 1783 C C . ASN A 1 226 ? -2.972 2.040 42.539 1.00 55.88 226 ASN A C 1
ATOM 1785 O O . ASN A 1 226 ? -1.931 2.484 43.018 1.00 55.88 226 ASN A O 1
ATOM 1789 N N . LEU A 1 227 ? -3.610 2.671 41.548 1.00 63.62 227 LEU A N 1
ATOM 1790 C CA . LEU A 1 227 ? -3.200 3.961 40.990 1.00 63.62 227 LEU A CA 1
ATOM 1791 C C . LEU A 1 227 ? -4.080 5.078 41.554 1.00 63.62 227 LEU A C 1
ATOM 1793 O O . LEU A 1 227 ? -5.251 4.859 41.848 1.00 63.62 227 LEU A O 1
ATOM 1797 N N . GLU A 1 228 ? -3.566 6.306 41.637 1.00 63.97 228 GLU A N 1
ATOM 1798 C CA . GLU A 1 228 ? -4.425 7.446 41.974 1.00 63.97 228 GLU A CA 1
ATOM 1799 C C . GLU A 1 228 ? -5.519 7.636 40.900 1.00 63.97 228 GLU A C 1
ATOM 1801 O O . GLU A 1 228 ? -5.225 7.515 39.695 1.00 63.97 228 GLU A O 1
ATOM 1806 N N . PRO A 1 229 ? -6.777 7.924 41.303 1.00 66.00 229 PRO A N 1
ATOM 1807 C CA . PRO A 1 229 ? -7.847 8.237 40.367 1.00 66.00 229 PRO A CA 1
ATOM 1808 C C . PRO A 1 229 ? -7.437 9.416 39.479 1.00 66.00 229 PRO A C 1
ATOM 1810 O O . PRO A 1 229 ? -6.959 10.427 40.000 1.00 66.00 229 PRO A O 1
ATOM 1813 N N . PRO A 1 230 ? -7.625 9.333 38.153 1.00 71.50 230 PRO A N 1
ATOM 1814 C CA . PRO A 1 230 ? -7.234 10.419 37.267 1.00 71.50 230 PRO A CA 1
ATOM 1815 C C . PRO A 1 230 ? -8.018 11.695 37.582 1.00 71.50 230 PRO A C 1
ATOM 1817 O O . PRO A 1 230 ? -9.199 11.653 37.944 1.00 71.50 230 PRO A O 1
ATOM 1820 N N . HIS A 1 231 ? -7.367 12.842 37.386 1.00 68.31 231 HIS A N 1
ATOM 1821 C CA . HIS A 1 231 ? -8.046 14.129 37.434 1.00 68.31 231 HIS A CA 1
ATOM 1822 C C . HIS A 1 231 ? -9.135 14.195 36.360 1.00 68.31 231 HIS A C 1
ATOM 1824 O O . HIS A 1 231 ? -8.911 13.892 35.187 1.00 68.31 231 HIS A O 1
ATOM 1830 N N . ILE A 1 232 ? -10.334 14.587 36.784 1.00 69.69 232 ILE A N 1
ATOM 1831 C CA . ILE A 1 232 ? -11.494 14.737 35.914 1.00 69.69 232 ILE A CA 1
ATOM 1832 C C . ILE A 1 232 ? -11.461 16.156 35.346 1.00 69.69 232 ILE A C 1
ATOM 1834 O O . ILE A 1 232 ? -11.847 17.114 36.017 1.00 69.69 232 ILE A O 1
ATOM 1838 N N . TYR A 1 233 ? -10.981 16.299 34.115 1.00 63.28 233 TYR A N 1
ATOM 1839 C CA . TYR A 1 233 ? -11.054 17.561 33.388 1.00 63.28 233 TYR A CA 1
ATOM 1840 C C . TYR A 1 233 ? -12.378 17.620 32.614 1.00 63.28 233 TYR A C 1
ATOM 1842 O O . TYR A 1 233 ? -12.653 16.708 31.837 1.00 63.28 233 TYR A O 1
ATOM 1850 N N . PRO A 1 234 ? -13.190 18.685 32.749 1.00 59.59 234 PRO A N 1
ATOM 1851 C CA . PRO A 1 234 ? -14.386 18.853 31.918 1.00 59.59 234 PRO A CA 1
ATOM 1852 C C . PRO A 1 234 ? -14.040 19.012 30.431 1.00 59.59 234 PRO A C 1
ATOM 1854 O O . PRO A 1 234 ? -14.838 18.723 29.546 1.00 59.59 234 PRO A O 1
ATOM 1857 N N . ASN A 1 235 ? -12.810 19.445 30.147 1.00 58.28 235 ASN A N 1
ATOM 1858 C CA . ASN A 1 235 ? -12.318 19.692 28.802 1.00 58.28 235 ASN A CA 1
ATOM 1859 C C . ASN A 1 235 ? -10.954 19.008 28.621 1.00 58.28 235 ASN A C 1
ATOM 1861 O O . ASN A 1 235 ? -9.942 19.705 28.586 1.00 58.28 235 ASN A O 1
ATOM 1865 N N . PRO A 1 236 ? -10.879 17.659 28.589 1.00 53.12 236 PRO A N 1
ATOM 1866 C CA . PRO A 1 236 ? -9.591 16.977 28.670 1.00 53.12 236 PRO A CA 1
ATOM 1867 C C . PRO A 1 236 ? -8.659 17.403 27.540 1.00 53.12 236 PRO A C 1
ATOM 1869 O O . PRO A 1 236 ? -7.477 17.610 27.770 1.00 53.12 236 PRO A O 1
ATOM 1872 N N . ILE A 1 237 ? -9.171 17.592 26.316 1.00 52.84 237 ILE A N 1
ATOM 1873 C CA . ILE A 1 237 ? -8.337 17.966 25.174 1.00 52.84 237 ILE A CA 1
ATOM 1874 C C . ILE A 1 237 ? -9.174 18.743 24.145 1.00 52.84 237 ILE A C 1
ATOM 1876 O O . ILE A 1 237 ? -10.045 18.161 23.492 1.00 52.84 237 ILE A O 1
ATOM 1880 N N . GLN A 1 238 ? -8.876 20.034 23.944 1.00 51.50 238 GLN A N 1
ATOM 1881 C CA . GLN A 1 238 ? -9.293 20.802 22.760 1.00 51.50 238 GLN A CA 1
ATOM 1882 C C . GLN A 1 238 ? -8.622 20.209 21.510 1.00 51.50 238 GLN A C 1
ATOM 1884 O O . GLN A 1 238 ? -7.648 20.731 20.987 1.00 51.50 238 GLN A O 1
ATOM 1889 N N . THR A 1 239 ? -9.103 19.070 21.030 1.00 49.34 239 THR A N 1
ATOM 1890 C CA . THR A 1 239 ? -8.627 18.459 19.784 1.00 49.34 239 THR A CA 1
ATOM 1891 C C . THR A 1 239 ? -9.643 18.740 18.699 1.00 49.34 239 THR A C 1
ATOM 1893 O O . THR A 1 239 ? -10.450 17.886 18.339 1.00 49.34 239 THR A O 1
ATOM 1896 N N . GLN A 1 240 ? -9.610 19.963 18.172 1.00 54.97 240 GLN A N 1
ATOM 1897 C CA . GLN A 1 240 ? -10.072 20.153 16.796 1.00 54.97 240 GLN A CA 1
ATOM 1898 C C . GLN A 1 240 ? -9.122 19.445 15.812 1.00 54.97 240 GLN A C 1
ATOM 1900 O O . GLN A 1 240 ? -9.551 19.052 14.733 1.00 54.97 240 GLN A O 1
ATOM 1905 N N . THR A 1 241 ? -7.876 19.178 16.227 1.00 64.75 241 THR A N 1
ATOM 1906 C CA . THR A 1 241 ? -6.841 18.584 15.377 1.00 64.75 241 THR A CA 1
ATOM 1907 C C . THR A 1 241 ? -6.102 17.479 16.134 1.00 64.75 241 THR A C 1
ATOM 1909 O O . THR A 1 241 ? -5.509 17.735 17.177 1.00 64.75 241 THR A O 1
ATOM 1912 N N . ILE A 1 242 ? -6.156 16.238 15.638 1.00 74.88 242 ILE A N 1
ATOM 1913 C CA . ILE A 1 242 ? -5.410 15.107 16.216 1.00 74.88 242 ILE A CA 1
ATOM 1914 C C . ILE A 1 242 ? -3.947 15.199 15.777 1.00 74.88 242 ILE A C 1
ATOM 1916 O O . ILE A 1 242 ? -3.655 15.274 14.581 1.00 74.88 242 ILE A O 1
ATOM 1920 N N . GLU A 1 243 ? -3.023 15.157 16.735 1.00 81.81 243 GLU A N 1
ATOM 1921 C CA . GLU A 1 243 ? -1.584 15.103 16.471 1.00 81.81 243 GLU A CA 1
ATOM 1922 C C . GLU A 1 243 ? -1.116 13.650 16.318 1.00 81.81 243 GLU A C 1
ATOM 1924 O O . GLU A 1 243 ? -0.727 12.991 17.281 1.00 81.81 243 GLU A O 1
ATOM 1929 N N . TRP A 1 244 ? -1.126 13.143 15.083 1.00 83.62 244 TRP A N 1
ATOM 1930 C CA . TRP A 1 244 ? -0.780 11.746 14.773 1.00 83.62 244 TRP A CA 1
ATOM 1931 C C . TRP A 1 244 ? 0.656 11.326 15.133 1.00 83.62 244 TRP A C 1
ATOM 1933 O O . TRP A 1 244 ? 0.934 10.133 15.205 1.00 83.62 244 TRP A O 1
ATOM 1943 N N . GLY A 1 245 ? 1.567 12.284 15.340 1.00 78.56 245 GLY A N 1
ATOM 1944 C CA . GLY A 1 245 ? 2.951 12.027 15.764 1.00 78.56 245 GLY A CA 1
ATOM 1945 C C . GLY A 1 245 ? 3.143 11.935 17.282 1.00 78.56 245 GLY A C 1
ATOM 1946 O O . GLY A 1 245 ? 4.251 11.669 17.739 1.00 78.56 245 GLY A O 1
ATOM 1947 N N . SER A 1 246 ? 2.093 12.179 18.069 1.00 84.38 246 SER A N 1
ATOM 1948 C CA . SER A 1 246 ? 2.166 12.139 19.528 1.00 84.38 246 SER A CA 1
ATOM 1949 C C . SER A 1 246 ? 2.187 10.695 20.044 1.00 84.38 246 SER A C 1
ATOM 1951 O O . SER A 1 246 ? 1.395 9.873 19.580 1.00 84.38 246 SER A O 1
ATOM 1953 N N . PRO A 1 247 ? 2.979 10.376 21.086 1.00 81.25 247 PRO A N 1
ATOM 1954 C CA . PRO A 1 247 ? 2.903 9.075 21.757 1.00 81.25 247 PRO A CA 1
ATOM 1955 C C . PRO A 1 247 ? 1.543 8.834 22.441 1.00 81.25 247 PRO A C 1
ATOM 1957 O O . PRO A 1 247 ? 1.255 7.720 22.862 1.00 81.25 247 PRO A O 1
ATOM 1960 N N . ARG A 1 248 ? 0.695 9.868 22.558 1.00 82.44 248 ARG A N 1
ATOM 1961 C CA . ARG A 1 248 ? -0.661 9.794 23.127 1.00 82.44 248 ARG A CA 1
ATOM 1962 C C . ARG A 1 248 ? -1.763 9.659 22.072 1.00 82.44 248 ARG A C 1
ATOM 1964 O O . ARG A 1 248 ? -2.936 9.822 22.388 1.00 82.44 248 ARG A O 1
ATOM 1971 N N . VAL A 1 249 ? -1.416 9.363 20.824 1.00 84.94 249 VAL A N 1
ATOM 1972 C CA . VAL A 1 249 ? -2.376 9.271 19.714 1.00 84.94 249 VAL A CA 1
ATOM 1973 C C . VAL A 1 249 ? -3.530 8.297 19.957 1.00 84.94 249 VAL A C 1
ATOM 1975 O O . VAL A 1 249 ? -4.679 8.625 19.667 1.00 84.94 249 VAL A O 1
ATOM 1978 N N . GLU A 1 250 ? -3.265 7.155 20.589 1.00 81.31 250 GLU A N 1
ATOM 1979 C CA . GLU A 1 250 ? -4.314 6.198 20.953 1.00 81.31 250 GLU A CA 1
ATOM 1980 C C . GLU A 1 250 ? -5.289 6.758 21.999 1.00 81.31 250 GLU A C 1
ATOM 1982 O O . GLU A 1 250 ? -6.479 6.453 21.956 1.00 81.31 250 GLU A O 1
ATOM 1987 N N . VAL A 1 251 ? -4.826 7.643 22.890 1.00 82.62 251 VAL A N 1
ATOM 1988 C CA . VAL A 1 251 ? -5.695 8.363 23.833 1.00 82.62 251 VAL A CA 1
ATOM 1989 C C . VAL A 1 251 ? -6.599 9.338 23.084 1.00 82.62 251 VAL A C 1
ATOM 1991 O O . VAL A 1 251 ? -7.795 9.394 23.366 1.00 82.62 251 VAL A O 1
ATOM 1994 N N . TYR A 1 252 ? -6.070 10.077 22.102 1.00 83.19 252 TYR A N 1
ATOM 1995 C CA . TYR A 1 252 ? -6.897 10.960 21.271 1.00 83.19 252 TYR A CA 1
ATOM 1996 C C . TYR A 1 252 ? -7.954 10.167 20.498 1.00 83.19 252 TYR A C 1
ATOM 1998 O O . TYR A 1 252 ? -9.105 10.594 20.423 1.00 83.19 252 TYR A O 1
ATOM 2006 N N . LEU A 1 253 ? -7.586 8.999 19.965 1.00 84.19 253 LEU A N 1
ATOM 2007 C CA . LEU A 1 253 ? -8.502 8.130 19.234 1.00 84.19 253 LEU A CA 1
ATOM 2008 C C . LEU A 1 253 ? -9.570 7.519 20.154 1.00 84.19 253 LEU A C 1
ATOM 2010 O O . LEU A 1 253 ? -10.749 7.514 19.804 1.00 84.19 253 LEU A O 1
ATOM 2014 N N . TRP A 1 254 ? -9.192 7.087 21.359 1.00 84.19 254 TRP A N 1
ATOM 2015 C CA . TRP A 1 254 ? -10.123 6.665 22.409 1.00 84.19 254 TRP A CA 1
ATOM 2016 C C . TRP A 1 254 ? -11.124 7.772 22.760 1.00 84.19 254 TRP A C 1
ATOM 2018 O O . TRP A 1 254 ? -12.338 7.568 22.703 1.00 84.19 254 TRP A O 1
ATOM 2028 N N . LEU A 1 255 ? -10.631 8.971 23.068 1.00 82.81 255 LEU A N 1
ATOM 2029 C CA . LEU A 1 255 ? -11.471 10.119 23.402 1.00 82.81 255 LEU A CA 1
ATOM 2030 C C . LEU A 1 255 ? -12.355 10.553 22.232 1.00 82.81 255 LEU A C 1
ATOM 2032 O O . LEU A 1 255 ? -13.457 11.040 22.460 1.00 82.81 255 LEU A O 1
ATOM 2036 N N . LEU A 1 256 ? -11.910 10.372 20.987 1.00 84.00 256 LEU A N 1
ATOM 2037 C CA . LEU A 1 256 ? -12.752 10.577 19.814 1.00 84.00 256 LEU A CA 1
ATOM 2038 C C . LEU A 1 256 ? -13.911 9.573 19.810 1.00 84.00 256 LEU A C 1
ATOM 2040 O O . LEU A 1 256 ? -15.061 9.992 19.763 1.00 84.00 256 LEU A O 1
ATOM 2044 N N . LEU A 1 257 ? -13.625 8.271 19.923 1.00 82.62 257 LEU A N 1
ATOM 2045 C CA . LEU A 1 257 ? -14.609 7.178 19.839 1.00 82.62 257 LEU A CA 1
ATOM 2046 C C . LEU A 1 257 ? -15.670 7.185 20.954 1.00 82.62 257 LEU A C 1
ATOM 2048 O O . LEU A 1 257 ? -16.747 6.595 20.804 1.00 82.62 257 LEU A O 1
ATOM 2052 N N . THR A 1 258 ? -15.386 7.853 22.069 1.00 81.44 258 THR A N 1
ATOM 2053 C CA . THR A 1 258 ? -16.318 7.990 23.198 1.00 81.44 258 THR A CA 1
ATOM 2054 C C . THR A 1 258 ? -17.323 9.131 23.025 1.00 81.44 258 THR A C 1
ATOM 2056 O O . THR A 1 258 ? -18.291 9.184 23.776 1.00 81.44 258 THR A O 1
ATOM 2059 N N . ARG A 1 259 ? -17.173 9.991 22.006 1.00 82.81 259 ARG A N 1
ATOM 2060 C CA . ARG A 1 259 ? -18.098 11.105 21.729 1.00 82.81 259 ARG A CA 1
ATOM 2061 C C . ARG A 1 259 ? -19.409 10.637 21.083 1.00 82.81 259 ARG A C 1
ATOM 2063 O O . ARG A 1 259 ? -19.440 9.633 20.373 1.00 82.81 259 ARG A O 1
ATOM 2070 N N . SER A 1 260 ? -20.496 11.381 21.301 1.00 75.00 260 SER A N 1
ATOM 2071 C CA . SER A 1 260 ? -21.830 11.085 20.747 1.00 75.00 260 SER A CA 1
ATOM 2072 C C . SER A 1 260 ? -22.024 11.573 19.305 1.00 75.00 260 SER A C 1
ATOM 2074 O O . SER A 1 260 ? -22.619 10.861 18.500 1.00 75.00 260 SER A O 1
ATOM 2076 N N . ASN A 1 261 ? -21.477 12.740 18.941 1.00 72.44 261 ASN A N 1
ATOM 2077 C CA . ASN A 1 261 ? -21.538 13.284 17.578 1.00 72.44 261 ASN A CA 1
ATOM 2078 C C . ASN A 1 261 ? -20.185 13.144 16.866 1.00 72.44 261 ASN A C 1
ATOM 2080 O O . ASN A 1 261 ? -19.348 14.046 16.884 1.00 72.44 261 ASN A O 1
ATOM 2084 N N . LEU A 1 262 ? -19.971 11.976 16.264 1.00 73.94 262 LEU A N 1
ATOM 2085 C CA . LEU A 1 262 ? -18.716 11.619 15.603 1.00 73.94 262 LEU A CA 1
ATOM 2086 C C . LEU A 1 262 ? -18.552 12.226 14.196 1.00 73.94 262 LEU A C 1
ATOM 2088 O O . LEU A 1 262 ? -17.429 12.251 13.699 1.00 73.94 262 LEU A O 1
ATOM 2092 N N . GLY A 1 263 ? -19.635 12.741 13.593 1.00 70.19 263 GLY A N 1
ATOM 2093 C CA . GLY A 1 263 ? -19.787 13.126 12.178 1.00 70.19 263 GLY A CA 1
ATOM 2094 C C . GLY A 1 263 ? -18.513 13.547 11.434 1.00 70.19 263 GLY A C 1
ATOM 2095 O O . GLY A 1 263 ? -17.756 12.705 10.959 1.00 70.19 263 GLY A O 1
ATOM 2096 N N . ALA A 1 264 ? -18.274 14.855 11.301 1.00 73.06 264 ALA A N 1
ATOM 2097 C CA . ALA A 1 264 ? -17.113 15.375 10.567 1.00 73.06 264 ALA A CA 1
ATOM 2098 C C . ALA A 1 264 ? -15.761 14.980 11.196 1.00 73.06 264 ALA A C 1
ATOM 2100 O O . ALA A 1 264 ? -14.745 14.968 10.508 1.00 73.06 264 ALA A O 1
ATOM 2101 N N . ALA A 1 265 ? -15.734 14.634 12.487 1.00 80.56 265 ALA A N 1
ATOM 2102 C CA . ALA A 1 265 ? -14.502 14.348 13.215 1.00 80.56 265 ALA A CA 1
ATOM 2103 C C . ALA A 1 265 ? -13.862 13.004 12.821 1.00 80.56 265 ALA A C 1
ATOM 2105 O O . ALA A 1 265 ? -12.637 12.901 12.806 1.00 80.56 265 ALA A O 1
ATOM 2106 N N . LEU A 1 266 ? -14.657 11.992 12.446 1.00 84.44 266 LEU A N 1
ATOM 2107 C CA . LEU A 1 266 ? -14.134 10.708 11.944 1.00 84.44 266 LEU A CA 1
ATOM 2108 C C . LEU A 1 266 ? -13.411 10.832 10.602 1.00 84.44 266 LEU A C 1
ATOM 2110 O O . LEU A 1 266 ? -12.557 10.004 10.291 1.00 84.44 266 LEU A O 1
ATOM 2114 N N . ASN A 1 267 ? -13.752 11.865 9.834 1.00 86.62 267 ASN A N 1
ATOM 2115 C CA . ASN A 1 267 ? -13.225 12.104 8.493 1.00 86.62 267 ASN A CA 1
ATOM 2116 C C . ASN A 1 267 ? -12.324 13.346 8.453 1.00 86.62 267 ASN A C 1
ATOM 2118 O O . ASN A 1 267 ? -11.863 13.743 7.384 1.00 86.62 267 ASN A O 1
ATOM 2122 N N . ALA A 1 268 ? -12.067 13.962 9.611 1.00 84.12 268 ALA A N 1
ATOM 2123 C CA . ALA A 1 268 ? -11.213 15.129 9.717 1.00 84.12 268 ALA A CA 1
ATOM 2124 C C . ALA A 1 268 ? -9.790 14.764 9.291 1.00 84.12 268 ALA A C 1
ATOM 2126 O O . ALA A 1 268 ? -9.188 13.810 9.793 1.00 84.12 268 ALA A O 1
ATOM 2127 N N . VAL A 1 269 ? -9.257 15.549 8.360 1.00 85.56 269 VAL A N 1
ATOM 2128 C CA . VAL A 1 269 ? -7.892 15.393 7.872 1.00 85.56 269 VAL A CA 1
ATOM 2129 C C . VAL A 1 269 ? -6.972 16.264 8.715 1.00 85.56 269 VAL A C 1
ATOM 2131 O O . VAL A 1 269 ? -7.119 17.482 8.756 1.00 85.56 269 VAL A O 1
ATOM 2134 N N . SER A 1 270 ? -5.995 15.638 9.361 1.00 83.19 270 SER A N 1
ATOM 2135 C CA . SER A 1 270 ? -4.917 16.312 10.086 1.00 83.19 270 SER A CA 1
ATOM 2136 C C . SER A 1 270 ? -3.584 15.747 9.614 1.00 83.19 270 SER A C 1
ATOM 2138 O O . SER A 1 270 ? -3.421 14.529 9.563 1.00 83.19 270 SER A O 1
ATOM 2140 N N . ASN A 1 271 ? -2.639 16.611 9.228 1.00 81.44 271 ASN A N 1
ATOM 2141 C CA . ASN A 1 271 ? -1.314 16.217 8.727 1.00 81.44 271 ASN A CA 1
ATOM 2142 C C . ASN A 1 271 ? -1.361 15.108 7.651 1.00 81.44 271 ASN A C 1
ATOM 2144 O O . ASN A 1 271 ? -0.581 14.157 7.696 1.00 81.44 271 ASN A O 1
ATOM 2148 N N . GLY A 1 272 ? -2.312 15.207 6.713 1.00 84.69 272 GLY A N 1
ATOM 2149 C CA . GLY A 1 272 ? -2.480 14.246 5.614 1.00 84.69 272 GLY A CA 1
ATOM 2150 C C . GLY A 1 272 ? -3.060 12.887 6.021 1.00 84.69 272 GLY A C 1
ATOM 2151 O O . GLY A 1 272 ? -2.958 11.931 5.258 1.00 84.69 272 GLY A O 1
ATOM 2152 N N . ARG A 1 273 ? -3.656 12.772 7.214 1.00 87.50 273 ARG A N 1
ATOM 2153 C CA . ARG A 1 273 ? -4.236 11.523 7.723 1.00 87.50 273 ARG A CA 1
ATOM 2154 C C . ARG A 1 273 ? -5.629 11.728 8.301 1.00 87.50 273 ARG A C 1
ATOM 2156 O O . ARG A 1 273 ? -5.895 12.735 8.959 1.00 87.50 273 ARG A O 1
ATOM 2163 N N . THR A 1 274 ? -6.478 10.728 8.106 1.00 91.00 274 THR A N 1
ATOM 2164 C CA . THR A 1 274 ? -7.725 10.539 8.851 1.00 91.00 274 THR A CA 1
ATOM 2165 C C . THR A 1 274 ? -7.489 9.548 9.995 1.00 91.00 274 THR A C 1
ATOM 2167 O O . THR A 1 274 ? -6.516 8.786 9.957 1.00 91.00 274 THR A O 1
ATOM 2170 N N . PRO A 1 275 ? -8.386 9.482 10.996 1.00 91.00 275 PRO A N 1
ATOM 2171 C CA . PRO A 1 275 ? -8.368 8.413 11.992 1.00 91.00 275 PRO A CA 1
ATOM 2172 C C . PRO A 1 275 ? -8.262 7.012 11.387 1.00 91.00 275 PRO A C 1
ATOM 2174 O O . PRO A 1 275 ? -7.475 6.190 11.856 1.00 91.00 275 PRO A O 1
ATOM 2177 N N . LEU A 1 276 ? -9.013 6.755 10.313 1.00 93.75 276 LEU A N 1
ATOM 2178 C CA . LEU A 1 276 ? -8.999 5.466 9.632 1.00 93.75 276 LEU A CA 1
ATOM 2179 C C . LEU A 1 276 ? -7.672 5.209 8.911 1.00 93.75 276 LEU A C 1
ATOM 2181 O O . LEU A 1 276 ? -7.133 4.109 9.017 1.00 93.75 276 LEU A O 1
ATOM 2185 N N . SER A 1 277 ? -7.131 6.207 8.205 1.00 93.50 277 SER A N 1
ATOM 2186 C CA . SER A 1 277 ? -5.876 6.050 7.467 1.00 93.50 277 SER A CA 1
ATOM 2187 C C . SER A 1 277 ? -4.694 5.835 8.415 1.00 93.50 277 SER A C 1
ATOM 2189 O O . SER A 1 277 ? -3.856 4.979 8.147 1.00 93.50 277 SER A O 1
ATOM 2191 N N . TRP A 1 278 ? -4.660 6.530 9.557 1.00 92.75 278 TRP A N 1
ATOM 2192 C CA . TRP A 1 278 ? -3.643 6.322 10.590 1.00 92.75 278 TRP A CA 1
ATOM 2193 C C . TRP A 1 278 ? -3.750 4.933 11.236 1.00 92.75 278 TRP A C 1
ATOM 2195 O O . TRP A 1 278 ? -2.742 4.237 11.369 1.00 92.75 278 TRP A O 1
ATOM 2205 N N . ALA A 1 279 ? -4.962 4.489 11.593 1.00 93.44 279 ALA A N 1
ATOM 2206 C CA . ALA A 1 279 ? -5.162 3.148 12.144 1.00 93.44 279 ALA A CA 1
ATOM 2207 C C . ALA A 1 279 ? -4.756 2.055 11.137 1.00 93.44 279 ALA A C 1
ATOM 2209 O O . ALA A 1 279 ? -4.157 1.048 11.519 1.00 93.44 279 ALA A O 1
ATOM 2210 N N . ALA A 1 280 ? -5.030 2.273 9.847 1.00 96.06 280 ALA A N 1
ATOM 2211 C CA . ALA A 1 280 ? -4.645 1.360 8.779 1.00 96.06 280 ALA A CA 1
ATOM 2212 C C . ALA A 1 280 ? -3.127 1.309 8.554 1.00 96.06 280 ALA A C 1
ATOM 2214 O O . ALA A 1 280 ? -2.563 0.221 8.440 1.00 96.06 280 ALA A O 1
ATOM 2215 N N . GLU A 1 281 ? -2.463 2.468 8.558 1.00 94.88 281 GLU A N 1
ATOM 2216 C CA . GLU A 1 281 ? -1.005 2.598 8.450 1.00 94.88 281 GLU A CA 1
ATOM 2217 C C . GLU A 1 281 ? -0.263 1.857 9.568 1.00 94.88 281 GLU A C 1
ATOM 2219 O O . GLU A 1 281 ? 0.819 1.339 9.323 1.00 94.88 281 GLU A O 1
ATOM 2224 N N . ASN A 1 282 ? -0.841 1.782 10.769 1.00 93.31 282 ASN A N 1
ATOM 2225 C CA . ASN A 1 282 ? -0.232 1.123 11.931 1.00 93.31 282 ASN A CA 1
ATOM 2226 C C . ASN A 1 282 ? -0.736 -0.314 12.162 1.00 93.31 282 ASN A C 1
ATOM 2228 O O . ASN A 1 282 ? -0.362 -0.952 13.145 1.00 93.31 282 ASN A O 1
ATOM 2232 N N . GLY A 1 283 ? -1.605 -0.838 11.292 1.00 94.44 283 GLY A N 1
ATOM 2233 C CA . GLY A 1 283 ? -2.096 -2.214 11.404 1.00 94.44 283 GLY A CA 1
ATOM 2234 C C . GLY A 1 283 ? -3.030 -2.452 12.587 1.00 94.44 283 GLY A C 1
ATOM 2235 O O . GLY A 1 283 ? -3.191 -3.587 13.032 1.00 94.44 283 GLY A O 1
ATOM 2236 N N . LEU A 1 284 ? -3.665 -1.395 13.091 1.00 91.88 284 LEU A N 1
ATOM 2237 C CA . LEU A 1 284 ? -4.551 -1.440 14.245 1.00 91.88 284 LEU A CA 1
ATOM 2238 C C . LEU A 1 284 ? -5.946 -1.939 13.841 1.00 91.88 284 LEU A C 1
ATOM 2240 O O . LEU A 1 284 ? -6.911 -1.175 13.790 1.00 91.88 284 LEU A O 1
ATOM 2244 N N . GLU A 1 285 ? -6.052 -3.235 13.539 1.00 91.81 285 GLU A N 1
ATOM 2245 C CA . GLU A 1 285 ? -7.256 -3.872 12.981 1.00 91.81 285 GLU A CA 1
ATOM 2246 C C . GLU A 1 285 ? -8.533 -3.560 13.783 1.00 91.81 285 GLU A C 1
ATOM 2248 O O . GLU A 1 285 ? -9.568 -3.230 13.201 1.00 91.81 285 GLU A O 1
ATOM 2253 N N . ASN A 1 286 ? -8.460 -3.612 15.118 1.00 86.69 286 ASN A N 1
ATOM 2254 C CA . ASN A 1 286 ? -9.603 -3.310 15.983 1.00 86.69 286 ASN A CA 1
ATOM 2255 C C . ASN A 1 286 ? -10.089 -1.872 15.775 1.00 86.69 286 ASN A C 1
ATOM 2257 O O . ASN A 1 286 ? -11.276 -1.661 15.524 1.00 86.69 286 ASN A O 1
ATOM 2261 N N . TYR A 1 287 ? -9.180 -0.894 15.792 1.00 88.06 287 TYR A N 1
ATOM 2262 C CA . TYR A 1 287 ? -9.526 0.507 15.552 1.00 88.06 287 TYR A CA 1
ATOM 2263 C C . TYR A 1 287 ? -10.112 0.713 14.154 1.00 88.06 287 TYR A C 1
ATOM 2265 O O . TYR A 1 287 ? -11.141 1.372 14.030 1.00 88.06 287 TYR A O 1
ATOM 2273 N N . VAL A 1 288 ? -9.539 0.092 13.118 1.00 93.19 288 VAL A N 1
ATOM 2274 C CA . VAL A 1 288 ? -10.093 0.128 11.752 1.00 93.19 288 VAL A CA 1
ATOM 2275 C C . VAL A 1 288 ? -11.530 -0.400 11.736 1.00 93.19 288 VAL A C 1
ATOM 2277 O O . VAL A 1 288 ? -12.433 0.267 11.233 1.00 93.19 288 VAL A O 1
ATOM 2280 N N . ARG A 1 289 ? -11.781 -1.556 12.359 1.00 91.31 289 ARG A N 1
ATOM 2281 C CA . ARG A 1 289 ? -13.114 -2.171 12.443 1.00 91.31 289 ARG A CA 1
ATOM 2282 C C . ARG A 1 289 ? -14.135 -1.242 13.098 1.00 91.31 289 ARG A C 1
ATOM 2284 O O . ARG A 1 289 ? -15.262 -1.127 12.615 1.00 91.31 289 ARG A O 1
ATOM 2291 N N . ILE A 1 290 ? -13.750 -0.596 14.194 1.00 86.12 290 ILE A N 1
ATOM 2292 C CA . ILE A 1 290 ? -14.626 0.292 14.962 1.00 86.12 290 ILE A CA 1
ATOM 2293 C C . ILE A 1 290 ? -14.903 1.576 14.193 1.00 86.12 290 ILE A C 1
ATOM 2295 O O . ILE A 1 290 ? -16.061 1.968 14.075 1.00 86.12 290 ILE A O 1
ATOM 2299 N N . LEU A 1 291 ? -13.864 2.208 13.646 1.00 90.75 291 LEU A N 1
ATOM 2300 C CA . LEU A 1 291 ? -13.994 3.440 12.872 1.00 90.75 291 LEU A CA 1
ATOM 2301 C C . LEU A 1 291 ? -14.952 3.238 11.693 1.00 90.75 291 LEU A C 1
ATOM 2303 O O . LEU A 1 291 ? -15.873 4.033 11.517 1.00 90.75 291 LEU A O 1
ATOM 2307 N N . LEU A 1 292 ? -14.823 2.125 10.964 1.00 91.56 292 LEU A N 1
ATOM 2308 C CA . LEU A 1 292 ? -15.732 1.776 9.867 1.00 91.56 292 LEU A CA 1
ATOM 2309 C C . LEU A 1 292 ? -17.170 1.547 10.347 1.00 91.56 292 LEU A C 1
ATOM 2311 O O . LEU A 1 292 ? -18.108 2.074 9.756 1.00 91.56 292 LEU A O 1
ATOM 2315 N N . ARG A 1 293 ? -17.368 0.818 11.454 1.00 88.06 293 ARG A N 1
ATOM 2316 C CA . ARG A 1 293 ? -18.704 0.633 12.058 1.00 88.06 293 ARG A CA 1
ATOM 2317 C C . ARG A 1 293 ? -19.335 1.947 12.518 1.00 88.06 293 ARG A C 1
ATOM 2319 O O . ARG A 1 293 ? -20.553 2.072 12.489 1.00 88.06 293 ARG A O 1
ATOM 2326 N N . LYS A 1 294 ? -18.520 2.911 12.952 1.00 84.94 294 LYS A N 1
ATOM 2327 C CA . LYS A 1 294 ? -18.952 4.255 13.359 1.00 84.94 294 LYS A CA 1
ATOM 2328 C C . LYS A 1 294 ? -19.165 5.211 12.178 1.00 84.94 294 LYS A C 1
ATOM 2330 O O . LYS A 1 294 ? -19.555 6.350 12.412 1.00 84.94 294 LYS A O 1
ATOM 2335 N N . GLY A 1 295 ? -18.961 4.755 10.941 1.00 88.56 295 GLY A N 1
ATOM 2336 C CA . GLY A 1 295 ? -19.228 5.533 9.732 1.00 88.56 295 GLY A CA 1
ATOM 2337 C C . GLY A 1 295 ? -18.051 6.375 9.240 1.00 88.56 295 GLY A C 1
ATOM 2338 O O . GLY A 1 295 ? -18.272 7.332 8.502 1.00 88.56 295 GLY A O 1
ATOM 2339 N N . ALA A 1 296 ? -16.812 6.050 9.630 1.00 90.81 296 ALA A N 1
ATOM 2340 C CA . ALA A 1 296 ? -15.638 6.653 9.005 1.00 90.81 296 ALA A CA 1
ATOM 2341 C C . ALA A 1 296 ? -15.622 6.318 7.505 1.00 90.81 296 ALA A C 1
ATOM 2343 O O . ALA A 1 296 ? -15.767 5.156 7.116 1.00 90.81 296 ALA A O 1
ATOM 2344 N N . THR A 1 297 ? -15.443 7.332 6.663 1.00 91.25 297 THR A N 1
ATOM 2345 C CA . THR A 1 297 ? -15.341 7.157 5.213 1.00 91.25 297 THR A CA 1
ATOM 2346 C C . THR A 1 297 ? -14.037 6.449 4.879 1.00 91.25 297 THR A C 1
ATOM 2348 O O . THR A 1 297 ? -12.971 6.884 5.320 1.00 91.25 297 THR A O 1
ATOM 2351 N N . ILE A 1 298 ? -14.120 5.376 4.089 1.00 91.38 298 ILE A N 1
ATOM 2352 C CA . ILE A 1 298 ? -12.948 4.582 3.697 1.00 91.38 298 ILE A CA 1
ATOM 2353 C C . ILE A 1 298 ? -11.966 5.428 2.895 1.00 91.38 298 ILE A C 1
ATOM 2355 O O . ILE A 1 298 ? -10.767 5.408 3.154 1.00 91.38 298 ILE A O 1
ATOM 2359 N N . GLU A 1 299 ? -12.485 6.223 1.970 1.00 86.38 299 GLU A N 1
ATOM 2360 C CA . GLU A 1 299 ? -11.705 7.122 1.136 1.00 86.38 299 GLU A CA 1
ATOM 2361 C C . GLU A 1 299 ? -12.241 8.540 1.304 1.00 86.38 299 GLU A C 1
ATOM 2363 O O . GLU A 1 299 ? -13.449 8.772 1.264 1.00 86.38 299 GLU A O 1
ATOM 2368 N N . VAL A 1 300 ? -11.329 9.485 1.534 1.00 81.94 300 VAL A N 1
ATOM 2369 C CA . VAL A 1 300 ? -11.645 10.913 1.600 1.00 81.94 300 VAL A CA 1
ATOM 2370 C C . VAL A 1 300 ? -11.080 11.574 0.355 1.00 81.94 300 VAL A C 1
ATOM 2372 O O . VAL A 1 300 ? -9.864 11.565 0.146 1.00 81.94 300 VAL A O 1
ATOM 2375 N N . ASP A 1 301 ? -11.955 12.188 -0.437 1.00 70.25 301 ASP A N 1
ATOM 2376 C CA . ASP A 1 301 ? -11.584 12.919 -1.647 1.00 70.25 301 ASP A CA 1
ATOM 2377 C C . ASP A 1 301 ? -10.930 14.263 -1.290 1.00 70.25 301 ASP A C 1
ATOM 2379 O O . ASP A 1 301 ? -11.559 15.317 -1.237 1.00 70.25 301 ASP A O 1
ATOM 2383 N N . SER A 1 302 ? -9.653 14.200 -0.918 1.00 66.00 302 SER A N 1
ATOM 2384 C CA . SER A 1 302 ? -8.864 15.369 -0.507 1.00 66.00 302 SER A CA 1
ATOM 2385 C C . SER A 1 302 ? -7.572 15.534 -1.302 1.00 66.00 302 SER A C 1
ATOM 2387 O O . SER A 1 302 ? -6.872 16.527 -1.118 1.00 66.00 302 SER A O 1
ATOM 2389 N N . GLY A 1 303 ? -7.199 14.548 -2.129 1.00 66.94 303 GLY A N 1
ATOM 2390 C CA . GLY A 1 303 ? -5.931 14.496 -2.872 1.00 66.94 303 GLY A CA 1
ATOM 2391 C C . GLY A 1 303 ? -4.649 14.461 -2.017 1.00 66.94 303 GLY A C 1
ATOM 2392 O O . GLY A 1 303 ? -3.574 14.178 -2.545 1.00 66.94 303 GLY A O 1
ATOM 2393 N N . LEU A 1 304 ? -4.751 14.738 -0.713 1.00 69.06 304 LEU A N 1
ATOM 2394 C CA . LEU A 1 304 ? -3.657 14.820 0.258 1.00 69.06 304 LEU A CA 1
ATOM 2395 C C . LEU A 1 304 ? -3.568 13.580 1.154 1.00 69.06 304 LEU A C 1
ATOM 2397 O O . LEU A 1 304 ? -2.493 13.285 1.670 1.00 69.06 304 LEU A O 1
ATOM 2401 N N . VAL A 1 305 ? -4.685 12.874 1.352 1.00 80.94 305 VAL A N 1
ATOM 2402 C CA . VAL A 1 305 ? -4.748 11.660 2.173 1.00 80.94 305 VAL A CA 1
ATOM 2403 C C . VAL A 1 305 ? -4.528 10.441 1.293 1.00 80.94 305 VAL A C 1
ATOM 2405 O O . VAL A 1 305 ? -5.271 10.197 0.344 1.00 80.94 305 VAL A O 1
ATOM 2408 N N . GLU A 1 306 ? -3.508 9.658 1.622 1.00 84.06 306 GLU A N 1
ATOM 2409 C CA . GLU A 1 306 ? -3.293 8.353 1.005 1.00 84.06 306 GLU A CA 1
ATOM 2410 C C . GLU A 1 306 ? -4.385 7.371 1.464 1.00 84.06 306 GLU A C 1
ATOM 2412 O O . GLU A 1 306 ? -4.736 7.331 2.648 1.00 84.06 306 GLU A O 1
ATOM 2417 N N . ALA A 1 307 ? -4.934 6.585 0.533 1.00 91.38 307 ALA A N 1
ATOM 2418 C CA . ALA A 1 307 ? -6.007 5.643 0.836 1.00 91.38 307 ALA A CA 1
ATOM 2419 C C . ALA A 1 307 ? -5.577 4.663 1.952 1.00 91.38 307 ALA A C 1
ATOM 2421 O O . ALA A 1 307 ? -4.469 4.116 1.884 1.00 91.38 307 ALA A O 1
ATOM 2422 N N . PRO A 1 308 ? -6.434 4.376 2.957 1.00 95.25 308 PRO A N 1
ATOM 2423 C CA . PRO A 1 308 ? -6.105 3.450 4.043 1.00 95.25 308 PRO A CA 1
ATOM 2424 C C . PRO A 1 308 ? -5.622 2.082 3.549 1.00 95.25 308 PRO A C 1
ATOM 2426 O O . PRO A 1 308 ? -4.714 1.496 4.140 1.00 95.25 308 PRO A O 1
ATOM 2429 N N . LEU A 1 309 ? -6.186 1.595 2.437 1.00 97.06 309 LEU A N 1
ATOM 2430 C CA . LEU A 1 309 ? -5.790 0.331 1.820 1.00 97.06 309 LEU A CA 1
ATOM 2431 C C . LEU A 1 309 ? -4.341 0.368 1.310 1.00 97.06 309 LEU A C 1
ATOM 2433 O O . LEU A 1 309 ? -3.596 -0.580 1.555 1.00 97.06 309 LEU A O 1
ATOM 2437 N N . SER A 1 310 ? -3.913 1.460 0.672 1.00 95.81 310 SER A N 1
ATOM 2438 C CA . SER A 1 310 ? -2.528 1.644 0.210 1.00 95.81 310 SER A CA 1
ATOM 2439 C C . SER A 1 310 ? -1.542 1.690 1.379 1.00 95.81 310 SER A C 1
ATOM 2441 O O . SER A 1 310 ? -0.524 1.000 1.344 1.00 95.81 310 SER A O 1
ATOM 2443 N N . LEU A 1 311 ? -1.878 2.415 2.453 1.00 95.88 311 LEU A N 1
ATOM 2444 C CA . LEU A 1 311 ? -1.052 2.505 3.665 1.00 95.88 311 LEU A CA 1
ATOM 2445 C C . LEU A 1 311 ? -0.868 1.137 4.338 1.00 95.88 311 LEU A C 1
ATOM 2447 O O . LEU A 1 311 ? 0.262 0.723 4.609 1.00 95.88 311 LEU A O 1
ATOM 2451 N N . ALA A 1 312 ? -1.967 0.409 4.561 1.00 97.88 312 ALA A N 1
ATOM 2452 C CA . ALA A 1 312 ? -1.926 -0.933 5.140 1.00 97.88 312 ALA A CA 1
ATOM 2453 C C . ALA A 1 312 ? -1.163 -1.922 4.242 1.00 97.88 312 ALA A C 1
ATOM 2455 O O . ALA A 1 312 ? -0.412 -2.764 4.745 1.00 97.88 312 ALA A O 1
ATOM 2456 N N . SER A 1 313 ? -1.320 -1.794 2.919 1.00 97.88 313 SER A N 1
ATOM 2457 C CA . SER A 1 313 ? -0.647 -2.642 1.931 1.00 97.88 313 SER A CA 1
ATOM 2458 C C . SER A 1 313 ? 0.863 -2.424 1.923 1.00 97.88 313 SER A C 1
ATOM 2460 O O . SER A 1 313 ? 1.619 -3.392 2.002 1.00 97.88 313 SER A O 1
ATOM 2462 N N . ARG A 1 314 ? 1.310 -1.162 1.919 1.00 97.19 314 ARG A N 1
ATOM 2463 C CA . ARG A 1 314 ? 2.728 -0.784 1.997 1.00 97.19 314 ARG A CA 1
ATOM 2464 C C . ARG A 1 314 ? 3.390 -1.306 3.273 1.00 97.19 314 ARG A C 1
ATOM 2466 O O . ARG A 1 314 ? 4.500 -1.832 3.232 1.00 97.19 314 ARG A O 1
ATOM 2473 N N . ASN A 1 315 ? 2.701 -1.199 4.408 1.00 97.00 315 ASN A N 1
ATOM 2474 C CA . ASN A 1 315 ? 3.272 -1.553 5.709 1.00 97.00 315 ASN A CA 1
ATOM 2475 C C . ASN A 1 315 ? 3.126 -3.045 6.066 1.00 97.00 315 ASN A C 1
ATOM 2477 O O . ASN A 1 315 ? 3.707 -3.504 7.046 1.00 97.00 315 ASN A O 1
ATOM 2481 N N . GLY A 1 316 ? 2.439 -3.846 5.244 1.00 97.12 316 GLY A N 1
ATOM 2482 C CA . GLY A 1 316 ? 2.374 -5.299 5.427 1.00 97.12 316 GLY A CA 1
ATOM 2483 C C . GLY A 1 316 ? 1.248 -5.790 6.343 1.00 97.12 316 GLY A C 1
ATOM 2484 O O . GLY A 1 316 ? 1.267 -6.944 6.781 1.00 97.12 316 GLY A O 1
ATOM 2485 N N . HIS A 1 317 ? 0.253 -4.954 6.641 1.00 98.19 317 HIS A N 1
ATOM 2486 C CA . HIS A 1 317 ? -0.812 -5.264 7.597 1.00 98.19 317 HIS A CA 1
ATOM 2487 C C . HIS A 1 317 ? -1.919 -6.120 6.973 1.00 98.19 317 HIS A C 1
ATOM 2489 O O . HIS A 1 317 ? -3.025 -5.659 6.711 1.00 98.19 317 HIS A O 1
ATOM 2495 N N . THR A 1 318 ? -1.611 -7.399 6.751 1.00 98.00 318 THR A N 1
ATOM 2496 C CA . THR A 1 318 ? -2.450 -8.351 5.997 1.00 98.00 318 THR A CA 1
ATOM 2497 C C . THR A 1 318 ? -3.894 -8.446 6.516 1.00 98.00 318 THR A C 1
ATOM 2499 O O . THR A 1 318 ? -4.829 -8.465 5.718 1.00 98.00 318 THR A O 1
ATOM 2502 N N . ALA A 1 319 ? -4.104 -8.486 7.837 1.00 97.62 319 ALA A N 1
ATOM 2503 C CA . ALA A 1 319 ? -5.450 -8.562 8.415 1.00 97.62 319 ALA A CA 1
ATOM 2504 C C . ALA A 1 319 ? -6.252 -7.267 8.195 1.00 97.62 319 ALA A C 1
ATOM 2506 O O . ALA A 1 319 ? -7.427 -7.310 7.834 1.00 97.62 319 ALA A O 1
ATOM 2507 N N . THR A 1 320 ? -5.589 -6.117 8.313 1.00 98.12 320 THR A N 1
ATOM 2508 C CA . THR A 1 320 ? -6.179 -4.806 8.035 1.00 98.12 320 THR A CA 1
ATOM 2509 C C . THR A 1 320 ? -6.512 -4.620 6.557 1.00 98.12 320 THR A C 1
ATOM 2511 O O . THR A 1 320 ? -7.584 -4.111 6.245 1.00 98.12 320 THR A O 1
ATOM 2514 N N . VAL A 1 321 ? -5.640 -5.066 5.645 1.00 98.50 321 VAL A N 1
ATOM 2515 C CA . VAL A 1 321 ? -5.902 -5.069 4.194 1.00 98.50 321 VAL A CA 1
ATOM 2516 C C . VAL A 1 321 ? -7.165 -5.870 3.889 1.00 98.50 321 VAL A C 1
ATOM 2518 O O . VAL A 1 321 ? -8.074 -5.345 3.251 1.00 98.50 321 VAL A O 1
ATOM 2521 N N . ARG A 1 322 ? -7.263 -7.101 4.410 1.00 98.38 322 ARG A N 1
ATOM 2522 C CA . ARG A 1 322 ? -8.458 -7.942 4.251 1.00 98.38 322 ARG A CA 1
ATOM 2523 C C . ARG A 1 322 ? -9.712 -7.238 4.759 1.00 98.38 322 ARG A C 1
ATOM 2525 O O . ARG A 1 322 ? -10.696 -7.152 4.038 1.00 98.38 322 ARG A O 1
ATOM 2532 N N . LEU A 1 323 ? -9.658 -6.694 5.976 1.00 97.81 323 LEU A N 1
ATOM 2533 C CA . LEU A 1 323 ? -10.787 -5.992 6.580 1.00 97.81 323 LEU A CA 1
ATOM 2534 C C . LEU A 1 323 ? -11.244 -4.789 5.740 1.00 97.81 323 LEU A C 1
ATOM 2536 O O . LEU A 1 323 ? -12.444 -4.572 5.601 1.00 97.81 323 LEU A O 1
ATOM 2540 N N . LEU A 1 324 ? -10.313 -4.002 5.197 1.00 98.00 324 LEU A N 1
ATOM 2541 C CA . LEU A 1 324 ? -10.639 -2.851 4.351 1.00 98.00 324 LEU A CA 1
ATOM 2542 C C . LEU A 1 324 ? -11.292 -3.288 3.034 1.00 98.00 324 LEU A C 1
ATOM 2544 O O . LEU A 1 324 ? -12.309 -2.714 2.646 1.00 98.00 324 LEU A O 1
ATOM 2548 N N . LEU A 1 325 ? -10.763 -4.330 2.387 1.00 97.62 325 LEU A N 1
ATOM 2549 C CA . LEU A 1 325 ? -11.339 -4.899 1.166 1.00 97.62 325 LEU A CA 1
ATOM 2550 C C . LEU A 1 325 ? -12.745 -5.470 1.409 1.00 97.62 325 LEU A C 1
ATOM 2552 O O . LEU A 1 325 ? -13.674 -5.147 0.674 1.00 97.62 325 LEU A O 1
ATOM 2556 N N . ASP A 1 326 ? -12.940 -6.221 2.498 1.00 97.31 326 ASP A N 1
ATOM 2557 C CA . ASP A 1 326 ? -14.249 -6.760 2.906 1.00 97.31 326 ASP A CA 1
ATOM 2558 C C . ASP A 1 326 ? -15.284 -5.661 3.197 1.00 97.31 326 ASP A C 1
ATOM 2560 O O . ASP A 1 326 ? -16.494 -5.902 3.180 1.00 97.31 326 ASP A O 1
ATOM 2564 N N . LYS A 1 327 ? -14.821 -4.443 3.498 1.00 96.25 327 LYS A N 1
ATOM 2565 C CA . LYS A 1 327 ? -15.661 -3.262 3.722 1.00 96.25 327 LYS A CA 1
ATOM 2566 C C . LYS A 1 327 ? -15.828 -2.384 2.485 1.00 96.25 327 LYS A C 1
ATOM 2568 O O . LYS A 1 327 ? -16.488 -1.355 2.587 1.00 96.25 327 LYS A O 1
ATOM 2573 N N . GLY A 1 328 ? -15.324 -2.817 1.332 1.00 94.19 328 GLY A N 1
ATOM 2574 C CA . GLY A 1 328 ? -15.519 -2.137 0.055 1.00 94.19 328 GLY A CA 1
ATOM 2575 C C . GLY A 1 328 ? -14.531 -1.003 -0.206 1.00 94.19 328 GLY A C 1
ATOM 2576 O O . GLY A 1 328 ? -14.884 -0.056 -0.901 1.00 94.19 328 GLY A O 1
ATOM 2577 N N . ALA A 1 329 ? -13.316 -1.068 0.351 1.00 95.62 329 ALA A N 1
ATOM 2578 C CA . ALA A 1 329 ? -12.233 -0.185 -0.080 1.00 95.62 329 ALA A CA 1
ATOM 2579 C C . ALA A 1 329 ? -11.950 -0.363 -1.579 1.00 95.62 329 ALA A C 1
ATOM 2581 O O . ALA A 1 329 ? -11.938 -1.491 -2.077 1.00 95.62 329 ALA A O 1
ATOM 2582 N N . GLY A 1 330 ? -11.693 0.736 -2.288 1.00 95.19 330 GLY A N 1
ATOM 2583 C CA . GLY A 1 330 ? -11.346 0.717 -3.700 1.00 95.19 330 GLY A CA 1
ATOM 2584 C C . GLY A 1 330 ? -10.023 -0.009 -3.915 1.00 95.19 330 GLY A C 1
ATOM 2585 O O . GLY A 1 330 ? -8.955 0.522 -3.610 1.00 95.19 330 GLY A O 1
ATOM 2586 N N . VAL A 1 331 ? -10.087 -1.226 -4.462 1.00 96.81 331 VAL A N 1
ATOM 2587 C CA . VAL A 1 331 ? -8.909 -2.082 -4.691 1.00 96.81 331 VAL A CA 1
ATOM 2588 C C . VAL A 1 331 ? -7.854 -1.409 -5.582 1.00 96.81 331 VAL A C 1
ATOM 2590 O O . VAL A 1 331 ? -6.659 -1.618 -5.381 1.00 96.81 331 VAL A O 1
ATOM 2593 N N . ASP A 1 332 ? -8.293 -0.520 -6.479 1.00 96.12 332 ASP A N 1
ATOM 2594 C CA . ASP A 1 332 ? -7.457 0.249 -7.407 1.00 96.12 332 ASP A CA 1
ATOM 2595 C C . ASP A 1 332 ? -7.402 1.754 -7.084 1.00 96.12 332 ASP A C 1
ATOM 2597 O O . ASP A 1 332 ? -7.091 2.570 -7.955 1.00 96.12 332 ASP A O 1
ATOM 2601 N N . ALA A 1 333 ? -7.699 2.153 -5.841 1.00 93.00 333 ALA A N 1
ATOM 2602 C CA . ALA A 1 333 ? -7.651 3.556 -5.428 1.00 93.00 333 ALA A CA 1
ATOM 2603 C C . ALA A 1 333 ? -6.251 4.158 -5.660 1.00 93.00 333 ALA A C 1
ATOM 2605 O O . ALA A 1 333 ? -5.255 3.722 -5.080 1.00 93.00 333 ALA A O 1
ATOM 2606 N N . LYS A 1 334 ? -6.161 5.174 -6.525 1.00 92.00 334 LYS A N 1
ATOM 2607 C CA . LYS A 1 334 ? -4.881 5.769 -6.933 1.00 92.00 334 LYS A CA 1
ATOM 2608 C C . LYS A 1 334 ? -4.477 6.932 -6.034 1.00 92.00 334 LYS A C 1
ATOM 2610 O O . LYS A 1 334 ? -5.279 7.818 -5.754 1.00 92.00 334 LYS A O 1
ATOM 2615 N N . ASP A 1 335 ? -3.204 6.973 -5.652 1.00 90.12 335 ASP A N 1
ATOM 2616 C CA . ASP A 1 335 ? -2.618 8.133 -4.976 1.00 90.12 335 ASP A CA 1
ATOM 2617 C C . ASP A 1 335 ? -2.253 9.278 -5.952 1.00 90.12 335 ASP A C 1
ATOM 2619 O O . ASP A 1 335 ? -2.468 9.216 -7.166 1.00 90.12 335 ASP A O 1
ATOM 2623 N N . HIS A 1 336 ? -1.632 10.343 -5.434 1.00 89.50 336 HIS A N 1
ATOM 2624 C CA . HIS A 1 336 ? -1.197 11.497 -6.228 1.00 89.50 336 HIS A CA 1
ATOM 2625 C C . HIS A 1 336 ? -0.123 11.179 -7.290 1.00 89.50 336 HIS A C 1
ATOM 2627 O O . HIS A 1 336 ? 0.095 12.004 -8.181 1.00 89.50 336 HIS A O 1
ATOM 2633 N N . LYS A 1 337 ? 0.551 10.023 -7.235 1.00 91.25 337 LYS A N 1
ATOM 2634 C CA . LYS A 1 337 ? 1.473 9.524 -8.274 1.00 91.25 337 LYS A CA 1
ATOM 2635 C C . LYS A 1 337 ? 0.777 8.581 -9.256 1.00 91.25 337 LYS A C 1
ATOM 2637 O O . LYS A 1 337 ? 1.368 8.221 -10.273 1.00 91.25 337 LYS A O 1
ATOM 2642 N N . GLY A 1 338 ? -0.479 8.229 -8.998 1.00 93.50 338 GLY A N 1
ATOM 2643 C CA . GLY A 1 338 ? -1.231 7.237 -9.753 1.00 93.50 338 GLY A CA 1
ATOM 2644 C C . GLY A 1 338 ? -0.977 5.802 -9.285 1.00 93.50 338 GLY A C 1
ATOM 2645 O O . GLY A 1 338 ? -1.328 4.880 -10.014 1.00 93.50 338 GLY A O 1
ATOM 2646 N N . TRP A 1 339 ? -0.339 5.594 -8.129 1.00 95.50 339 TRP A N 1
ATOM 2647 C CA . TRP A 1 339 ? -0.049 4.256 -7.613 1.00 95.50 339 TRP A CA 1
ATOM 2648 C C . TRP A 1 339 ? -1.275 3.662 -6.928 1.00 95.50 339 TRP A C 1
ATOM 2650 O O . TRP A 1 339 ? -1.911 4.323 -6.109 1.00 95.50 339 TRP A O 1
ATOM 2660 N N . THR A 1 340 ? -1.579 2.409 -7.264 1.00 96.88 340 THR A N 1
ATOM 2661 C CA . THR A 1 340 ? -2.619 1.597 -6.620 1.00 96.88 340 THR A CA 1
ATOM 2662 C C . THR A 1 340 ? -2.062 0.888 -5.376 1.00 96.88 340 THR A C 1
ATOM 2664 O O . THR A 1 340 ? -0.835 0.767 -5.236 1.00 96.88 340 THR A O 1
ATOM 2667 N N . PRO A 1 341 ? -2.916 0.349 -4.483 1.00 97.69 341 PRO A N 1
ATOM 2668 C CA . PRO A 1 341 ? -2.477 -0.491 -3.370 1.00 97.69 341 PRO A CA 1
ATOM 2669 C C . PRO A 1 341 ? -1.587 -1.659 -3.814 1.00 97.69 341 PRO A C 1
ATOM 2671 O O . PRO A 1 341 ? -0.629 -1.999 -3.119 1.00 97.69 341 PRO A O 1
ATOM 2674 N N . LEU A 1 342 ? -1.850 -2.224 -5.001 1.00 98.25 342 LEU A N 1
ATOM 2675 C CA . LEU A 1 342 ? -1.043 -3.292 -5.596 1.00 98.25 342 LEU A CA 1
ATOM 2676 C C . LEU A 1 342 ? 0.400 -2.835 -5.845 1.00 98.25 342 LEU A C 1
ATOM 2678 O O . LEU A 1 342 ? 1.338 -3.528 -5.456 1.00 98.25 342 LEU A O 1
ATOM 2682 N N . VAL A 1 343 ? 0.597 -1.647 -6.427 1.00 98.06 343 VAL A N 1
ATOM 2683 C CA . VAL A 1 343 ? 1.940 -1.080 -6.648 1.00 98.06 343 VAL A CA 1
ATOM 2684 C C . VAL A 1 343 ? 2.662 -0.837 -5.320 1.00 98.06 343 VAL A C 1
ATOM 2686 O O . VAL A 1 343 ? 3.843 -1.168 -5.201 1.00 98.06 343 VAL A O 1
ATOM 2689 N N . HIS A 1 344 ? 1.966 -0.324 -4.301 1.00 97.50 344 HIS A N 1
ATOM 2690 C CA . HIS A 1 344 ? 2.537 -0.138 -2.960 1.00 97.50 344 HIS A CA 1
ATOM 2691 C C . HIS A 1 344 ? 2.973 -1.462 -2.319 1.00 97.50 344 HIS A C 1
ATOM 2693 O O . HIS A 1 344 ? 4.078 -1.545 -1.784 1.00 97.50 344 HIS A O 1
ATOM 2699 N N . ALA A 1 345 ? 2.149 -2.509 -2.415 1.00 97.81 345 ALA A N 1
ATOM 2700 C CA . ALA A 1 345 ? 2.479 -3.842 -1.909 1.00 97.81 345 ALA A CA 1
ATOM 2701 C C . ALA A 1 345 ? 3.685 -4.463 -2.632 1.00 97.81 345 ALA A C 1
AT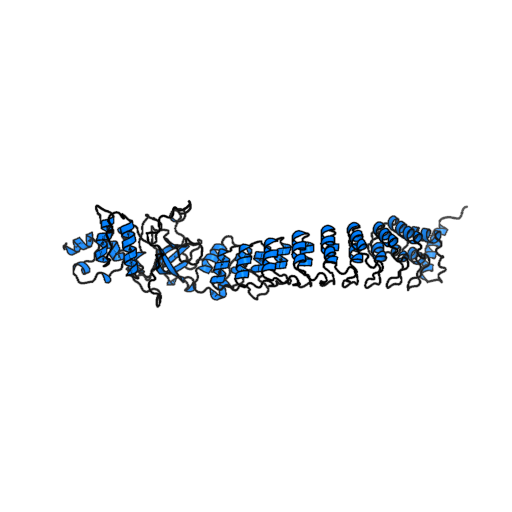OM 2703 O O . ALA A 1 345 ? 4.543 -5.061 -1.983 1.00 97.81 345 ALA A O 1
ATOM 2704 N N . ILE A 1 346 ? 3.773 -4.286 -3.957 1.00 97.69 346 ILE A N 1
ATOM 2705 C CA . ILE A 1 346 ? 4.902 -4.745 -4.779 1.00 97.69 346 ILE A CA 1
ATOM 2706 C C . ILE A 1 346 ? 6.196 -4.063 -4.332 1.00 97.69 346 ILE A C 1
ATOM 2708 O O . ILE A 1 346 ? 7.172 -4.741 -4.026 1.00 97.69 346 ILE A O 1
ATOM 2712 N N . LEU A 1 347 ? 6.211 -2.727 -4.266 1.00 96.56 347 LEU A N 1
ATOM 2713 C CA . LEU A 1 347 ? 7.412 -1.962 -3.908 1.00 96.56 347 LEU A CA 1
ATOM 2714 C C . LEU A 1 347 ? 7.880 -2.223 -2.468 1.00 96.56 347 LEU A C 1
ATOM 2716 O O . LEU A 1 347 ? 9.066 -2.073 -2.181 1.00 96.56 347 LEU A O 1
ATOM 2720 N N . ALA A 1 348 ? 6.966 -2.618 -1.578 1.00 95.75 348 ALA A N 1
ATOM 2721 C CA . ALA A 1 348 ? 7.258 -2.971 -0.191 1.00 95.75 348 ALA A CA 1
ATOM 2722 C C . ALA A 1 348 ? 7.515 -4.476 0.046 1.00 95.75 348 ALA A C 1
ATOM 2724 O O . ALA A 1 348 ? 7.634 -4.895 1.206 1.00 95.75 348 ALA A O 1
ATOM 2725 N N . ASP A 1 349 ? 7.590 -5.272 -1.027 1.00 94.75 349 ASP A N 1
ATOM 2726 C CA . ASP A 1 349 ? 7.8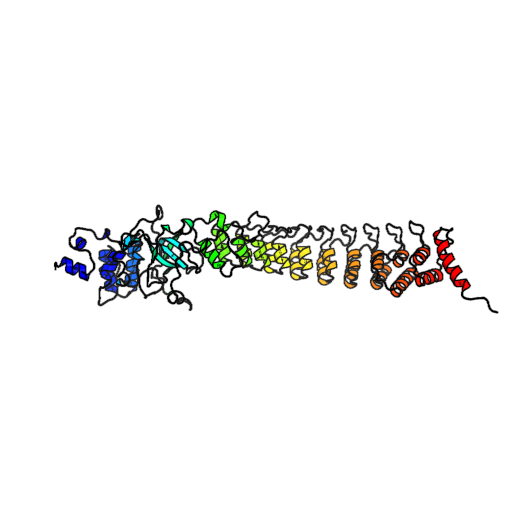54 -6.718 -1.009 1.00 94.75 349 ASP A CA 1
ATOM 2727 C C . ASP A 1 349 ? 6.851 -7.510 -0.144 1.00 94.75 349 ASP A C 1
ATOM 2729 O O . ASP A 1 349 ? 7.193 -8.385 0.655 1.00 94.75 349 ASP A O 1
ATOM 2733 N N . LYS A 1 350 ? 5.561 -7.156 -0.235 1.00 96.50 350 LYS A N 1
ATOM 2734 C CA . LYS A 1 350 ? 4.477 -7.784 0.540 1.00 96.50 350 LYS A CA 1
ATOM 2735 C C . LYS A 1 350 ? 3.746 -8.840 -0.279 1.00 96.50 350 LYS A C 1
ATOM 2737 O O . LYS A 1 350 ? 2.562 -8.698 -0.571 1.00 96.50 350 LYS A O 1
ATOM 2742 N N . VAL A 1 351 ? 4.438 -9.930 -0.611 1.00 95.19 351 VAL A N 1
ATOM 2743 C CA . VAL A 1 351 ? 3.948 -11.023 -1.479 1.00 95.19 351 VAL A CA 1
ATOM 2744 C C . VAL A 1 351 ? 2.546 -11.539 -1.098 1.00 95.19 351 VAL A C 1
ATOM 2746 O O . VAL A 1 351 ? 1.707 -11.757 -1.971 1.00 95.19 351 VAL A O 1
ATOM 2749 N N . SER A 1 352 ? 2.251 -11.702 0.199 1.00 96.69 352 SER A N 1
ATOM 2750 C CA . SER A 1 352 ? 0.928 -12.151 0.671 1.00 96.69 352 SER A CA 1
ATOM 2751 C C . SER A 1 352 ? -0.192 -11.152 0.369 1.00 96.69 352 SER A C 1
ATOM 2753 O O . SER A 1 352 ? -1.312 -11.559 0.068 1.00 96.69 352 SER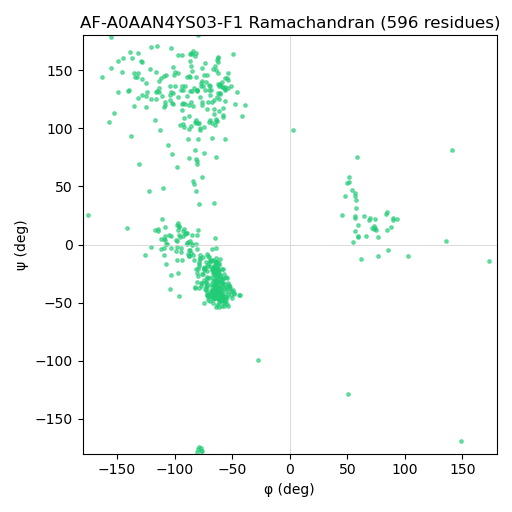 A O 1
ATOM 2755 N N . ILE A 1 353 ? 0.107 -9.854 0.441 1.00 98.19 353 ILE A N 1
ATOM 2756 C CA . ILE A 1 353 ? -0.834 -8.774 0.138 1.00 98.19 353 ILE A CA 1
ATOM 2757 C C . ILE A 1 353 ? -0.960 -8.581 -1.369 1.00 98.19 353 ILE A C 1
ATOM 2759 O O . ILE A 1 353 ? -2.072 -8.375 -1.834 1.00 98.19 353 ILE A O 1
ATOM 2763 N N . VAL A 1 354 ? 0.127 -8.716 -2.138 1.00 97.88 354 VAL A N 1
ATOM 2764 C CA . VAL A 1 354 ? 0.068 -8.731 -3.611 1.00 97.88 354 VAL A CA 1
ATOM 2765 C C . VAL A 1 354 ? -0.926 -9.793 -4.069 1.00 97.88 354 VAL A C 1
ATOM 2767 O O . VAL A 1 354 ? -1.879 -9.468 -4.767 1.00 97.88 354 VAL A O 1
ATOM 2770 N N . LYS A 1 355 ? -0.769 -11.035 -3.594 1.00 97.06 355 LYS A N 1
ATOM 2771 C CA . LYS A 1 355 ? -1.713 -12.114 -3.900 1.00 97.06 355 LYS A CA 1
ATOM 2772 C C . LYS A 1 355 ? -3.144 -11.766 -3.480 1.00 97.06 355 LYS A C 1
ATOM 2774 O O . LYS A 1 355 ? -4.060 -11.928 -4.271 1.00 97.06 355 LYS A O 1
ATOM 2779 N N . MET A 1 356 ? -3.329 -11.258 -2.261 1.00 98.25 356 MET A N 1
ATOM 2780 C CA . MET A 1 356 ? -4.655 -10.886 -1.764 1.00 98.25 356 MET A CA 1
ATOM 2781 C C . MET A 1 356 ? -5.325 -9.810 -2.624 1.00 98.25 356 MET A C 1
ATOM 2783 O O . MET A 1 356 ? -6.504 -9.928 -2.917 1.00 98.25 356 MET A O 1
ATOM 2787 N N . LEU A 1 357 ? -4.602 -8.770 -3.036 1.00 98.25 357 LEU A N 1
ATOM 2788 C CA . LEU A 1 357 ? -5.160 -7.709 -3.874 1.00 98.25 357 LEU A CA 1
ATOM 2789 C C . LEU A 1 357 ? -5.578 -8.249 -5.249 1.00 98.25 357 LEU A C 1
ATOM 2791 O O . LEU A 1 357 ? -6.648 -7.892 -5.734 1.00 98.25 357 LEU A O 1
ATOM 2795 N N . LEU A 1 358 ? -4.789 -9.155 -5.834 1.00 97.12 358 LEU A N 1
ATOM 2796 C CA . LEU A 1 358 ? -5.138 -9.842 -7.084 1.00 97.12 358 LEU A CA 1
ATOM 2797 C C . LEU A 1 358 ? -6.376 -10.736 -6.918 1.00 97.12 358 LEU A C 1
ATOM 2799 O O . LEU A 1 358 ? -7.279 -10.676 -7.746 1.00 97.12 358 LEU A O 1
ATOM 2803 N N . ASP A 1 359 ? -6.473 -11.481 -5.811 1.00 96.88 359 ASP A N 1
ATOM 2804 C CA . ASP A 1 359 ? -7.647 -12.306 -5.484 1.00 96.88 359 ASP A CA 1
ATOM 2805 C C . ASP A 1 359 ? -8.931 -11.453 -5.333 1.00 96.88 359 ASP A C 1
ATOM 2807 O O . ASP A 1 359 ? -10.029 -11.933 -5.613 1.00 96.88 359 ASP A O 1
ATOM 2811 N N . TYR A 1 360 ? -8.806 -10.185 -4.917 1.00 97.75 360 TYR A N 1
ATOM 2812 C CA . TYR A 1 360 ? -9.907 -9.208 -4.845 1.00 97.75 360 TYR A CA 1
ATOM 2813 C C . TYR A 1 360 ? -10.098 -8.398 -6.142 1.00 97.75 360 TYR A C 1
ATOM 2815 O O . TYR A 1 360 ? -10.885 -7.451 -6.163 1.00 97.75 360 TYR A O 1
ATOM 2823 N N . GLY A 1 361 ? -9.423 -8.774 -7.232 1.00 96.31 361 GLY A N 1
ATOM 2824 C CA . GLY A 1 361 ? -9.640 -8.206 -8.561 1.00 96.31 361 GLY A CA 1
ATOM 2825 C C . GLY A 1 361 ? -8.906 -6.895 -8.840 1.00 96.31 361 GLY A C 1
ATOM 2826 O O . GLY A 1 361 ? -9.386 -6.126 -9.667 1.00 96.31 361 GLY A O 1
ATOM 2827 N N . ALA A 1 362 ? -7.772 -6.630 -8.179 1.00 97.88 362 ALA A N 1
ATOM 2828 C CA . ALA A 1 362 ? -6.907 -5.500 -8.529 1.00 97.88 362 ALA A CA 1
ATOM 2829 C C . ALA A 1 362 ? -6.521 -5.533 -10.018 1.00 97.88 362 ALA A C 1
ATOM 2831 O O . ALA A 1 362 ? -6.093 -6.573 -10.530 1.00 97.88 362 ALA A O 1
ATOM 2832 N N . ASP A 1 363 ? -6.604 -4.391 -10.700 1.00 97.75 363 ASP A N 1
ATOM 2833 C CA . ASP A 1 363 ? -6.225 -4.285 -12.106 1.00 97.75 363 ASP A CA 1
ATOM 2834 C C . ASP A 1 363 ? -4.701 -4.422 -12.270 1.00 97.75 363 ASP A C 1
ATOM 2836 O O . ASP A 1 363 ? -3.908 -3.520 -11.972 1.00 97.75 363 ASP A O 1
ATOM 2840 N N . ILE A 1 364 ? -4.285 -5.572 -12.806 1.00 97.25 364 ILE A N 1
ATOM 2841 C CA . ILE A 1 364 ? -2.881 -5.913 -13.056 1.00 97.25 364 ILE A CA 1
ATOM 2842 C C . ILE A 1 364 ? -2.204 -4.998 -14.088 1.00 97.25 364 ILE A C 1
ATOM 2844 O O . ILE A 1 364 ? -0.974 -4.971 -14.171 1.00 97.25 364 ILE A O 1
ATOM 2848 N N . ASN A 1 365 ? -2.985 -4.228 -14.850 1.00 97.50 365 ASN A N 1
ATOM 2849 C CA . ASN A 1 365 ? -2.516 -3.293 -15.867 1.00 97.50 365 ASN A CA 1
ATOM 2850 C C . ASN A 1 365 ? -2.690 -1.823 -15.459 1.00 97.50 365 ASN A C 1
ATOM 2852 O O . ASN A 1 365 ? -2.340 -0.935 -16.241 1.00 97.50 365 ASN A O 1
ATOM 2856 N N . ALA A 1 366 ? -3.160 -1.542 -14.237 1.00 96.88 366 ALA A N 1
ATOM 2857 C CA . ALA A 1 366 ? -3.392 -0.183 -13.767 1.00 96.88 366 ALA A CA 1
ATOM 2858 C C . ALA A 1 366 ? -2.112 0.661 -13.832 1.00 96.88 366 ALA A C 1
ATOM 2860 O O . ALA A 1 366 ? -1.166 0.466 -13.068 1.00 96.88 366 ALA A O 1
ATOM 2861 N N . SER A 1 367 ? -2.084 1.641 -14.733 1.00 95.00 367 SER A N 1
ATOM 2862 C CA . SER A 1 367 ? -0.892 2.458 -14.939 1.00 95.00 367 SER A CA 1
ATOM 2863 C C . SER A 1 367 ? -0.831 3.667 -14.001 1.00 95.00 367 SER A C 1
ATOM 2865 O O . SER A 1 367 ? -1.855 4.305 -13.712 1.00 95.00 367 SER A O 1
ATOM 2867 N N . ASP A 1 368 ? 0.383 4.020 -13.577 1.00 96.38 368 ASP A N 1
ATOM 2868 C CA . ASP A 1 368 ? 0.659 5.260 -12.848 1.00 96.38 368 ASP A CA 1
ATOM 2869 C C . ASP A 1 368 ? 0.695 6.495 -13.769 1.00 96.38 368 ASP A C 1
ATOM 2871 O O . ASP A 1 368 ? 0.461 6.402 -14.977 1.00 96.38 368 ASP A O 1
ATOM 2875 N N . LYS A 1 369 ? 0.988 7.680 -13.214 1.00 97.12 369 LYS A N 1
ATOM 2876 C CA . LYS A 1 369 ? 1.086 8.927 -13.999 1.00 97.12 369 LYS A CA 1
ATOM 2877 C C . LYS A 1 369 ? 2.218 8.933 -15.028 1.00 97.12 369 LYS A C 1
ATOM 2879 O O . LYS A 1 369 ? 2.222 9.807 -15.882 1.00 97.12 369 LYS A O 1
ATOM 2884 N N . ASN A 1 370 ? 3.171 8.005 -14.935 1.00 97.19 370 ASN A N 1
ATOM 2885 C CA . ASN A 1 370 ? 4.209 7.789 -15.937 1.00 97.19 370 ASN A CA 1
ATOM 2886 C C . ASN A 1 370 ? 3.875 6.636 -16.891 1.00 97.19 370 ASN A C 1
ATOM 2888 O O . ASN A 1 370 ? 4.784 6.106 -17.533 1.00 97.19 370 ASN A O 1
ATOM 2892 N N . ALA A 1 371 ? 2.609 6.217 -16.941 1.00 97.62 371 ALA A N 1
ATOM 2893 C CA . ALA A 1 371 ? 2.129 5.060 -17.685 1.00 97.62 371 ALA A CA 1
ATOM 2894 C C . ALA A 1 371 ? 2.841 3.739 -17.315 1.00 97.62 371 ALA A C 1
ATOM 2896 O O . ALA A 1 371 ? 2.896 2.809 -18.115 1.00 97.62 371 ALA A O 1
ATOM 2897 N N . ARG A 1 372 ? 3.402 3.624 -16.101 1.00 98.25 372 ARG A N 1
ATOM 2898 C CA . ARG A 1 372 ? 4.055 2.385 -15.653 1.00 98.25 372 ARG A CA 1
ATOM 2899 C C . ARG A 1 372 ? 3.048 1.438 -15.028 1.00 98.25 372 ARG A C 1
ATOM 2901 O O . ARG A 1 372 ? 2.300 1.841 -14.141 1.00 98.25 372 ARG A O 1
ATOM 2908 N N . THR A 1 373 ? 3.090 0.179 -15.449 1.00 98.12 373 THR A N 1
ATOM 2909 C CA . THR A 1 373 ? 2.244 -0.900 -14.923 1.00 98.12 373 THR A CA 1
ATOM 2910 C C . THR A 1 373 ? 2.843 -1.544 -13.661 1.00 98.12 373 THR A C 1
ATOM 2912 O O . THR A 1 373 ? 4.047 -1.400 -13.402 1.00 98.12 373 THR A O 1
ATOM 2915 N N . PRO A 1 374 ? 2.052 -2.308 -12.882 1.00 98.12 374 PRO A N 1
ATOM 2916 C CA . PRO A 1 374 ? 2.535 -3.093 -11.745 1.00 98.12 374 PRO A CA 1
ATOM 2917 C C . PRO A 1 374 ? 3.725 -3.999 -12.091 1.00 98.12 374 PRO A C 1
ATOM 2919 O O . PRO A 1 374 ? 4.693 -4.054 -11.331 1.00 98.12 374 PRO A O 1
ATOM 2922 N N . LEU A 1 375 ? 3.721 -4.632 -13.272 1.00 98.19 375 LEU A N 1
ATOM 2923 C CA . LEU A 1 375 ? 4.841 -5.456 -13.738 1.00 98.19 375 LEU A CA 1
ATOM 2924 C C . LEU A 1 375 ? 6.147 -4.651 -13.866 1.00 98.19 375 LEU A C 1
ATOM 2926 O O . LEU A 1 375 ? 7.204 -5.125 -13.452 1.00 98.19 375 LEU A O 1
ATOM 2930 N N . MET A 1 376 ? 6.095 -3.422 -14.392 1.00 98.19 376 MET A N 1
ATOM 2931 C CA . MET A 1 376 ? 7.282 -2.561 -14.496 1.00 98.19 376 MET A CA 1
ATOM 2932 C C . MET A 1 376 ? 7.831 -2.156 -13.123 1.00 98.19 376 MET A C 1
ATOM 2934 O O . MET A 1 376 ? 9.044 -2.014 -12.962 1.00 98.19 376 MET A O 1
ATOM 2938 N N . HIS A 1 377 ? 6.962 -1.975 -12.125 1.00 97.56 377 HIS A N 1
ATOM 2939 C CA . HIS A 1 377 ? 7.388 -1.719 -10.746 1.00 97.56 377 HIS A CA 1
ATOM 2940 C C . HIS A 1 377 ? 7.983 -2.971 -10.093 1.00 97.56 377 HIS A C 1
ATOM 2942 O O . HIS A 1 377 ? 9.045 -2.872 -9.485 1.00 97.56 377 HIS A O 1
ATOM 2948 N N . ALA A 1 378 ? 7.399 -4.153 -10.304 1.00 97.19 378 ALA A N 1
ATOM 2949 C CA . ALA A 1 378 ? 7.943 -5.418 -9.802 1.00 97.19 378 ALA A CA 1
ATOM 2950 C C . ALA A 1 378 ? 9.329 -5.742 -10.378 1.00 97.19 378 ALA A C 1
ATOM 2952 O O . ALA A 1 378 ? 10.212 -6.218 -9.673 1.00 97.19 378 ALA A O 1
ATOM 2953 N N . ILE A 1 379 ? 9.577 -5.412 -11.647 1.00 97.44 379 ILE A N 1
ATOM 2954 C CA . ILE A 1 379 ? 10.907 -5.564 -12.252 1.00 97.44 379 ILE A CA 1
ATOM 2955 C C . ILE A 1 379 ? 11.970 -4.746 -11.495 1.00 97.44 379 ILE A C 1
ATOM 2957 O O . ILE A 1 379 ? 13.103 -5.204 -11.345 1.00 97.44 379 ILE A O 1
ATOM 2961 N N . LYS A 1 380 ? 11.618 -3.563 -10.973 1.00 93.00 380 LYS A N 1
ATOM 2962 C CA . LYS A 1 380 ? 12.550 -2.707 -10.219 1.00 93.00 380 LYS A CA 1
ATOM 2963 C C . LYS A 1 380 ? 12.885 -3.246 -8.832 1.00 93.00 380 LYS A C 1
ATOM 2965 O O . LYS A 1 380 ? 13.980 -2.960 -8.354 1.00 93.00 380 LYS A O 1
ATOM 2970 N N . THR A 1 381 ? 11.984 -4.000 -8.199 1.00 91.75 381 THR A N 1
ATOM 2971 C CA . THR A 1 381 ? 12.244 -4.602 -6.877 1.00 91.75 381 THR A CA 1
ATOM 2972 C C . THR A 1 381 ? 13.218 -5.774 -6.963 1.00 91.75 381 THR A C 1
ATOM 2974 O O . THR A 1 381 ? 13.848 -6.117 -5.970 1.00 91.75 381 THR A O 1
ATOM 2977 N N . GLN A 1 382 ? 13.387 -6.345 -8.162 1.00 90.88 382 GLN A N 1
ATOM 2978 C CA . GLN A 1 382 ? 14.260 -7.483 -8.465 1.00 90.88 382 GLN A CA 1
ATOM 2979 C C . GLN A 1 382 ? 13.843 -8.806 -7.804 1.00 90.88 382 GLN A C 1
ATOM 2981 O O . GLN A 1 382 ? 14.542 -9.814 -7.940 1.00 90.88 382 GLN A O 1
ATOM 2986 N N . ASP A 1 383 ? 12.675 -8.842 -7.163 1.00 91.06 383 ASP A N 1
ATOM 2987 C CA . ASP A 1 383 ? 12.114 -10.067 -6.613 1.00 91.06 383 ASP A CA 1
ATOM 2988 C C . ASP A 1 383 ? 11.470 -10.916 -7.719 1.00 91.06 383 ASP A C 1
ATOM 2990 O O . ASP A 1 383 ? 10.368 -10.663 -8.214 1.00 91.06 383 ASP A O 1
ATOM 2994 N N . THR A 1 384 ? 12.167 -11.987 -8.096 1.00 91.62 384 THR A N 1
ATOM 2995 C CA . THR A 1 384 ? 11.674 -12.931 -9.105 1.00 91.62 384 THR A CA 1
ATOM 2996 C C . THR A 1 384 ? 10.384 -13.644 -8.697 1.00 91.62 384 THR A C 1
ATOM 2998 O O . THR A 1 384 ? 9.682 -14.130 -9.585 1.00 91.62 384 THR A O 1
ATOM 3001 N N . THR A 1 385 ? 10.056 -13.735 -7.402 1.00 92.31 385 THR A N 1
ATOM 3002 C CA . THR A 1 385 ? 8.838 -14.412 -6.938 1.00 92.31 385 THR A CA 1
ATOM 3003 C C . THR A 1 385 ? 7.598 -13.566 -7.212 1.00 92.31 385 THR A C 1
ATOM 3005 O O . THR A 1 385 ? 6.690 -14.049 -7.891 1.00 92.31 385 THR A O 1
ATOM 3008 N N . THR A 1 386 ? 7.609 -12.287 -6.828 1.00 94.19 386 THR A N 1
ATOM 3009 C CA . THR A 1 386 ? 6.563 -11.310 -7.166 1.00 94.19 386 THR A CA 1
ATOM 3010 C C . THR A 1 386 ? 6.423 -11.135 -8.677 1.00 94.19 386 THR A C 1
ATOM 3012 O O . THR A 1 386 ? 5.307 -11.143 -9.192 1.00 94.19 386 THR A O 1
ATOM 3015 N N . ILE A 1 387 ? 7.532 -11.068 -9.427 1.00 96.69 387 ILE A N 1
ATOM 3016 C CA . ILE A 1 387 ? 7.481 -10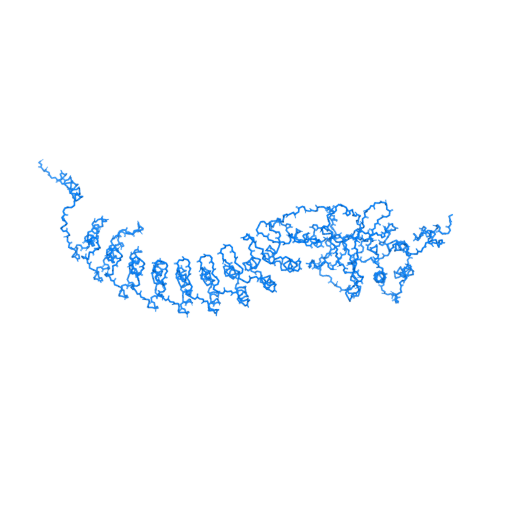.973 -10.898 1.00 96.69 387 ILE A CA 1
ATOM 3017 C C . ILE A 1 387 ? 6.785 -12.200 -11.501 1.00 96.69 387 ILE A C 1
ATOM 3019 O O . ILE A 1 387 ? 5.901 -12.051 -12.339 1.00 96.69 387 ILE A O 1
ATOM 3023 N N . LYS A 1 388 ? 7.144 -13.420 -11.077 1.00 95.38 388 LYS A N 1
ATOM 3024 C CA . LYS A 1 388 ? 6.487 -14.647 -11.560 1.00 95.38 388 LYS A CA 1
ATOM 3025 C C . LYS A 1 388 ? 5.008 -14.692 -11.186 1.00 95.38 388 LYS A C 1
ATOM 3027 O O . LYS A 1 388 ? 4.209 -15.114 -12.013 1.00 95.38 388 LYS A O 1
ATOM 3032 N N . MET A 1 389 ? 4.658 -14.260 -9.975 1.00 94.62 389 MET A N 1
ATOM 3033 C CA . MET A 1 389 ? 3.269 -14.160 -9.528 1.00 94.62 389 MET A CA 1
ATOM 3034 C C . MET A 1 389 ? 2.468 -13.235 -10.447 1.00 94.62 389 MET A C 1
ATOM 3036 O O . MET A 1 389 ? 1.477 -13.671 -11.014 1.00 94.62 389 MET A O 1
ATOM 3040 N N . ILE A 1 390 ? 2.951 -12.013 -10.677 1.00 96.00 390 ILE A N 1
ATOM 3041 C CA . ILE A 1 390 ? 2.307 -11.053 -11.582 1.00 96.00 390 ILE A CA 1
ATOM 3042 C C . ILE A 1 390 ? 2.183 -11.632 -12.993 1.00 96.00 390 ILE A C 1
ATOM 3044 O O . ILE A 1 390 ? 1.119 -11.561 -13.585 1.00 96.00 390 ILE A O 1
ATOM 3048 N N . LEU A 1 391 ? 3.230 -12.263 -13.531 1.00 96.12 391 LEU A N 1
ATOM 3049 C CA . LEU A 1 391 ? 3.196 -12.862 -14.871 1.00 96.12 391 LEU A CA 1
ATOM 3050 C C . LEU A 1 391 ? 2.231 -14.053 -15.013 1.00 96.12 391 LEU A C 1
ATOM 3052 O O . LEU A 1 391 ? 1.904 -14.422 -16.146 1.00 96.12 391 LEU A O 1
ATOM 3056 N N . ASN A 1 392 ? 1.808 -14.682 -13.916 1.00 94.88 392 ASN A N 1
ATOM 3057 C CA . ASN A 1 392 ? 0.781 -15.725 -13.948 1.00 94.88 392 ASN A CA 1
ATOM 3058 C C . ASN A 1 392 ? -0.624 -15.142 -14.148 1.00 94.88 392 ASN A C 1
ATOM 3060 O O . ASN A 1 392 ? -1.454 -15.810 -14.757 1.00 94.88 392 ASN A O 1
ATOM 3064 N N . GLU A 1 393 ? -0.842 -13.885 -13.758 1.00 95.94 393 GLU A N 1
ATOM 3065 C CA . GLU A 1 393 ? -2.090 -13.143 -13.991 1.00 95.94 393 GLU A CA 1
ATOM 3066 C C . GLU A 1 393 ? -2.193 -12.557 -15.413 1.00 95.94 393 GLU A C 1
ATOM 3068 O O . GLU A 1 393 ? -3.111 -11.806 -15.720 1.00 95.94 393 GLU A O 1
ATOM 3073 N N . ASN A 1 394 ? -1.260 -12.909 -16.308 1.00 94.94 394 ASN A N 1
ATOM 3074 C CA . ASN A 1 394 ? -1.225 -12.488 -17.716 1.00 94.94 394 ASN A CA 1
ATOM 3075 C C . ASN A 1 394 ? -1.353 -10.958 -17.926 1.00 94.94 394 ASN A C 1
ATOM 3077 O O . ASN A 1 394 ? -2.255 -10.510 -18.637 1.00 94.94 394 ASN A O 1
ATOM 3081 N N . PRO A 1 395 ? -0.443 -10.148 -17.349 1.00 96.69 395 PRO A N 1
ATOM 3082 C CA . PRO A 1 395 ? -0.393 -8.710 -17.591 1.00 96.69 395 PRO A CA 1
ATOM 3083 C C . PRO A 1 395 ? -0.098 -8.407 -19.059 1.00 96.69 395 PRO A C 1
ATOM 3085 O O . PRO A 1 395 ? 0.499 -9.223 -19.770 1.00 96.69 395 PRO A O 1
ATOM 3088 N N . ASP A 1 396 ? -0.414 -7.186 -19.479 1.00 97.31 396 ASP A N 1
ATOM 3089 C CA . ASP A 1 396 ? 0.036 -6.646 -20.754 1.00 97.31 396 ASP A CA 1
ATOM 3090 C C . ASP A 1 396 ? 1.568 -6.502 -20.753 1.00 97.31 396 ASP A C 1
ATOM 3092 O O . ASP A 1 396 ? 2.153 -5.591 -20.153 1.00 97.31 396 ASP A O 1
ATOM 3096 N N . ILE A 1 397 ? 2.229 -7.445 -21.427 1.00 97.31 397 ILE A N 1
ATOM 3097 C CA . ILE A 1 397 ? 3.686 -7.503 -21.555 1.00 97.31 397 ILE A CA 1
ATOM 3098 C C . ILE A 1 397 ? 4.231 -6.461 -22.545 1.00 97.31 397 ILE A C 1
ATOM 3100 O O . ILE A 1 397 ? 5.440 -6.231 -22.566 1.00 97.31 397 ILE A O 1
ATOM 3104 N N . GLU A 1 398 ? 3.354 -5.808 -23.314 1.00 97.81 398 GLU A N 1
ATOM 3105 C CA . GLU A 1 398 ? 3.684 -4.796 -24.323 1.00 97.81 398 GLU A CA 1
ATOM 3106 C C . GLU A 1 398 ? 3.321 -3.371 -23.896 1.00 97.81 398 GLU A C 1
ATOM 3108 O O . GLU A 1 398 ? 3.593 -2.416 -24.634 1.00 97.81 398 GLU A O 1
ATOM 3113 N N . ALA A 1 399 ? 2.765 -3.204 -22.691 1.00 97.75 399 ALA A N 1
ATOM 3114 C CA . ALA A 1 399 ? 2.443 -1.900 -22.131 1.00 97.75 399 ALA A CA 1
ATOM 3115 C C . ALA A 1 399 ? 3.655 -0.959 -22.209 1.00 97.75 399 ALA A C 1
ATOM 3117 O O . ALA A 1 399 ? 4.790 -1.341 -21.912 1.00 97.75 399 ALA A O 1
ATOM 3118 N N . LYS A 1 400 ? 3.423 0.294 -22.601 1.00 97.94 400 LYS A N 1
ATOM 3119 C CA . LYS A 1 400 ? 4.480 1.296 -22.765 1.00 97.94 400 LYS A CA 1
ATOM 3120 C C . LYS A 1 400 ? 4.336 2.405 -21.742 1.00 97.94 400 LYS A C 1
ATOM 3122 O O . LYS A 1 400 ? 3.271 3.001 -21.622 1.00 97.94 400 LYS A O 1
ATOM 3127 N N . ASP A 1 401 ? 5.442 2.722 -21.077 1.00 97.94 401 ASP A N 1
ATOM 3128 C CA . ASP A 1 401 ? 5.497 3.876 -20.187 1.00 97.94 401 ASP A CA 1
ATOM 3129 C C . ASP A 1 401 ? 5.601 5.208 -20.959 1.00 97.94 401 ASP A C 1
ATOM 3131 O O . ASP A 1 401 ? 5.656 5.262 -22.193 1.00 97.94 401 ASP A O 1
ATOM 3135 N N . ASP A 1 402 ? 5.706 6.313 -20.226 1.00 97.56 402 ASP A N 1
ATOM 3136 C CA . ASP A 1 402 ? 5.889 7.659 -20.773 1.00 97.56 402 ASP A CA 1
ATOM 3137 C C . ASP A 1 402 ? 7.206 7.874 -21.532 1.00 97.56 402 ASP A C 1
ATOM 3139 O O . ASP A 1 402 ? 7.466 8.949 -22.061 1.00 97.56 402 ASP A O 1
ATOM 3143 N N . LYS A 1 403 ? 8.093 6.893 -21.603 1.00 97.38 403 LYS A N 1
ATOM 3144 C CA . LYS A 1 403 ? 9.269 6.923 -22.479 1.00 97.38 403 LYS A CA 1
ATOM 3145 C C . LYS A 1 403 ? 9.121 5.943 -23.637 1.00 97.38 403 LYS A C 1
ATOM 3147 O O . LYS A 1 403 ? 10.038 5.805 -24.442 1.00 97.38 403 LYS A O 1
ATOM 3152 N N . GLY A 1 404 ? 7.966 5.294 -23.762 1.00 97.62 404 GLY A N 1
ATOM 3153 C CA . GLY A 1 404 ? 7.718 4.216 -24.708 1.00 97.62 404 GLY A CA 1
ATOM 3154 C C . GLY A 1 404 ? 8.397 2.903 -24.309 1.00 97.62 404 GLY A C 1
ATOM 3155 O O . GLY A 1 404 ? 8.534 2.029 -25.158 1.00 97.62 404 GLY A O 1
ATOM 3156 N N . GLN A 1 405 ? 8.892 2.781 -23.074 1.00 98.19 405 GLN A N 1
ATOM 3157 C CA . GLN A 1 405 ? 9.647 1.613 -22.624 1.00 98.19 405 GLN A CA 1
ATOM 3158 C C . GLN A 1 405 ? 8.684 0.484 -22.258 1.00 98.19 405 GLN A C 1
ATOM 3160 O O . GLN A 1 405 ? 7.732 0.706 -21.508 1.00 98.19 405 GLN A O 1
ATOM 3165 N N . THR A 1 406 ? 8.955 -0.722 -22.759 1.00 98.31 406 THR A N 1
ATOM 3166 C CA . THR A 1 406 ? 8.203 -1.941 -22.420 1.00 98.31 406 THR A CA 1
ATOM 3167 C C . THR A 1 406 ? 8.768 -2.609 -21.158 1.00 98.31 406 THR A C 1
ATOM 3169 O O . THR A 1 406 ? 9.912 -2.325 -20.775 1.00 98.31 406 THR A O 1
ATOM 3172 N N . PRO A 1 407 ? 8.040 -3.539 -20.506 1.00 98.31 407 PRO A N 1
ATOM 3173 C CA . PRO A 1 407 ? 8.566 -4.351 -19.409 1.00 98.31 407 PRO A CA 1
ATOM 3174 C C . PRO A 1 407 ? 9.904 -5.029 -19.736 1.00 98.31 407 PRO A C 1
ATOM 3176 O O . PRO A 1 407 ? 10.806 -5.030 -18.899 1.00 98.31 407 PRO A O 1
ATOM 3179 N N . LEU A 1 408 ? 10.091 -5.537 -20.963 1.00 98.44 408 LEU A N 1
ATOM 3180 C CA . LEU A 1 408 ? 11.377 -6.104 -21.388 1.00 98.44 408 LEU A CA 1
ATOM 3181 C C . LEU A 1 408 ? 12.506 -5.069 -21.324 1.00 98.44 408 LEU A C 1
ATOM 3183 O O . LEU A 1 408 ? 13.601 -5.383 -20.857 1.00 98.44 408 LEU A O 1
ATOM 3187 N N . MET A 1 409 ? 12.253 -3.836 -21.762 1.00 98.44 409 MET A N 1
ATOM 3188 C CA . MET A 1 409 ? 13.263 -2.784 -21.695 1.00 98.44 409 MET A CA 1
ATOM 3189 C C . MET A 1 409 ? 13.574 -2.387 -20.247 1.00 98.44 409 MET A C 1
ATOM 3191 O O . MET A 1 409 ? 14.748 -2.255 -19.903 1.00 98.44 409 MET A O 1
ATOM 3195 N N . HIS A 1 410 ? 12.572 -2.299 -19.362 1.00 97.88 410 HIS A N 1
ATOM 3196 C CA . HIS A 1 410 ? 12.812 -2.126 -17.919 1.00 97.88 410 HIS A CA 1
ATOM 3197 C C . HIS A 1 410 ? 13.677 -3.264 -17.356 1.00 97.88 410 HIS A C 1
ATOM 3199 O O . HIS A 1 410 ? 14.644 -2.995 -16.646 1.00 97.88 410 HIS A O 1
ATOM 3205 N N . ALA A 1 411 ? 13.399 -4.521 -17.726 1.00 97.81 411 ALA A N 1
ATOM 3206 C CA . ALA A 1 411 ? 14.175 -5.683 -17.288 1.00 97.81 411 ALA A CA 1
ATOM 3207 C C . ALA A 1 411 ? 15.632 -5.632 -17.768 1.00 97.81 411 ALA A C 1
ATOM 3209 O O . ALA A 1 411 ? 16.539 -5.936 -16.994 1.00 97.81 411 ALA A O 1
ATOM 3210 N N . ILE A 1 412 ? 15.874 -5.189 -19.004 1.00 98.12 412 ILE A N 1
ATOM 3211 C CA . ILE A 1 412 ? 17.222 -4.984 -19.554 1.00 98.12 412 ILE A CA 1
ATOM 3212 C C . ILE A 1 412 ? 18.028 -4.009 -18.687 1.00 98.12 412 ILE A C 1
ATOM 3214 O O . ILE A 1 412 ? 19.170 -4.306 -18.337 1.00 98.12 412 ILE A O 1
ATOM 3218 N N . TRP A 1 413 ? 17.430 -2.890 -18.269 1.00 96.38 413 TRP A N 1
ATOM 3219 C CA . TRP A 1 413 ? 18.098 -1.894 -17.422 1.00 96.38 413 TRP A CA 1
ATOM 3220 C C . TRP A 1 413 ? 18.428 -2.400 -16.011 1.00 96.38 413 TRP A C 1
ATOM 3222 O O . TRP A 1 413 ? 19.342 -1.869 -15.380 1.00 96.38 413 TRP A O 1
ATOM 3232 N N . THR A 1 414 ? 17.761 -3.457 -15.533 1.00 95.56 414 THR A N 1
ATOM 3233 C CA . THR A 1 414 ? 18.133 -4.109 -14.265 1.00 95.56 414 THR A CA 1
ATOM 3234 C C . THR A 1 414 ? 19.431 -4.914 -14.360 1.00 95.56 414 THR A C 1
ATOM 3236 O O . THR A 1 414 ? 20.069 -5.148 -13.338 1.00 95.56 414 THR A O 1
ATOM 3239 N N . ARG A 1 415 ? 19.830 -5.337 -15.574 1.00 95.50 415 ARG A N 1
ATOM 3240 C CA . ARG A 1 415 ? 20.998 -6.200 -15.855 1.00 95.50 415 ARG A CA 1
ATOM 3241 C C . ARG A 1 415 ? 20.947 -7.574 -15.168 1.00 95.50 415 ARG A C 1
ATOM 3243 O O . ARG A 1 415 ? 21.953 -8.278 -15.089 1.00 95.50 415 ARG A O 1
ATOM 3250 N N . HIS A 1 416 ? 19.766 -7.988 -14.707 1.00 95.94 416 HIS A N 1
ATOM 3251 C CA . HIS A 1 416 ? 19.546 -9.280 -14.065 1.00 95.94 416 HIS A CA 1
ATOM 3252 C C . HIS A 1 416 ? 19.042 -10.311 -15.063 1.00 95.94 416 HIS A C 1
ATOM 3254 O O . HIS A 1 416 ? 17.862 -10.352 -15.411 1.00 95.94 416 HIS A O 1
ATOM 3260 N N . ILE A 1 417 ? 19.940 -11.201 -15.485 1.00 96.31 417 ILE A N 1
ATOM 3261 C CA . ILE A 1 417 ? 19.654 -12.240 -16.486 1.00 96.31 417 ILE A CA 1
ATOM 3262 C C . ILE A 1 417 ? 18.456 -13.115 -16.103 1.00 96.31 417 ILE A C 1
ATOM 3264 O O . ILE A 1 417 ? 17.674 -13.489 -16.975 1.00 96.31 417 ILE A O 1
ATOM 3268 N N . ALA A 1 418 ? 18.278 -13.419 -14.815 1.00 96.44 418 ALA A N 1
ATOM 3269 C CA . ALA A 1 418 ? 17.132 -14.192 -14.343 1.00 96.44 418 ALA A CA 1
ATOM 3270 C C . ALA A 1 418 ? 15.799 -13.480 -14.637 1.00 96.44 418 ALA A C 1
ATOM 3272 O O . ALA A 1 418 ? 14.893 -14.101 -15.186 1.00 96.44 418 ALA A O 1
ATOM 3273 N N . ILE A 1 419 ? 15.702 -12.178 -14.346 1.00 96.94 419 ILE A N 1
ATOM 3274 C CA . ILE A 1 419 ? 14.500 -11.370 -14.603 1.00 96.94 419 ILE A CA 1
ATOM 3275 C C . ILE A 1 419 ? 14.258 -11.242 -16.105 1.00 96.94 419 ILE A C 1
ATOM 3277 O O . ILE A 1 419 ? 13.146 -11.477 -16.570 1.00 96.94 419 ILE A O 1
ATOM 3281 N N . ILE A 1 420 ? 15.307 -10.946 -16.876 1.00 97.75 420 ILE A N 1
ATOM 3282 C CA . ILE A 1 420 ? 15.219 -10.841 -18.338 1.00 97.75 420 ILE A CA 1
ATOM 3283 C C . ILE A 1 420 ? 14.704 -12.155 -18.936 1.00 97.75 420 ILE A C 1
ATOM 3285 O O . ILE A 1 420 ? 13.786 -12.135 -19.748 1.00 97.75 420 ILE A O 1
ATOM 3289 N N . ASN A 1 421 ? 15.234 -13.304 -18.509 1.00 97.12 421 ASN A N 1
ATOM 3290 C CA . ASN A 1 421 ? 14.774 -14.611 -18.983 1.00 97.12 421 ASN A CA 1
ATOM 3291 C C . ASN A 1 421 ? 13.325 -14.908 -18.579 1.00 97.12 421 ASN A C 1
ATOM 3293 O O . ASN A 1 421 ? 12.586 -15.489 -19.372 1.00 97.12 421 ASN A O 1
ATOM 3297 N N . VAL A 1 422 ? 12.911 -14.506 -17.373 1.00 97.06 422 VAL A N 1
ATOM 3298 C CA . VAL A 1 422 ? 11.522 -14.644 -16.915 1.00 97.06 422 VAL A CA 1
ATOM 3299 C C . VAL A 1 422 ? 10.582 -13.817 -17.798 1.00 97.06 422 VAL A C 1
ATOM 3301 O O . VAL A 1 422 ? 9.591 -14.357 -18.281 1.00 97.06 422 VAL A O 1
ATOM 3304 N N . ILE A 1 423 ? 10.919 -12.565 -18.109 1.00 97.62 423 ILE A N 1
ATOM 3305 C CA . ILE A 1 423 ? 10.128 -11.724 -19.023 1.00 97.62 423 ILE A CA 1
ATOM 3306 C C . ILE A 1 423 ? 10.124 -12.302 -20.446 1.00 97.62 423 ILE A C 1
ATOM 3308 O O . ILE A 1 423 ? 9.065 -12.477 -21.041 1.00 97.62 423 ILE A O 1
ATOM 3312 N N . LEU A 1 424 ? 11.286 -12.705 -20.969 1.00 97.00 424 LEU A N 1
ATOM 3313 C CA . LEU A 1 424 ? 11.412 -13.324 -22.295 1.00 97.00 424 LEU A CA 1
ATOM 3314 C C . LEU A 1 424 ? 10.659 -14.654 -22.437 1.00 97.00 424 LEU A C 1
ATOM 3316 O O . LEU A 1 424 ? 10.388 -15.069 -23.564 1.00 97.00 424 LEU A O 1
ATOM 3320 N N . SER A 1 425 ? 10.341 -15.338 -21.333 1.00 95.62 425 SER A N 1
ATOM 3321 C CA . SER A 1 425 ? 9.543 -16.573 -21.356 1.00 95.62 425 SER A CA 1
ATOM 3322 C C . SER A 1 425 ? 8.092 -16.339 -21.785 1.00 95.62 425 SER A C 1
ATOM 3324 O O . SER A 1 425 ? 7.448 -17.263 -22.274 1.00 95.62 425 SER A O 1
ATOM 3326 N N . LYS A 1 426 ? 7.599 -15.099 -21.666 1.00 96.94 426 LYS A N 1
ATOM 3327 C CA . LYS A 1 426 ? 6.276 -14.679 -22.141 1.00 96.94 426 LYS A CA 1
ATOM 3328 C C . LYS A 1 426 ? 6.282 -14.158 -23.582 1.00 96.94 426 LYS A C 1
ATOM 3330 O O . LYS A 1 426 ? 5.266 -13.661 -24.040 1.00 96.94 426 LYS A O 1
ATOM 3335 N N . ASN A 1 427 ? 7.398 -14.321 -24.300 1.00 95.75 427 ASN A N 1
ATOM 3336 C CA . ASN A 1 427 ? 7.571 -13.931 -25.705 1.00 95.75 427 ASN A CA 1
ATOM 3337 C C . ASN A 1 427 ? 7.181 -12.468 -26.018 1.00 95.75 427 ASN A C 1
ATOM 3339 O O . ASN A 1 427 ? 6.388 -12.252 -26.933 1.00 95.75 427 ASN A O 1
ATOM 3343 N N . PRO A 1 428 ? 7.737 -11.474 -25.297 1.00 97.31 428 PRO A N 1
ATOM 3344 C CA . PRO A 1 428 ? 7.541 -10.069 -25.639 1.00 97.31 428 PRO A CA 1
ATOM 3345 C C . PRO A 1 428 ? 8.111 -9.741 -27.025 1.00 97.31 428 PRO A C 1
ATOM 3347 O O . PRO A 1 428 ? 9.050 -10.402 -27.489 1.00 97.31 428 PRO A O 1
ATOM 3350 N N . ASP A 1 429 ? 7.604 -8.679 -27.645 1.00 97.44 429 ASP A N 1
ATOM 3351 C CA . ASP A 1 429 ? 8.104 -8.161 -28.912 1.00 97.44 429 ASP A CA 1
ATOM 3352 C C . ASP A 1 429 ? 9.551 -7.662 -28.763 1.00 97.44 429 ASP A C 1
ATOM 3354 O O . ASP A 1 429 ? 9.851 -6.618 -28.170 1.00 97.44 429 ASP A O 1
ATOM 3358 N N . ILE A 1 430 ? 10.483 -8.423 -29.341 1.00 97.31 430 ILE A N 1
ATOM 3359 C CA . ILE A 1 430 ? 11.908 -8.083 -29.350 1.00 97.31 430 ILE A CA 1
ATOM 3360 C C . ILE A 1 430 ? 12.217 -6.884 -30.260 1.00 97.31 430 ILE A C 1
ATOM 3362 O O . ILE A 1 430 ? 13.316 -6.333 -30.194 1.00 97.31 430 ILE A O 1
ATOM 3366 N N . GLU A 1 431 ? 11.250 -6.455 -31.075 1.00 97.62 431 GLU A N 1
ATOM 3367 C CA . GLU A 1 431 ? 11.328 -5.310 -31.972 1.00 97.62 431 GLU A CA 1
ATOM 3368 C C . GLU A 1 431 ? 10.542 -4.086 -31.482 1.00 97.62 431 GLU A C 1
ATOM 3370 O O . GLU A 1 431 ? 10.504 -3.066 -32.180 1.00 97.62 431 GLU A O 1
ATOM 3375 N N . ALA A 1 432 ? 10.013 -4.101 -30.258 1.00 97.44 432 ALA A N 1
ATOM 3376 C CA . ALA A 1 432 ? 9.334 -2.940 -29.699 1.00 97.44 432 ALA A CA 1
ATOM 3377 C C . ALA A 1 432 ? 10.222 -1.680 -29.765 1.00 97.44 432 ALA A C 1
ATOM 3379 O O . ALA A 1 432 ? 11.437 -1.729 -29.569 1.00 97.44 432 ALA A O 1
ATOM 3380 N N . ARG A 1 433 ? 9.630 -0.517 -30.053 1.00 97.38 433 ARG A N 1
ATOM 3381 C CA . ARG A 1 433 ? 10.349 0.767 -30.124 1.00 97.38 433 ARG A CA 1
ATOM 3382 C C . ARG A 1 433 ? 9.868 1.719 -29.034 1.00 97.38 433 ARG A C 1
ATOM 3384 O O . ARG A 1 433 ? 8.654 1.895 -28.864 1.00 97.38 433 ARG A O 1
ATOM 3391 N N . ASN A 1 434 ? 10.825 2.329 -28.332 1.00 97.62 434 ASN A N 1
ATOM 3392 C CA . ASN A 1 434 ? 10.571 3.406 -27.375 1.00 97.62 434 ASN A CA 1
ATOM 3393 C C . ASN A 1 434 ? 10.387 4.767 -28.082 1.00 97.62 434 ASN A C 1
ATOM 3395 O O . ASN A 1 434 ? 10.439 4.843 -29.310 1.00 97.62 434 ASN A O 1
ATOM 3399 N N . ARG A 1 435 ? 10.184 5.860 -27.330 1.00 97.62 435 ARG A N 1
ATOM 3400 C CA . ARG A 1 435 ? 9.990 7.209 -27.910 1.00 97.62 435 ARG A CA 1
ATOM 3401 C C . ARG A 1 435 ? 11.207 7.734 -28.685 1.00 97.62 435 ARG A C 1
ATOM 3403 O O . ARG A 1 435 ? 11.044 8.600 -29.537 1.00 97.62 435 ARG A O 1
ATOM 3410 N N . GLU A 1 436 ? 12.402 7.204 -28.434 1.00 96.44 436 GLU A N 1
ATOM 3411 C CA . GLU A 1 436 ? 13.627 7.517 -29.186 1.00 96.44 436 GLU A CA 1
ATOM 3412 C C . GLU A 1 436 ? 13.825 6.600 -30.410 1.00 96.44 436 GLU A C 1
ATOM 3414 O O . GLU A 1 436 ? 14.836 6.708 -31.105 1.00 96.44 436 GLU A O 1
ATOM 3419 N N . GLY A 1 437 ? 12.887 5.686 -30.683 1.00 96.88 437 GLY A N 1
ATOM 3420 C CA . GLY A 1 437 ? 12.998 4.685 -31.746 1.00 96.88 437 GLY A CA 1
ATOM 3421 C C . GLY A 1 437 ? 13.952 3.538 -31.407 1.00 96.88 437 GLY A C 1
ATOM 3422 O O . GLY A 1 437 ? 14.331 2.766 -32.279 1.00 96.88 437 GLY A O 1
ATOM 3423 N N . GLN A 1 438 ? 14.383 3.407 -30.153 1.00 97.38 438 GLN A N 1
ATOM 3424 C CA . GLN A 1 438 ? 15.370 2.406 -29.758 1.00 97.38 438 GLN A CA 1
ATOM 3425 C C . GLN A 1 438 ? 14.697 1.052 -29.512 1.00 97.38 438 GLN A C 1
ATOM 3427 O O . GLN A 1 438 ? 13.670 0.974 -28.834 1.00 97.38 438 GLN A O 1
ATOM 3432 N N . SER A 1 439 ? 15.307 -0.009 -30.043 1.00 97.75 439 SER A N 1
ATOM 3433 C CA . SER A 1 439 ? 14.911 -1.402 -29.809 1.00 97.75 439 SER A CA 1
ATOM 3434 C C . SER A 1 439 ? 15.456 -1.944 -28.476 1.00 97.75 439 SER A C 1
ATOM 3436 O O . SER A 1 439 ? 16.413 -1.376 -27.934 1.00 97.75 439 SER A O 1
ATOM 3438 N N . PRO A 1 440 ? 14.940 -3.077 -27.956 1.00 98.12 440 PRO A N 1
ATOM 3439 C CA . PRO A 1 440 ? 15.531 -3.792 -26.826 1.00 98.12 440 PRO A CA 1
ATOM 3440 C C . PRO A 1 440 ? 17.021 -4.099 -27.016 1.00 98.12 440 PRO A C 1
ATOM 3442 O O . PRO A 1 440 ? 17.789 -3.991 -26.064 1.00 98.12 440 PRO A O 1
ATOM 3445 N N . LEU A 1 441 ? 17.468 -4.417 -28.240 1.00 98.12 441 LEU A N 1
ATOM 3446 C CA . LEU A 1 441 ? 18.894 -4.619 -28.521 1.00 98.12 441 LEU A CA 1
ATOM 3447 C C . LEU A 1 441 ? 19.703 -3.329 -28.311 1.00 98.12 441 LEU A C 1
ATOM 3449 O O . LEU A 1 441 ? 20.761 -3.375 -27.682 1.00 98.12 441 LEU A O 1
ATOM 3453 N N . ILE A 1 442 ? 19.203 -2.184 -28.790 1.00 97.38 442 ILE A N 1
ATOM 3454 C CA . ILE A 1 442 ? 19.852 -0.885 -28.561 1.00 97.38 442 ILE A CA 1
ATOM 3455 C C . ILE A 1 442 ? 19.878 -0.561 -27.061 1.00 97.38 442 ILE A C 1
ATOM 3457 O O . ILE A 1 442 ? 20.936 -0.203 -26.546 1.00 97.38 442 ILE A O 1
ATOM 3461 N N . GLN A 1 443 ? 18.772 -0.768 -26.333 1.00 97.50 443 GLN A N 1
ATOM 3462 C CA . GLN A 1 443 ? 18.748 -0.595 -24.872 1.00 97.50 443 GLN A CA 1
ATOM 3463 C C . GLN A 1 443 ? 19.783 -1.493 -24.177 1.00 97.50 443 GLN A C 1
ATOM 3465 O O . GLN A 1 443 ? 20.536 -1.021 -23.329 1.00 97.50 443 GLN A O 1
ATOM 3470 N N . ALA A 1 444 ? 19.887 -2.767 -24.569 1.00 97.44 444 ALA A N 1
ATOM 3471 C CA . ALA A 1 444 ? 20.856 -3.703 -24.000 1.00 97.44 444 ALA A CA 1
ATOM 3472 C C . ALA A 1 444 ? 22.302 -3.247 -24.226 1.00 97.44 444 ALA A C 1
ATOM 3474 O O . ALA A 1 444 ? 23.119 -3.327 -23.309 1.00 97.44 444 ALA A O 1
ATOM 3475 N N . ILE A 1 445 ? 22.615 -2.713 -25.409 1.00 96.00 445 ILE A N 1
ATOM 3476 C CA . ILE A 1 445 ? 23.936 -2.151 -25.721 1.00 96.00 445 ILE A CA 1
ATOM 3477 C C . ILE A 1 445 ? 24.258 -0.961 -24.815 1.00 96.00 445 ILE A C 1
ATOM 3479 O O . ILE A 1 445 ? 25.370 -0.885 -24.294 1.00 96.00 445 ILE A O 1
ATOM 3483 N N . MET A 1 446 ? 23.281 -0.087 -24.558 1.00 93.81 446 MET A N 1
ATOM 3484 C CA . MET A 1 446 ? 23.445 1.073 -23.674 1.00 93.81 446 MET A CA 1
ATOM 3485 C C . MET A 1 446 ? 23.753 0.687 -22.220 1.00 93.81 446 MET A C 1
ATOM 3487 O O . MET A 1 446 ? 24.459 1.428 -21.538 1.00 93.81 446 MET A O 1
ATOM 3491 N N . THR A 1 447 ? 23.315 -0.490 -21.753 1.00 94.44 447 THR A N 1
ATOM 3492 C CA . THR A 1 447 ? 23.689 -1.000 -20.416 1.00 94.44 447 THR A CA 1
ATOM 3493 C C . THR A 1 447 ? 25.152 -1.449 -20.309 1.00 94.44 447 THR A C 1
ATOM 3495 O O . THR A 1 447 ? 25.660 -1.630 -19.203 1.00 94.44 447 THR A O 1
ATOM 3498 N N . GLN A 1 448 ? 25.819 -1.664 -21.451 1.00 93.50 448 GLN A N 1
ATOM 3499 C CA . GLN A 1 448 ? 27.165 -2.234 -21.596 1.00 93.50 448 GLN A CA 1
ATOM 3500 C C . GLN A 1 448 ? 27.355 -3.648 -21.018 1.00 93.50 448 GLN A C 1
ATOM 3502 O O . GLN A 1 448 ? 28.473 -4.174 -21.010 1.00 93.50 448 GLN A O 1
ATOM 3507 N N . ASP A 1 449 ? 26.283 -4.297 -20.561 1.00 95.31 449 ASP A N 1
ATOM 3508 C CA . ASP A 1 449 ? 26.355 -5.642 -20.014 1.00 95.31 449 ASP A CA 1
ATOM 3509 C C . ASP A 1 449 ? 26.338 -6.695 -21.128 1.00 95.31 449 ASP A C 1
ATOM 3511 O O . ASP A 1 449 ? 25.311 -7.013 -21.732 1.00 95.31 449 ASP A O 1
ATOM 3515 N N . THR A 1 450 ? 27.505 -7.285 -21.386 1.00 95.69 450 THR A N 1
ATOM 3516 C CA . THR A 1 450 ? 27.655 -8.300 -22.437 1.00 95.69 450 THR A CA 1
ATOM 3517 C C . THR A 1 450 ? 26.788 -9.538 -22.206 1.00 95.69 450 THR A C 1
ATOM 3519 O O . THR A 1 450 ? 26.427 -10.198 -23.182 1.00 95.69 450 THR A O 1
ATOM 3522 N N . ALA A 1 451 ? 26.434 -9.869 -20.957 1.00 97.06 451 ALA A N 1
ATOM 3523 C CA . ALA A 1 451 ? 25.546 -10.989 -20.663 1.00 97.06 451 ALA A CA 1
ATOM 3524 C C . ALA A 1 451 ? 24.114 -10.692 -21.137 1.00 97.06 451 ALA A C 1
ATOM 3526 O O . ALA A 1 451 ? 23.545 -11.494 -21.881 1.00 97.06 451 ALA A O 1
ATOM 3527 N N . THR A 1 452 ? 23.581 -9.515 -20.801 1.00 97.50 452 THR A N 1
ATOM 3528 C CA . THR A 1 452 ? 22.265 -9.039 -21.252 1.00 97.50 452 THR A CA 1
ATOM 3529 C C . THR A 1 452 ? 22.205 -8.964 -22.775 1.00 97.50 452 THR A C 1
ATOM 3531 O O . THR A 1 452 ? 21.299 -9.530 -23.385 1.00 97.50 452 THR A O 1
ATOM 3534 N N . ILE A 1 453 ? 23.228 -8.389 -23.418 1.00 97.31 453 ILE A N 1
ATOM 3535 C CA . ILE A 1 453 ? 23.312 -8.312 -24.887 1.00 97.31 453 ILE A CA 1
ATOM 3536 C C . ILE A 1 453 ? 23.305 -9.713 -25.512 1.00 97.31 453 ILE A C 1
ATOM 3538 O O . ILE A 1 453 ? 22.581 -9.951 -26.475 1.00 97.31 453 ILE A O 1
ATOM 3542 N N . LYS A 1 454 ? 24.066 -10.674 -24.963 1.00 97.00 454 LYS A N 1
ATOM 3543 C CA . LYS A 1 454 ? 24.061 -12.066 -25.451 1.00 97.00 454 LYS A CA 1
ATOM 3544 C C . LYS A 1 454 ? 22.682 -12.711 -25.332 1.00 97.00 454 LYS A C 1
ATOM 3546 O O . LYS A 1 454 ? 22.298 -13.449 -26.235 1.00 97.00 454 LYS A O 1
ATOM 3551 N N . VAL A 1 455 ? 21.955 -12.467 -24.241 1.00 97.69 455 VAL A N 1
ATOM 3552 C CA . VAL A 1 455 ? 20.598 -13.003 -24.052 1.00 97.69 455 VAL A CA 1
ATOM 3553 C C . VAL A 1 455 ? 19.635 -12.422 -25.083 1.00 97.69 455 VAL A C 1
ATOM 3555 O O . VAL A 1 455 ? 18.936 -13.194 -25.735 1.00 97.69 455 VAL A O 1
ATOM 3558 N N . ILE A 1 456 ? 19.659 -11.106 -25.306 1.00 97.62 456 ILE A N 1
ATOM 3559 C CA . ILE A 1 456 ? 18.824 -10.466 -26.330 1.00 97.62 456 ILE A CA 1
ATOM 3560 C C . ILE A 1 456 ? 19.191 -10.966 -27.733 1.00 97.62 456 ILE A C 1
ATOM 3562 O O . ILE A 1 456 ? 18.313 -11.394 -28.472 1.00 97.62 456 ILE A O 1
ATOM 3566 N N . LEU A 1 457 ? 20.480 -11.050 -28.080 1.00 96.12 457 LEU A N 1
ATOM 3567 C CA . LEU A 1 457 ? 20.928 -11.562 -29.384 1.00 96.12 457 LEU A CA 1
ATOM 3568 C C . LEU A 1 457 ? 20.520 -13.020 -29.658 1.00 96.12 457 LEU A C 1
ATOM 3570 O O . LEU A 1 457 ? 20.370 -13.393 -30.819 1.00 96.12 457 LEU A O 1
ATOM 3574 N N . ARG A 1 458 ? 20.329 -13.859 -28.628 1.00 95.88 458 ARG A N 1
ATOM 3575 C CA . ARG A 1 458 ? 19.824 -15.239 -28.797 1.00 95.88 458 ARG A CA 1
ATOM 3576 C C . ARG A 1 458 ? 18.378 -15.289 -29.286 1.00 95.88 458 ARG A C 1
ATOM 3578 O O . ARG A 1 458 ? 17.975 -16.313 -29.825 1.00 95.88 458 ARG A O 1
ATOM 3585 N N . LYS A 1 459 ? 17.611 -14.211 -29.109 1.00 96.62 459 LYS A N 1
ATOM 3586 C CA . LYS A 1 459 ? 16.251 -14.070 -29.645 1.00 96.62 459 LYS A CA 1
ATOM 3587 C C . LYS A 1 459 ? 16.229 -13.564 -31.095 1.00 96.62 459 LYS A C 1
ATOM 3589 O O . LYS A 1 459 ? 15.153 -13.310 -31.611 1.00 96.62 459 LYS A O 1
ATOM 3594 N N . ASN A 1 460 ? 17.394 -13.473 -31.749 1.00 94.94 460 ASN A N 1
ATOM 3595 C CA . ASN A 1 460 ? 17.569 -13.029 -33.136 1.00 94.94 460 ASN A CA 1
ATOM 3596 C C . ASN A 1 460 ? 16.862 -11.694 -33.465 1.00 94.94 460 ASN A C 1
ATOM 3598 O O . ASN A 1 460 ? 16.104 -11.641 -34.432 1.00 94.94 460 ASN A O 1
ATOM 3602 N N . PRO A 1 461 ? 17.102 -10.617 -32.689 1.00 96.50 461 PRO A N 1
ATOM 3603 C CA . PRO A 1 461 ? 16.600 -9.290 -33.028 1.00 96.50 461 PRO A CA 1
ATOM 3604 C C . PRO A 1 461 ? 17.198 -8.798 -34.349 1.00 96.50 461 PRO A C 1
ATOM 3606 O O . PRO A 1 461 ? 18.293 -9.214 -34.747 1.00 96.50 461 PRO A O 1
ATOM 3609 N N . ASN A 1 462 ? 16.526 -7.842 -34.980 1.00 96.25 462 ASN A N 1
ATOM 3610 C CA . ASN A 1 462 ? 17.046 -7.115 -36.122 1.00 96.25 462 ASN A CA 1
ATOM 3611 C C . ASN A 1 462 ? 18.300 -6.322 -35.715 1.00 96.25 462 ASN A C 1
ATOM 3613 O O . ASN A 1 462 ? 18.230 -5.290 -35.040 1.00 96.25 462 ASN A O 1
ATOM 3617 N N . ILE A 1 463 ? 19.460 -6.809 -36.158 1.00 96.25 463 ILE A N 1
ATOM 3618 C CA . ILE A 1 463 ? 20.770 -6.200 -35.901 1.00 96.25 463 ILE A CA 1
ATOM 3619 C C . ILE A 1 463 ? 20.929 -4.837 -36.597 1.00 96.25 463 ILE A C 1
ATOM 3621 O O . ILE A 1 463 ? 21.811 -4.080 -36.217 1.00 96.25 463 ILE A O 1
ATOM 3625 N N . GLU A 1 464 ? 20.040 -4.500 -37.537 1.00 96.56 464 GLU A N 1
ATOM 3626 C CA . GLU A 1 464 ? 20.008 -3.241 -38.293 1.00 96.56 464 GLU A CA 1
ATOM 3627 C C . GLU A 1 464 ? 18.850 -2.319 -37.883 1.00 96.56 464 GLU A C 1
ATOM 3629 O O . GLU A 1 464 ? 18.511 -1.367 -38.590 1.00 96.56 464 GLU A O 1
ATOM 3634 N N . ALA A 1 465 ? 18.217 -2.579 -36.735 1.00 95.19 465 ALA A N 1
ATOM 3635 C CA . ALA A 1 465 ? 17.173 -1.716 -36.193 1.00 95.19 465 ALA A CA 1
ATOM 3636 C C . ALA A 1 465 ? 17.679 -0.273 -36.016 1.00 95.19 465 ALA A C 1
ATOM 3638 O O . ALA A 1 465 ? 18.655 -0.028 -35.312 1.00 95.19 465 ALA A O 1
ATOM 3639 N N . ARG A 1 466 ? 16.997 0.696 -36.629 1.00 95.00 466 ARG A N 1
ATOM 3640 C CA . ARG A 1 466 ? 17.375 2.112 -36.566 1.00 95.00 466 ARG A CA 1
ATOM 3641 C C . ARG A 1 466 ? 16.546 2.866 -35.538 1.00 95.00 466 ARG A C 1
ATOM 3643 O O . ARG A 1 466 ? 15.330 2.690 -35.488 1.00 95.00 466 ARG A O 1
ATOM 3650 N N . ASP A 1 467 ? 17.217 3.713 -34.761 1.00 94.94 467 ASP A N 1
ATOM 3651 C CA . ASP A 1 467 ? 16.563 4.703 -33.903 1.00 94.94 467 ASP A CA 1
ATOM 3652 C C . ASP A 1 467 ? 16.107 5.944 -34.693 1.00 94.94 467 ASP A C 1
ATOM 3654 O O . ASP A 1 467 ? 16.329 6.040 -35.903 1.00 94.94 467 ASP A O 1
ATOM 3658 N N . ASN A 1 468 ? 15.492 6.922 -34.019 1.00 94.19 468 ASN A N 1
ATOM 3659 C CA . ASN A 1 468 ? 14.988 8.138 -34.674 1.00 94.19 468 ASN A CA 1
ATOM 3660 C C . ASN A 1 468 ? 16.094 9.013 -35.300 1.00 94.19 468 ASN A C 1
ATOM 3662 O O . ASN A 1 468 ? 15.789 9.876 -36.112 1.00 94.19 468 ASN A O 1
ATOM 3666 N N . LYS A 1 469 ? 17.369 8.797 -34.946 1.00 89.81 469 LYS A N 1
ATOM 3667 C CA . LYS A 1 469 ? 18.541 9.455 -35.559 1.00 89.81 469 LYS A CA 1
ATOM 3668 C C . LYS A 1 469 ? 19.177 8.581 -36.647 1.00 89.81 469 LYS A C 1
ATOM 3670 O O . LYS A 1 469 ? 20.340 8.770 -37.018 1.00 89.81 469 LYS A O 1
ATOM 3675 N N . HIS A 1 470 ? 18.441 7.573 -37.114 1.00 93.38 470 HIS A N 1
ATOM 3676 C CA . HIS A 1 470 ? 18.885 6.552 -38.055 1.00 93.38 470 HIS A CA 1
ATOM 3677 C C . HIS A 1 470 ? 20.124 5.766 -37.597 1.00 93.38 470 HIS A C 1
ATOM 3679 O O . HIS A 1 470 ? 20.827 5.200 -38.436 1.00 93.38 470 HIS A O 1
ATOM 3685 N N . ARG A 1 471 ? 20.407 5.702 -36.287 1.00 92.88 471 ARG A N 1
ATOM 3686 C CA . ARG A 1 471 ? 21.569 4.975 -35.758 1.00 92.88 471 ARG A CA 1
ATOM 3687 C C . ARG A 1 471 ? 21.244 3.498 -35.570 1.00 92.88 471 ARG A C 1
ATOM 3689 O O . ARG A 1 471 ? 20.229 3.165 -34.961 1.00 92.88 471 ARG A O 1
ATOM 3696 N N . THR A 1 472 ? 22.132 2.631 -36.048 1.00 95.75 472 THR A N 1
ATOM 3697 C CA . THR A 1 472 ? 22.057 1.173 -35.860 1.00 95.75 472 THR A CA 1
ATOM 3698 C C . THR A 1 472 ? 22.661 0.756 -34.505 1.00 95.75 472 THR A C 1
ATOM 3700 O O . THR A 1 472 ? 23.385 1.539 -33.877 1.00 95.75 472 THR A O 1
ATOM 3703 N N . PRO A 1 473 ? 22.437 -0.483 -34.030 1.00 96.25 473 PRO A N 1
ATOM 3704 C CA . PRO A 1 473 ? 23.082 -1.032 -32.837 1.00 96.25 473 PRO A CA 1
ATOM 3705 C C . PRO A 1 473 ? 24.615 -0.931 -32.876 1.00 96.25 473 PRO A C 1
ATOM 3707 O O . PRO A 1 473 ? 25.232 -0.626 -31.853 1.00 96.25 473 PRO A O 1
ATOM 3710 N N . LEU A 1 474 ? 25.240 -1.123 -34.049 1.00 95.00 474 LEU A N 1
ATOM 3711 C CA . LEU A 1 474 ? 26.693 -0.979 -34.217 1.00 95.00 474 LEU A CA 1
ATOM 3712 C C . LEU A 1 474 ? 27.147 0.457 -33.931 1.00 95.00 474 LEU A C 1
ATOM 3714 O O . LEU A 1 474 ? 28.124 0.662 -33.214 1.00 95.00 474 LEU A O 1
ATOM 3718 N N . MET A 1 475 ? 26.401 1.453 -34.412 1.00 92.31 475 MET A N 1
ATOM 3719 C CA . MET A 1 475 ? 26.694 2.866 -34.155 1.00 92.31 475 MET A CA 1
ATOM 3720 C C . MET A 1 475 ? 26.550 3.232 -32.674 1.00 92.31 475 MET A C 1
ATOM 3722 O O . MET A 1 475 ? 27.353 3.996 -32.141 1.00 92.31 475 MET A O 1
ATOM 3726 N N . HIS A 1 476 ? 25.567 2.657 -31.975 1.00 91.56 476 HIS A N 1
ATOM 3727 C CA . HIS A 1 476 ? 25.446 2.806 -30.520 1.00 91.56 476 HIS A CA 1
ATOM 3728 C C . HIS A 1 476 ? 26.632 2.180 -29.777 1.00 91.56 476 HIS A C 1
ATOM 3730 O O . HIS A 1 476 ? 27.189 2.807 -28.877 1.00 91.56 476 HIS A O 1
ATOM 3736 N N . ALA A 1 477 ? 27.082 0.989 -30.184 1.00 91.62 477 ALA A N 1
ATOM 3737 C CA . ALA A 1 477 ? 28.257 0.343 -29.597 1.00 91.62 477 ALA A CA 1
ATOM 3738 C C . ALA A 1 477 ? 29.557 1.141 -29.820 1.00 91.62 477 ALA A C 1
ATOM 3740 O O . ALA A 1 477 ? 30.433 1.139 -28.950 1.00 91.62 477 ALA A O 1
ATOM 3741 N N . LEU A 1 478 ? 29.668 1.837 -30.957 1.00 89.06 478 LEU A N 1
ATOM 3742 C CA . LEU A 1 478 ? 30.794 2.714 -31.285 1.00 89.06 478 LEU A CA 1
ATOM 3743 C C . LEU A 1 478 ? 30.817 3.984 -30.438 1.00 89.06 478 LEU A C 1
ATOM 3745 O O . LEU A 1 478 ? 31.871 4.311 -29.902 1.00 89.06 478 LEU A O 1
ATOM 3749 N N . ASN A 1 479 ? 29.665 4.623 -30.220 1.00 84.50 479 ASN A N 1
ATOM 3750 C CA . ASN A 1 479 ? 29.562 5.783 -29.323 1.00 84.50 479 ASN A CA 1
ATOM 3751 C C . ASN A 1 479 ? 29.975 5.446 -27.880 1.00 84.50 479 ASN A C 1
ATOM 3753 O O . ASN A 1 479 ? 30.534 6.277 -27.173 1.00 84.50 479 ASN A O 1
ATOM 3757 N N . ILE A 1 480 ? 29.720 4.211 -27.444 1.00 85.94 480 ILE A N 1
ATOM 3758 C CA . ILE A 1 480 ? 30.135 3.700 -26.129 1.00 85.94 480 ILE A CA 1
ATOM 3759 C C . ILE A 1 480 ? 31.628 3.305 -26.115 1.00 85.94 480 ILE A C 1
ATOM 3761 O O . ILE A 1 480 ? 32.230 3.179 -25.050 1.00 85.94 480 ILE A O 1
ATOM 3765 N N . ALA A 1 481 ? 32.235 3.099 -27.288 1.00 85.38 481 ALA A N 1
ATOM 3766 C CA . ALA A 1 481 ? 33.603 2.619 -27.483 1.00 85.38 481 ALA A CA 1
ATOM 3767 C C . ALA A 1 481 ? 33.906 1.250 -26.837 1.00 85.38 481 ALA A C 1
ATOM 3769 O O . ALA A 1 481 ? 35.041 0.951 -26.457 1.00 85.38 481 ALA A O 1
ATOM 3770 N N . ASN A 1 482 ? 32.906 0.365 -26.747 1.00 84.88 482 ASN A N 1
ATOM 3771 C CA . ASN A 1 482 ? 33.093 -0.969 -26.177 1.00 84.88 482 ASN A CA 1
ATOM 3772 C C . ASN A 1 482 ? 33.458 -1.998 -27.257 1.00 84.88 482 ASN A C 1
ATOM 3774 O O . ASN A 1 482 ? 32.602 -2.548 -27.958 1.00 84.88 482 ASN A O 1
ATOM 3778 N N . ARG A 1 483 ? 34.754 -2.319 -27.343 1.00 86.31 483 ARG A N 1
ATOM 3779 C CA . ARG A 1 483 ? 35.317 -3.242 -28.344 1.00 86.31 483 ARG A CA 1
ATOM 3780 C C . ARG A 1 483 ? 34.673 -4.631 -28.340 1.00 86.31 483 ARG A C 1
ATOM 3782 O O . ARG A 1 483 ? 34.578 -5.265 -29.391 1.00 86.31 483 ARG A O 1
ATOM 3789 N N . THR A 1 484 ? 34.259 -5.136 -27.181 1.00 91.12 484 THR A N 1
ATOM 3790 C CA . THR A 1 484 ? 33.634 -6.463 -27.075 1.00 91.12 484 THR A CA 1
ATOM 3791 C C . THR A 1 484 ? 32.256 -6.461 -27.724 1.00 91.12 484 THR A C 1
ATOM 3793 O O . THR A 1 484 ? 31.959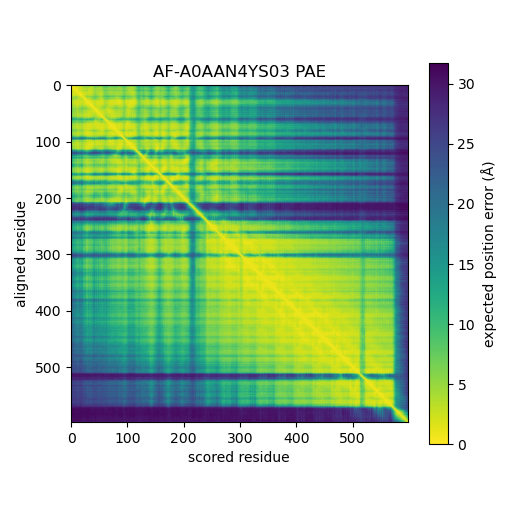 -7.366 -28.502 1.00 91.12 484 THR A O 1
ATOM 3796 N N . ILE A 1 485 ? 31.454 -5.424 -27.471 1.00 92.88 485 ILE A N 1
ATOM 3797 C CA . ILE A 1 485 ? 30.122 -5.272 -28.067 1.00 92.88 485 ILE A CA 1
ATOM 3798 C C . ILE A 1 485 ? 30.237 -5.062 -29.581 1.00 92.88 485 ILE A C 1
ATOM 3800 O O . ILE A 1 485 ? 29.562 -5.756 -30.335 1.00 92.88 485 ILE A O 1
ATOM 3804 N N . ILE A 1 486 ? 31.157 -4.202 -30.034 1.00 92.25 486 ILE A N 1
ATOM 3805 C CA . ILE A 1 486 ? 31.426 -3.975 -31.466 1.00 92.25 486 ILE A CA 1
ATOM 3806 C C . ILE A 1 486 ? 31.737 -5.301 -32.172 1.00 92.25 486 ILE A C 1
ATOM 3808 O O . ILE A 1 486 ? 31.084 -5.663 -33.146 1.00 92.25 486 ILE A O 1
ATOM 3812 N N . ARG A 1 487 ? 32.673 -6.093 -31.633 1.00 91.94 487 ARG A N 1
ATOM 3813 C CA . ARG A 1 487 ? 33.004 -7.417 -32.185 1.00 91.94 487 ARG A CA 1
ATOM 381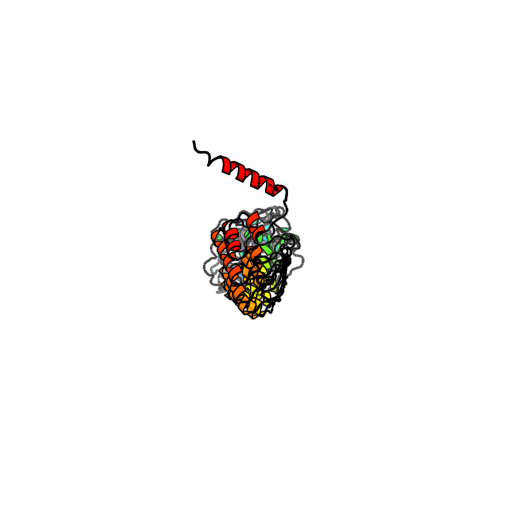4 C C . ARG A 1 487 ? 31.825 -8.386 -32.165 1.00 91.94 487 ARG A C 1
ATOM 3816 O O . ARG A 1 487 ? 31.717 -9.209 -33.066 1.00 91.94 487 ARG A O 1
ATOM 3823 N N . MET A 1 488 ? 30.981 -8.347 -31.133 1.00 93.94 488 MET A N 1
ATOM 3824 C CA . MET A 1 488 ? 29.788 -9.196 -31.067 1.00 93.94 488 MET A CA 1
ATOM 3825 C C . MET A 1 488 ? 28.807 -8.876 -32.199 1.00 93.94 488 MET A C 1
ATOM 3827 O O . MET A 1 488 ? 28.281 -9.809 -32.801 1.00 93.94 488 MET A O 1
ATOM 3831 N N . LEU A 1 489 ? 28.595 -7.592 -32.499 1.00 95.19 489 LEU A N 1
ATOM 3832 C CA . LEU A 1 489 ? 27.709 -7.144 -33.576 1.00 95.19 489 LEU A CA 1
ATOM 3833 C C . LEU A 1 489 ? 28.307 -7.428 -34.962 1.00 95.19 489 LEU A C 1
ATOM 3835 O O . LEU A 1 489 ? 27.620 -7.982 -35.812 1.00 95.19 489 LEU A O 1
ATOM 3839 N N . LEU A 1 490 ? 29.604 -7.171 -35.167 1.00 92.81 490 LEU A N 1
ATOM 3840 C CA . LEU A 1 490 ? 30.293 -7.494 -36.427 1.00 92.81 490 LEU A CA 1
ATOM 3841 C C . LEU A 1 490 ? 30.287 -9.002 -36.723 1.00 92.81 490 LEU A C 1
ATOM 3843 O O . LEU A 1 490 ? 30.037 -9.409 -37.850 1.00 92.81 490 LEU A O 1
ATOM 3847 N N . LYS A 1 491 ? 30.458 -9.859 -35.704 1.00 93.25 491 LYS A N 1
ATOM 3848 C CA . LYS A 1 491 ? 30.298 -11.323 -35.845 1.00 93.25 491 LYS A CA 1
ATOM 3849 C C . LYS A 1 491 ? 28.880 -11.752 -36.234 1.00 93.25 491 LYS A C 1
ATOM 3851 O O . LYS A 1 491 ? 28.687 -12.888 -36.655 1.00 93.25 491 LYS A O 1
ATOM 3856 N N . LYS A 1 492 ? 27.889 -10.883 -36.032 1.00 93.88 492 LYS A N 1
ATOM 3857 C CA . LYS A 1 492 ? 26.501 -11.064 -36.464 1.00 93.88 492 LYS A CA 1
ATOM 3858 C C . LYS A 1 492 ? 26.213 -10.357 -37.796 1.00 93.88 492 LYS A C 1
ATOM 3860 O O . LYS A 1 492 ? 25.048 -10.178 -38.122 1.00 93.88 492 LYS A O 1
ATOM 3865 N N . ASN A 1 493 ? 27.260 -10.027 -38.560 1.00 92.25 493 ASN A N 1
ATOM 3866 C CA . ASN A 1 493 ? 27.201 -9.362 -39.862 1.00 92.25 493 ASN A CA 1
ATOM 3867 C C . ASN A 1 493 ? 26.473 -8.012 -39.821 1.00 92.25 493 ASN A C 1
ATOM 3869 O O . ASN A 1 493 ? 25.732 -7.695 -40.746 1.00 92.25 493 ASN A O 1
ATOM 3873 N N . ALA A 1 494 ? 26.668 -7.239 -38.746 1.00 95.19 494 ALA A N 1
ATOM 3874 C CA . ALA A 1 494 ? 26.179 -5.865 -38.705 1.00 95.19 494 ALA A CA 1
ATOM 3875 C C . ALA A 1 494 ? 26.780 -5.044 -39.860 1.00 95.19 494 ALA A C 1
ATOM 3877 O O . ALA A 1 494 ? 27.986 -5.137 -40.108 1.00 95.19 494 ALA A O 1
ATOM 3878 N N . ASP A 1 495 ? 25.953 -4.247 -40.535 1.00 94.81 495 ASP A N 1
ATOM 3879 C CA . ASP A 1 495 ? 26.350 -3.446 -41.691 1.00 94.81 495 ASP A CA 1
ATOM 3880 C C . ASP A 1 495 ? 27.362 -2.367 -41.281 1.00 94.81 495 ASP A C 1
ATOM 3882 O O . ASP A 1 495 ? 27.063 -1.424 -40.538 1.00 94.81 495 ASP A O 1
ATOM 3886 N N . ILE A 1 496 ? 28.592 -2.525 -41.771 1.00 94.25 496 ILE A N 1
ATOM 3887 C CA . ILE A 1 496 ? 29.708 -1.629 -41.477 1.00 94.25 496 ILE A CA 1
ATOM 3888 C C . ILE A 1 496 ? 29.653 -0.321 -42.278 1.00 94.25 496 ILE A C 1
ATOM 3890 O O . ILE A 1 496 ? 30.333 0.637 -41.914 1.00 94.25 496 ILE A O 1
ATOM 3894 N N . GLU A 1 497 ? 28.792 -0.252 -43.295 1.00 95.19 497 GLU A N 1
ATOM 3895 C CA . GLU A 1 497 ? 28.590 0.913 -44.162 1.00 95.19 497 GLU A CA 1
ATOM 3896 C C . GLU A 1 497 ? 27.251 1.618 -43.921 1.00 95.19 497 GLU A C 1
ATOM 3898 O O . GLU A 1 497 ? 26.896 2.567 -44.631 1.00 95.19 497 GLU A O 1
ATOM 3903 N N . ALA A 1 498 ? 26.510 1.207 -42.887 1.00 94.56 498 ALA A N 1
ATOM 3904 C CA . ALA A 1 498 ? 25.270 1.862 -42.506 1.00 94.56 498 ALA A CA 1
ATOM 3905 C C . ALA A 1 498 ? 25.498 3.367 -42.286 1.00 94.56 498 ALA A C 1
ATOM 3907 O O . ALA A 1 498 ? 26.515 3.797 -41.754 1.00 94.56 498 ALA A O 1
ATOM 3908 N N . ARG A 1 499 ? 24.529 4.200 -42.667 1.00 92.75 499 ARG A N 1
ATOM 3909 C CA . ARG A 1 499 ? 24.622 5.665 -42.547 1.00 92.75 499 ARG A CA 1
ATOM 3910 C C . ARG A 1 499 ? 23.578 6.209 -41.588 1.00 92.75 499 ARG A C 1
ATOM 3912 O O . ARG A 1 499 ? 22.410 5.848 -41.720 1.00 92.75 499 ARG A O 1
ATOM 3919 N N . ASN A 1 500 ? 23.988 7.061 -40.649 1.00 90.31 500 ASN A N 1
ATOM 3920 C CA . ASN A 1 500 ? 23.058 7.773 -39.767 1.00 90.31 500 ASN A CA 1
ATOM 3921 C C . ASN A 1 500 ? 22.422 8.986 -40.482 1.00 90.31 500 ASN A C 1
ATOM 3923 O O . ASN A 1 500 ? 22.650 9.202 -41.671 1.00 90.31 500 ASN A O 1
ATOM 3927 N N . GLU A 1 501 ? 21.647 9.798 -39.759 1.00 90.31 501 GLU A N 1
ATOM 3928 C CA . GLU A 1 501 ? 20.982 10.994 -40.304 1.00 90.31 501 GLU A CA 1
ATOM 3929 C C . GLU A 1 501 ? 21.956 12.023 -40.920 1.00 90.31 501 GLU A C 1
ATOM 3931 O O . GLU A 1 501 ? 21.614 12.693 -41.887 1.00 90.31 501 GLU A O 1
ATOM 3936 N N . GLN A 1 502 ? 23.197 12.111 -40.426 1.00 87.19 502 GLN A N 1
ATOM 3937 C CA . GLN A 1 502 ? 24.253 12.983 -40.971 1.00 87.19 502 GLN A CA 1
ATOM 3938 C C . GLN A 1 502 ? 25.046 12.317 -42.117 1.00 87.19 502 GLN A C 1
ATOM 3940 O O . GLN A 1 502 ? 26.015 12.875 -42.640 1.00 87.19 502 GLN A O 1
ATOM 3945 N N . GLY A 1 503 ? 24.668 11.099 -42.509 1.00 90.88 503 GLY A N 1
ATOM 3946 C CA . GLY A 1 503 ? 25.383 10.286 -43.488 1.00 90.88 503 GLY A CA 1
ATOM 3947 C C . GLY A 1 503 ? 26.712 9.722 -42.992 1.00 90.88 503 GLY A C 1
ATOM 3948 O O . GLY A 1 503 ? 27.497 9.277 -43.829 1.00 90.88 503 GLY A O 1
ATOM 3949 N N . LEU A 1 504 ? 26.980 9.751 -41.683 1.00 91.12 504 LEU A N 1
ATOM 3950 C CA . LEU A 1 504 ? 28.201 9.204 -41.090 1.00 91.12 504 LEU A CA 1
ATOM 3951 C C . LEU A 1 504 ? 28.149 7.672 -41.087 1.00 91.12 504 LEU A C 1
ATOM 3953 O O . LEU A 1 504 ? 27.143 7.089 -40.670 1.00 91.12 504 LEU A O 1
ATOM 3957 N N . THR A 1 505 ? 29.243 7.040 -41.516 1.00 93.62 505 THR A N 1
ATOM 3958 C CA . THR A 1 505 ? 29.453 5.588 -41.411 1.00 93.62 505 THR A CA 1
ATOM 3959 C C . THR A 1 505 ? 29.968 5.202 -40.015 1.00 93.62 505 THR A C 1
ATOM 3961 O O . THR A 1 505 ? 30.496 6.061 -39.299 1.00 93.62 505 THR A O 1
ATOM 3964 N N . PRO A 1 506 ? 29.880 3.922 -39.604 1.00 92.62 506 PRO A N 1
ATOM 3965 C CA . PRO A 1 506 ? 30.572 3.379 -38.438 1.00 92.62 506 PRO A CA 1
ATOM 3966 C C . PRO A 1 506 ? 32.039 3.818 -38.321 1.00 92.62 506 PRO A C 1
ATOM 3968 O O . PRO A 1 506 ? 32.473 4.213 -37.239 1.00 92.62 506 PRO A O 1
ATOM 3971 N N . LEU A 1 507 ? 32.790 3.816 -39.431 1.00 92.88 507 LEU A N 1
ATOM 3972 C CA . LEU A 1 507 ? 34.185 4.267 -39.451 1.00 92.88 507 LEU A CA 1
ATOM 3973 C C . LEU A 1 507 ? 34.315 5.752 -39.105 1.00 92.88 507 LEU A C 1
ATOM 3975 O O . LEU A 1 507 ? 35.155 6.111 -38.287 1.00 92.88 507 LEU A O 1
ATOM 3979 N N . MET A 1 508 ? 33.467 6.610 -39.675 1.00 90.75 508 MET A N 1
ATOM 3980 C CA . MET A 1 508 ? 33.464 8.038 -39.349 1.00 90.75 508 MET A CA 1
ATOM 3981 C C . MET A 1 508 ? 33.073 8.282 -37.890 1.00 90.75 508 MET A C 1
ATOM 3983 O O . MET A 1 508 ? 33.726 9.064 -37.208 1.00 90.75 508 MET A O 1
ATOM 3987 N N . LEU A 1 509 ? 32.058 7.579 -37.379 1.00 88.88 509 LEU A N 1
ATOM 3988 C CA . LEU A 1 509 ? 31.618 7.698 -35.984 1.00 88.88 509 LEU A CA 1
ATOM 3989 C C . LEU A 1 509 ? 32.691 7.259 -34.981 1.00 88.88 509 LEU A C 1
ATOM 3991 O O . LEU A 1 509 ? 32.774 7.826 -33.898 1.00 88.88 509 LEU A O 1
ATOM 3995 N N . ALA A 1 510 ? 33.539 6.289 -35.334 1.00 88.25 510 ALA A N 1
ATOM 3996 C CA . ALA A 1 510 ? 34.680 5.906 -34.503 1.00 88.25 510 ALA A CA 1
ATOM 3997 C C . ALA A 1 510 ? 35.747 7.013 -34.392 1.00 88.25 510 ALA A C 1
ATOM 3999 O O . ALA A 1 510 ? 36.568 6.975 -33.475 1.00 88.25 510 ALA A O 1
ATOM 4000 N N . ILE A 1 511 ? 35.756 7.964 -35.330 1.00 87.00 511 ILE A N 1
ATOM 4001 C CA . ILE A 1 511 ? 36.732 9.054 -35.410 1.00 87.00 511 ILE A CA 1
ATOM 4002 C C . ILE A 1 511 ? 36.186 10.325 -34.760 1.00 87.00 511 ILE A C 1
ATOM 4004 O O . ILE A 1 511 ? 36.927 10.967 -34.025 1.00 87.00 511 ILE A O 1
ATOM 4008 N N . VAL A 1 512 ? 34.922 10.682 -35.021 1.00 82.06 512 VAL A N 1
ATOM 4009 C CA . VAL A 1 512 ? 34.310 11.919 -34.509 1.00 82.06 512 VAL A CA 1
ATOM 4010 C C . VAL A 1 512 ? 34.305 11.928 -32.977 1.00 82.06 512 VAL A C 1
ATOM 4012 O O . VAL A 1 512 ? 33.939 10.942 -32.332 1.00 82.06 512 VAL A O 1
ATOM 4015 N N . GLU A 1 513 ? 34.635 13.071 -32.372 1.00 65.94 513 GLU A N 1
ATOM 4016 C CA . GLU A 1 513 ? 34.490 13.299 -30.935 1.00 65.94 513 GLU A CA 1
ATOM 4017 C C . GLU A 1 513 ? 33.020 13.560 -30.554 1.00 65.94 513 GLU A C 1
ATOM 4019 O O . GLU A 1 513 ? 32.639 14.590 -30.001 1.00 65.94 513 GLU A O 1
ATOM 4024 N N . THR A 1 514 ? 32.128 12.618 -30.858 1.00 54.03 514 THR A N 1
ATOM 4025 C CA . THR A 1 514 ? 30.730 12.740 -30.445 1.00 54.03 514 THR A CA 1
ATOM 4026 C C . THR A 1 514 ? 30.579 12.336 -28.981 1.00 54.03 514 THR A C 1
ATOM 4028 O O . THR A 1 514 ? 30.319 11.183 -28.659 1.00 54.03 514 THR A O 1
ATOM 4031 N N . LEU A 1 515 ? 30.708 13.342 -28.110 1.00 47.03 515 LEU A N 1
ATOM 4032 C CA . LEU A 1 515 ? 30.015 13.474 -26.823 1.00 47.03 515 LEU A CA 1
ATOM 4033 C C . LEU A 1 515 ? 30.241 12.328 -25.825 1.00 47.03 515 LEU A C 1
ATOM 4035 O O . LEU A 1 515 ? 29.349 11.518 -25.597 1.00 47.03 515 LEU A O 1
ATOM 4039 N N . ASN A 1 516 ? 31.431 12.308 -25.211 1.00 43.41 516 ASN A N 1
ATOM 4040 C CA . ASN A 1 516 ? 31.633 11.966 -23.787 1.00 43.41 516 ASN A CA 1
ATOM 4041 C C . ASN A 1 516 ? 33.094 12.136 -23.306 1.00 43.41 516 ASN A C 1
ATOM 4043 O O . ASN A 1 516 ? 33.490 11.469 -22.359 1.00 43.41 516 ASN A O 1
ATOM 4047 N N . GLY A 1 517 ? 33.911 12.995 -23.937 1.00 45.38 517 GLY A N 1
ATOM 4048 C CA . GLY A 1 517 ? 35.165 13.556 -23.382 1.00 45.38 517 GLY A CA 1
ATOM 4049 C C . GLY A 1 517 ? 36.261 12.603 -22.861 1.00 45.38 517 GLY A C 1
ATOM 4050 O O . GLY A 1 517 ? 37.269 13.076 -22.346 1.00 45.38 517 GLY A O 1
ATOM 4051 N N . HIS A 1 518 ? 36.095 11.279 -22.953 1.00 46.38 518 HIS A N 1
ATOM 4052 C CA . HIS A 1 518 ? 36.883 10.316 -22.170 1.00 46.38 518 HIS A CA 1
ATOM 4053 C C . HIS A 1 518 ? 37.290 9.047 -22.929 1.00 46.38 518 HIS A C 1
ATOM 4055 O O . HIS A 1 518 ? 37.746 8.081 -22.315 1.00 46.38 518 HIS A O 1
ATOM 4061 N N . ILE A 1 519 ? 37.181 9.007 -24.260 1.00 54.44 519 ILE A N 1
ATOM 4062 C CA . ILE A 1 519 ? 37.782 7.896 -25.009 1.00 54.44 519 ILE A CA 1
ATOM 4063 C C . ILE A 1 519 ? 39.278 8.185 -25.142 1.00 54.44 519 ILE A C 1
ATOM 4065 O O . ILE A 1 519 ? 39.691 9.033 -25.928 1.00 54.44 519 ILE A O 1
ATOM 4069 N N . SER A 1 520 ? 40.095 7.475 -24.360 1.00 55.44 520 SER A N 1
ATOM 4070 C CA . SER A 1 520 ? 41.554 7.528 -24.479 1.00 55.44 520 SER A CA 1
ATOM 4071 C C . SER A 1 520 ? 41.996 7.120 -25.893 1.00 55.44 520 SER A C 1
ATOM 4073 O O . SER A 1 520 ? 41.516 6.124 -26.445 1.00 55.44 520 SER A O 1
ATOM 4075 N N . CYS A 1 521 ? 42.934 7.881 -26.461 1.00 53.97 521 CYS A N 1
ATOM 4076 C CA . CYS A 1 521 ? 43.478 7.743 -27.817 1.00 53.97 521 CYS A CA 1
ATOM 4077 C C . CYS A 1 521 ? 43.787 6.283 -28.263 1.00 53.97 521 CYS A C 1
ATOM 4079 O O . CYS A 1 521 ? 43.342 5.885 -29.345 1.00 53.97 521 CYS A O 1
ATOM 4081 N N . PRO A 1 522 ? 44.400 5.404 -27.432 1.00 59.03 522 PRO A N 1
ATOM 4082 C CA . PRO A 1 522 ? 44.712 4.026 -27.832 1.00 59.03 522 PRO A CA 1
ATOM 4083 C C . PRO A 1 522 ? 43.471 3.166 -28.105 1.00 59.03 522 PRO A C 1
ATOM 4085 O O . PRO A 1 522 ? 43.502 2.255 -28.934 1.00 59.03 522 PRO A O 1
ATOM 4088 N N . THR A 1 523 ? 42.362 3.425 -27.411 1.00 73.19 523 THR A N 1
ATOM 4089 C CA . THR A 1 523 ? 41.114 2.673 -27.597 1.00 73.19 523 THR A CA 1
ATOM 4090 C C . THR A 1 523 ? 40.456 3.043 -28.924 1.00 73.19 523 THR A C 1
ATOM 4092 O O . THR A 1 523 ? 39.936 2.163 -29.610 1.00 73.19 523 THR A O 1
ATOM 4095 N N . ARG A 1 524 ? 40.547 4.316 -29.330 1.00 79.00 524 ARG A N 1
ATOM 4096 C CA . ARG A 1 524 ? 39.986 4.821 -30.589 1.00 79.00 524 ARG A CA 1
ATOM 4097 C C . ARG A 1 524 ? 40.701 4.229 -31.801 1.00 79.00 524 ARG A C 1
ATOM 4099 O O . ARG A 1 524 ? 40.048 3.626 -32.651 1.00 79.00 524 ARG A O 1
ATOM 4106 N N . LYS A 1 525 ? 42.037 4.290 -31.824 1.00 84.00 525 LYS A N 1
ATOM 4107 C CA . LYS A 1 525 ? 42.853 3.687 -32.890 1.00 84.00 525 LYS A CA 1
ATOM 4108 C C . LYS A 1 525 ? 42.540 2.200 -33.083 1.00 84.00 525 LYS A C 1
ATOM 4110 O O . LYS A 1 525 ? 42.299 1.760 -34.200 1.00 84.00 525 LYS A O 1
ATOM 4115 N N . ASN A 1 526 ? 42.440 1.445 -31.988 1.00 85.56 526 ASN A N 1
ATOM 4116 C CA . ASN A 1 526 ? 42.081 0.024 -32.018 1.00 85.56 526 ASN A CA 1
ATOM 4117 C C . ASN A 1 526 ? 40.679 -0.249 -32.597 1.00 85.56 526 ASN A C 1
ATOM 4119 O O . ASN A 1 526 ? 40.471 -1.283 -33.230 1.00 85.56 526 ASN A O 1
ATOM 4123 N N . ILE A 1 527 ? 39.696 0.617 -32.332 1.00 88.31 527 ILE A N 1
ATOM 4124 C CA . ILE A 1 527 ? 38.341 0.483 -32.891 1.00 88.31 527 ILE A CA 1
ATOM 4125 C C . ILE A 1 527 ? 38.368 0.764 -34.394 1.00 88.31 527 ILE A C 1
ATOM 4127 O O . ILE A 1 527 ? 37.810 -0.024 -35.155 1.00 88.31 527 ILE A O 1
ATOM 4131 N N . VAL A 1 528 ? 39.065 1.821 -34.820 1.00 89.56 528 VAL A N 1
ATOM 4132 C CA . VAL A 1 528 ? 39.263 2.153 -36.239 1.00 89.56 528 VAL A CA 1
ATOM 4133 C C . VAL A 1 528 ? 39.962 1.005 -36.973 1.00 89.56 528 VAL A C 1
ATOM 4135 O O . VAL A 1 528 ? 39.478 0.575 -38.015 1.00 89.56 528 VAL A O 1
ATOM 4138 N N . GLU A 1 529 ? 41.027 0.431 -36.402 1.00 89.75 529 GLU A N 1
ATOM 4139 C CA . GLU A 1 529 ? 41.695 -0.759 -36.953 1.00 89.75 529 GLU A CA 1
ATOM 4140 C C . GLU A 1 529 ? 40.731 -1.937 -37.108 1.00 89.75 529 GLU A C 1
ATOM 4142 O O . GLU A 1 529 ? 40.713 -2.585 -38.151 1.00 89.75 529 GLU A O 1
ATOM 4147 N N . VAL A 1 530 ? 39.900 -2.214 -36.096 1.00 90.12 530 VAL A N 1
ATOM 4148 C CA . VAL A 1 530 ? 38.902 -3.290 -36.183 1.00 90.12 530 VAL A CA 1
ATOM 4149 C C . VAL A 1 530 ? 37.920 -3.031 -37.323 1.00 90.12 530 VAL A C 1
ATOM 4151 O O . VAL A 1 530 ? 37.627 -3.971 -38.053 1.00 90.12 530 VAL A O 1
ATOM 4154 N N . LEU A 1 531 ? 37.432 -1.804 -37.502 1.00 91.12 531 LEU A N 1
ATOM 4155 C CA . LEU A 1 531 ? 36.492 -1.486 -38.579 1.00 91.12 531 LEU A CA 1
ATOM 4156 C C . LEU A 1 531 ? 37.143 -1.603 -39.967 1.00 91.12 531 LEU A C 1
ATOM 4158 O O . LEU A 1 531 ? 36.566 -2.228 -40.852 1.00 91.12 531 LEU A O 1
ATOM 4162 N N . ILE A 1 532 ? 38.371 -1.103 -40.136 1.00 91.38 532 ILE A N 1
ATOM 4163 C CA . ILE A 1 532 ? 39.138 -1.249 -41.386 1.00 91.38 532 ILE A CA 1
ATOM 4164 C C . ILE A 1 532 ? 39.358 -2.731 -41.719 1.00 91.38 532 ILE A C 1
ATOM 4166 O O . ILE A 1 532 ? 39.120 -3.154 -42.847 1.00 91.38 532 ILE A O 1
ATOM 4170 N N . LEU A 1 533 ? 39.739 -3.548 -40.730 1.00 90.62 533 LEU A N 1
ATOM 4171 C CA . LEU A 1 533 ? 39.923 -4.993 -40.913 1.00 90.62 533 LEU A CA 1
ATOM 4172 C C . LEU A 1 533 ? 38.634 -5.724 -41.319 1.00 90.62 533 LEU A C 1
ATOM 4174 O O . LEU A 1 533 ? 38.715 -6.786 -41.928 1.00 90.62 533 LEU A O 1
ATOM 4178 N N . HIS A 1 534 ? 37.460 -5.182 -40.980 1.00 89.94 534 HIS A N 1
ATOM 4179 C CA . HIS A 1 534 ? 36.161 -5.729 -41.390 1.00 89.94 534 HIS A CA 1
ATOM 4180 C C . HIS A 1 534 ? 35.641 -5.105 -42.698 1.00 89.94 534 HIS A C 1
ATOM 4182 O O . HIS A 1 534 ? 34.492 -5.341 -43.060 1.00 89.94 534 HIS A O 1
ATOM 4188 N N . GLY A 1 535 ? 36.485 -4.361 -43.424 1.00 91.06 535 GLY A N 1
ATOM 4189 C CA . GLY A 1 535 ? 36.199 -3.881 -44.776 1.00 91.06 535 GLY A CA 1
ATOM 4190 C C . GLY A 1 535 ? 35.498 -2.527 -44.853 1.00 91.06 535 GLY A C 1
ATOM 4191 O O . GLY A 1 535 ? 34.862 -2.261 -45.867 1.00 91.06 535 GLY A O 1
ATOM 4192 N N . ALA A 1 536 ? 35.599 -1.686 -43.817 1.00 94.06 536 ALA A N 1
ATOM 4193 C CA . ALA A 1 536 ? 35.011 -0.350 -43.861 1.00 94.06 536 ALA A CA 1
ATOM 4194 C C . ALA A 1 536 ? 35.613 0.514 -44.990 1.00 94.06 536 ALA A C 1
ATOM 4196 O O . ALA A 1 536 ? 36.839 0.559 -45.140 1.00 94.06 536 ALA A O 1
ATOM 4197 N N . ASP A 1 537 ? 34.784 1.246 -45.740 1.00 93.75 537 ASP A N 1
ATOM 4198 C CA . ASP A 1 537 ? 35.241 2.153 -46.797 1.00 93.75 537 ASP A CA 1
ATOM 4199 C C . ASP A 1 537 ? 35.945 3.379 -46.196 1.00 93.75 537 ASP A C 1
ATOM 4201 O O . ASP A 1 537 ? 35.343 4.325 -45.678 1.00 93.75 537 ASP A O 1
ATOM 4205 N N . ILE A 1 538 ? 37.272 3.367 -46.313 1.00 93.12 538 ILE A N 1
ATOM 4206 C CA . ILE A 1 538 ? 38.187 4.394 -45.807 1.00 93.12 538 ILE A CA 1
ATOM 4207 C C . ILE A 1 538 ? 37.970 5.754 -46.488 1.00 93.12 538 ILE A C 1
ATOM 4209 O O . ILE A 1 538 ? 38.350 6.785 -45.930 1.00 93.12 538 ILE A O 1
ATOM 4213 N N . ASN A 1 539 ? 37.351 5.779 -47.670 1.00 93.19 539 ASN A N 1
ATOM 4214 C CA . ASN A 1 539 ? 37.139 6.982 -48.473 1.00 93.19 539 ASN A CA 1
ATOM 4215 C C . ASN A 1 539 ? 35.656 7.352 -48.629 1.00 93.19 539 ASN A C 1
ATOM 4217 O O . ASN A 1 539 ? 35.331 8.237 -49.431 1.00 93.19 539 ASN A O 1
ATOM 4221 N N . ALA A 1 540 ? 34.762 6.724 -47.856 1.00 93.12 540 ALA A N 1
ATOM 4222 C CA . ALA A 1 540 ? 33.352 7.090 -47.828 1.00 93.12 540 ALA A CA 1
ATOM 4223 C C . ALA A 1 540 ? 33.195 8.591 -47.538 1.00 93.12 540 ALA A C 1
ATOM 4225 O O . ALA A 1 540 ? 33.982 9.179 -46.803 1.00 93.12 540 ALA A O 1
ATOM 4226 N N . LYS A 1 541 ? 32.160 9.226 -48.093 1.00 91.69 541 LYS A N 1
ATOM 4227 C CA . LYS A 1 541 ? 31.836 10.641 -47.830 1.00 91.69 541 LYS A CA 1
ATOM 4228 C C . LYS A 1 541 ? 30.523 10.767 -47.081 1.00 91.69 541 LYS A C 1
ATOM 4230 O O . LYS A 1 541 ? 29.567 10.091 -47.463 1.00 91.69 541 LYS A O 1
ATOM 4235 N N . ASN A 1 542 ? 30.461 11.605 -46.046 1.00 90.00 542 ASN A N 1
ATOM 4236 C CA . ASN A 1 542 ? 29.207 11.944 -45.360 1.00 90.00 542 ASN A CA 1
ATOM 4237 C C . ASN A 1 542 ? 28.371 12.953 -46.180 1.00 90.00 542 ASN A C 1
ATOM 4239 O O . ASN A 1 542 ? 28.748 13.312 -47.298 1.00 90.00 542 ASN A O 1
ATOM 4243 N N . LEU A 1 543 ? 27.242 13.435 -45.640 1.00 90.56 543 LEU A N 1
ATOM 4244 C CA . LEU A 1 543 ? 26.399 14.427 -46.334 1.00 90.56 543 LEU A CA 1
ATOM 4245 C C . LEU A 1 543 ? 27.088 15.790 -46.535 1.00 90.56 543 LEU A C 1
ATOM 4247 O O . LEU A 1 543 ? 26.694 16.550 -47.414 1.00 90.56 543 LEU A O 1
ATOM 4251 N N . HIS A 1 544 ? 28.130 16.089 -45.758 1.00 87.94 544 HIS A N 1
ATOM 4252 C CA . HIS A 1 544 ? 28.958 17.291 -45.896 1.00 87.94 544 HIS A CA 1
ATOM 4253 C C . HIS A 1 544 ? 30.143 17.096 -46.856 1.00 87.94 544 HIS A C 1
ATOM 4255 O O . HIS A 1 544 ? 30.925 18.023 -47.064 1.00 87.94 544 HIS A O 1
ATOM 4261 N N . GLY A 1 545 ? 30.285 15.908 -47.452 1.00 89.19 545 GLY A N 1
ATOM 4262 C CA . GLY A 1 545 ? 31.405 15.562 -48.323 1.00 89.19 545 GLY A CA 1
ATOM 4263 C C . GLY A 1 545 ? 32.711 15.248 -47.586 1.00 89.19 545 GLY A C 1
ATOM 4264 O O . GLY A 1 545 ? 33.721 15.049 -48.256 1.00 89.19 545 GLY A O 1
ATOM 4265 N N . GLU A 1 546 ? 32.697 15.188 -46.251 1.00 90.19 546 GLU A N 1
ATOM 4266 C CA . GLU A 1 546 ? 33.858 14.867 -45.416 1.00 90.19 546 GLU A CA 1
ATOM 4267 C C . GLU A 1 546 ? 34.162 13.359 -45.480 1.00 90.19 546 GLU A C 1
ATOM 4269 O O . GLU A 1 546 ? 33.249 12.529 -45.393 1.00 90.19 546 GLU A O 1
ATOM 4274 N N . THR A 1 547 ? 35.443 13.007 -45.616 1.00 92.75 547 THR A N 1
ATOM 4275 C CA . THR A 1 547 ? 35.951 11.627 -45.538 1.00 92.75 547 THR A CA 1
ATOM 4276 C C . THR A 1 547 ? 36.422 11.283 -44.121 1.00 92.75 547 THR A C 1
ATOM 4278 O O . THR A 1 547 ? 36.697 12.190 -43.330 1.00 92.75 547 THR A O 1
ATOM 4281 N N . PRO A 1 548 ? 36.603 9.993 -43.766 1.00 92.25 548 PRO A N 1
ATOM 4282 C CA . PRO A 1 548 ? 37.258 9.606 -42.516 1.00 92.25 548 PRO A CA 1
ATOM 4283 C C . PRO A 1 548 ? 38.588 10.340 -42.283 1.00 92.25 548 PRO A C 1
ATOM 4285 O O . PRO A 1 548 ? 38.870 10.767 -41.164 1.00 92.25 548 PRO A O 1
ATOM 4288 N N . LEU A 1 549 ? 39.382 10.550 -43.343 1.00 92.19 549 LEU A N 1
ATOM 4289 C CA . LEU A 1 549 ? 40.655 11.272 -43.277 1.00 92.19 549 LEU A CA 1
ATOM 4290 C C . LEU A 1 549 ? 40.472 12.767 -42.979 1.00 92.19 549 LEU A C 1
ATOM 4292 O O . LEU A 1 549 ? 41.198 13.314 -42.141 1.00 92.19 549 LEU A O 1
ATOM 4296 N N . SER A 1 550 ? 39.520 13.437 -43.640 1.00 89.75 550 SER A N 1
ATOM 4297 C CA . SER A 1 550 ? 39.248 14.858 -43.385 1.00 89.75 550 SER A CA 1
ATOM 4298 C C . SER A 1 550 ? 38.705 15.080 -41.971 1.00 89.75 550 SER A C 1
ATOM 4300 O O . SER A 1 550 ? 39.121 16.030 -41.308 1.00 89.75 550 SER A O 1
ATOM 4302 N N . ILE A 1 551 ? 37.851 14.174 -41.480 1.00 88.62 551 ILE A N 1
ATOM 4303 C CA . ILE A 1 551 ? 37.341 14.188 -40.103 1.00 88.62 551 ILE A CA 1
ATOM 4304 C C . ILE A 1 551 ? 38.502 13.991 -39.120 1.00 88.62 551 ILE A C 1
ATOM 4306 O O . ILE A 1 551 ? 38.705 14.834 -38.255 1.00 88.62 551 ILE A O 1
ATOM 4310 N N . ALA A 1 552 ? 39.336 12.957 -39.286 1.00 88.69 552 ALA A N 1
ATOM 4311 C CA . ALA A 1 552 ? 40.470 12.706 -38.386 1.00 88.69 552 ALA A CA 1
ATOM 4312 C C . ALA A 1 552 ? 41.463 13.884 -38.330 1.00 88.69 552 ALA A C 1
ATOM 4314 O O . ALA A 1 552 ? 42.029 14.173 -37.276 1.00 88.69 552 ALA A O 1
ATOM 4315 N N . THR A 1 553 ? 41.648 14.585 -39.455 1.00 88.75 553 THR A N 1
ATOM 4316 C CA . THR A 1 553 ? 42.492 15.787 -39.541 1.00 88.75 553 THR A CA 1
ATOM 4317 C C . THR A 1 553 ? 41.870 16.968 -38.794 1.00 88.75 553 THR A C 1
ATOM 4319 O O . THR A 1 553 ? 42.571 17.664 -38.063 1.00 88.75 553 THR A O 1
ATOM 4322 N N . LYS A 1 554 ? 40.557 17.183 -38.953 1.00 86.56 554 LYS A N 1
ATOM 4323 C CA . LYS A 1 554 ? 39.792 18.246 -38.283 1.00 86.56 554 LYS A CA 1
ATOM 4324 C C . LYS A 1 554 ? 39.750 18.062 -36.763 1.00 86.56 554 LYS A C 1
ATOM 4326 O O . LYS A 1 554 ? 39.921 19.037 -36.042 1.00 86.56 554 LYS A O 1
ATOM 4331 N N . GLU A 1 555 ? 39.589 16.824 -36.299 1.00 83.88 555 GLU A N 1
ATOM 4332 C CA . GLU A 1 555 ? 39.559 16.458 -34.874 1.00 83.88 555 GLU A CA 1
ATOM 4333 C C . GLU A 1 555 ? 40.974 16.338 -34.252 1.00 83.88 555 GLU A C 1
ATOM 4335 O O . GLU A 1 555 ? 41.125 16.093 -33.056 1.00 83.88 555 GLU A O 1
ATOM 4340 N N . GLY A 1 556 ? 42.044 16.492 -35.046 1.00 83.75 556 GLY A N 1
ATOM 4341 C CA . GLY A 1 556 ? 43.432 16.475 -34.562 1.00 83.75 556 GLY A CA 1
ATOM 4342 C C . GLY A 1 556 ? 43.978 15.091 -34.177 1.00 83.75 556 GLY A C 1
ATOM 4343 O O . GLY A 1 556 ? 44.930 14.997 -33.402 1.00 83.75 556 GLY A O 1
ATOM 4344 N N . HIS A 1 557 ? 43.406 13.999 -34.693 1.00 84.75 557 HIS A N 1
ATOM 4345 C CA . HIS A 1 557 ? 43.802 12.623 -34.358 1.00 84.75 557 HIS A CA 1
ATOM 4346 C C . HIS A 1 557 ? 44.948 12.122 -35.253 1.00 84.75 557 HIS A C 1
ATOM 4348 O O . HIS A 1 557 ? 44.741 11.329 -36.173 1.00 84.75 557 HIS A O 1
ATOM 4354 N N . GLY A 1 558 ? 46.169 12.611 -35.011 1.00 84.31 558 GLY A N 1
ATOM 4355 C CA . GLY A 1 558 ? 47.336 12.354 -35.871 1.00 84.31 558 GLY A CA 1
ATOM 4356 C C . GLY A 1 558 ? 47.697 10.872 -36.067 1.00 84.31 558 GLY A C 1
ATOM 4357 O O . GLY A 1 558 ? 48.111 10.477 -37.154 1.00 84.31 558 GLY A O 1
ATOM 4358 N N . ASP A 1 559 ? 47.483 10.034 -35.055 1.00 86.88 559 ASP A N 1
ATOM 4359 C CA . ASP A 1 559 ? 47.706 8.586 -35.112 1.00 86.88 559 ASP A CA 1
ATOM 4360 C C . ASP A 1 559 ? 46.664 7.854 -35.978 1.00 86.88 559 ASP A C 1
ATOM 4362 O O . ASP A 1 559 ? 47.000 6.900 -36.685 1.00 86.88 559 ASP A O 1
ATOM 4366 N N . ILE A 1 560 ? 45.413 8.322 -35.967 1.00 87.94 560 ILE A N 1
ATOM 4367 C CA . ILE A 1 560 ? 44.340 7.843 -36.846 1.00 87.94 560 ILE A CA 1
ATOM 4368 C C . ILE A 1 560 ? 44.566 8.334 -38.277 1.00 87.94 560 ILE A C 1
ATOM 4370 O O . ILE A 1 560 ? 44.379 7.560 -39.211 1.00 87.94 560 ILE A O 1
ATOM 4374 N N . VAL A 1 561 ? 45.023 9.577 -38.470 1.00 88.31 561 VAL A N 1
ATOM 4375 C CA . VAL A 1 561 ? 45.425 10.093 -39.792 1.00 88.31 561 VAL A CA 1
ATOM 4376 C C . VAL A 1 561 ? 46.516 9.209 -40.395 1.00 88.31 561 VAL A C 1
ATOM 4378 O O . VAL A 1 561 ? 46.398 8.782 -41.543 1.00 88.31 561 VAL A O 1
ATOM 4381 N N . GLU A 1 562 ? 47.553 8.880 -39.620 1.00 88.94 562 GLU A N 1
ATOM 4382 C CA . GLU A 1 562 ? 48.612 7.979 -40.071 1.00 88.94 562 GLU A CA 1
ATOM 4383 C C . GLU A 1 562 ? 48.069 6.579 -40.400 1.00 88.94 562 GLU A C 1
ATOM 4385 O O . GLU A 1 562 ? 48.402 6.020 -41.448 1.00 88.94 562 GLU A O 1
ATOM 4390 N N . LEU A 1 563 ? 47.203 6.025 -39.546 1.00 90.50 563 LEU A N 1
ATOM 4391 C CA . LEU A 1 563 ? 46.573 4.725 -39.770 1.00 90.50 563 LEU A CA 1
ATOM 4392 C C . LEU A 1 563 ? 45.735 4.700 -41.059 1.00 90.50 563 LEU A C 1
ATOM 4394 O O . LEU A 1 563 ? 45.872 3.769 -41.851 1.00 90.50 563 LEU A O 1
ATOM 4398 N N . LEU A 1 564 ? 44.895 5.710 -41.290 1.00 90.81 564 LEU A N 1
ATOM 4399 C CA . LEU A 1 564 ? 44.053 5.815 -42.484 1.00 90.81 564 LEU A CA 1
ATOM 4400 C C . LEU A 1 564 ? 44.910 5.942 -43.752 1.00 90.81 564 LEU A C 1
ATOM 4402 O O . LEU A 1 564 ? 44.673 5.228 -44.724 1.00 90.81 564 LEU A O 1
ATOM 4406 N N . LEU A 1 565 ? 45.953 6.782 -43.733 1.00 90.06 565 LEU A N 1
ATOM 4407 C CA . LEU A 1 565 ? 46.882 6.936 -44.861 1.00 90.06 565 LEU A CA 1
ATOM 4408 C C . LEU A 1 565 ? 47.622 5.631 -45.184 1.00 90.06 565 LEU A C 1
ATOM 4410 O O . LEU A 1 565 ? 47.746 5.276 -46.355 1.00 90.06 565 LEU A O 1
ATOM 4414 N N . ARG A 1 566 ? 48.077 4.894 -44.162 1.00 92.19 566 ARG A N 1
ATOM 4415 C CA . ARG A 1 566 ? 48.728 3.583 -44.336 1.00 92.19 566 ARG A CA 1
ATOM 4416 C C . ARG A 1 566 ? 47.798 2.538 -44.956 1.00 92.19 566 ARG A C 1
ATOM 4418 O O . ARG A 1 566 ? 48.283 1.648 -45.644 1.00 92.19 566 ARG A O 1
ATOM 4425 N N . ASN A 1 567 ? 46.490 2.653 -44.732 1.00 90.00 567 ASN A N 1
ATOM 4426 C CA . ASN A 1 567 ? 45.478 1.744 -45.275 1.00 90.00 567 ASN A CA 1
ATOM 4427 C C . ASN A 1 567 ? 44.820 2.270 -46.570 1.00 90.00 567 ASN A C 1
ATOM 4429 O O . ASN A 1 567 ? 43.805 1.734 -46.997 1.00 90.00 567 ASN A O 1
ATOM 4433 N N . GLY A 1 568 ? 45.399 3.285 -47.227 1.00 88.12 568 GLY A N 1
ATOM 4434 C CA . GLY A 1 568 ? 44.963 3.724 -48.560 1.00 88.12 568 GLY A CA 1
ATOM 4435 C C . GLY A 1 568 ? 43.931 4.857 -48.582 1.00 88.12 568 GLY A C 1
ATOM 4436 O O . GLY A 1 568 ? 43.235 5.026 -49.585 1.00 88.12 568 GLY A O 1
ATOM 4437 N N . ALA A 1 569 ? 43.828 5.656 -47.515 1.00 89.12 569 ALA A N 1
ATOM 4438 C CA . ALA A 1 569 ? 43.045 6.890 -47.553 1.00 89.12 569 ALA A CA 1
ATOM 4439 C C . ALA A 1 569 ? 43.611 7.879 -48.584 1.00 89.12 569 ALA A C 1
ATOM 4441 O O . ALA A 1 569 ? 44.808 8.189 -48.591 1.00 89.12 569 ALA A O 1
ATOM 4442 N N . ILE A 1 570 ? 42.743 8.409 -49.441 1.00 88.06 570 ILE A N 1
ATOM 4443 C CA . ILE A 1 570 ? 43.115 9.373 -50.474 1.00 88.06 570 ILE A CA 1
ATOM 4444 C C . ILE A 1 570 ? 43.330 10.731 -49.807 1.00 88.06 570 ILE A C 1
ATOM 4446 O O . ILE A 1 570 ? 42.424 11.283 -49.187 1.00 88.06 570 ILE A O 1
ATOM 4450 N N . ARG A 1 571 ? 44.531 11.302 -49.966 1.00 77.62 571 ARG A N 1
ATOM 4451 C CA . ARG A 1 571 ? 44.810 12.673 -49.522 1.00 77.62 571 ARG A CA 1
ATOM 4452 C C . ARG A 1 571 ? 43.901 13.633 -50.273 1.00 77.62 571 ARG A C 1
ATOM 4454 O O . ARG A 1 571 ? 44.026 13.792 -51.488 1.00 77.62 571 ARG A O 1
ATOM 4461 N N . GLU A 1 572 ? 43.006 14.288 -49.548 1.00 65.44 572 GLU A N 1
ATOM 4462 C CA . GLU A 1 572 ? 42.151 15.298 -50.147 1.00 65.44 572 GLU A CA 1
ATOM 4463 C C . GLU A 1 572 ? 43.001 16.484 -50.609 1.00 65.44 572 GLU A C 1
ATOM 4465 O O . GLU A 1 572 ? 43.634 17.185 -49.821 1.00 65.44 572 GLU A O 1
ATOM 4470 N N . THR A 1 573 ? 43.005 16.729 -51.915 1.00 49.97 573 THR A N 1
ATOM 4471 C CA . THR A 1 573 ? 43.482 17.982 -52.499 1.00 49.97 573 THR A CA 1
ATOM 4472 C C . THR A 1 573 ? 42.365 19.013 -52.377 1.00 49.97 573 THR A C 1
ATOM 4474 O O . THR A 1 573 ? 41.712 19.376 -53.353 1.00 49.97 573 THR A O 1
ATOM 4477 N N . THR A 1 574 ? 42.061 19.467 -51.159 1.00 45.72 574 THR A N 1
ATOM 4478 C CA . THR A 1 574 ? 41.034 20.498 -50.996 1.00 45.72 574 THR A CA 1
ATOM 4479 C C . THR A 1 574 ? 41.509 21.816 -51.601 1.00 45.72 574 THR A C 1
ATOM 4481 O O . THR A 1 574 ? 42.545 22.383 -51.243 1.00 45.72 574 THR A O 1
ATOM 4484 N N . ARG A 1 575 ? 40.707 22.320 -52.549 1.00 44.66 575 ARG A N 1
ATOM 4485 C CA . ARG A 1 575 ? 40.676 23.731 -52.933 1.00 44.66 575 ARG A CA 1
ATOM 4486 C C . ARG A 1 575 ? 40.658 24.582 -51.662 1.00 44.66 575 ARG A C 1
ATOM 4488 O O . ARG A 1 575 ? 39.878 24.339 -50.748 1.00 44.66 575 ARG A O 1
ATOM 4495 N N . GLN A 1 576 ? 41.546 25.566 -51.659 1.00 38.81 576 GLN A N 1
ATOM 4496 C CA . GLN A 1 576 ? 41.813 26.529 -50.599 1.00 38.81 576 GLN A CA 1
ATOM 4497 C C . GLN A 1 576 ? 40.531 27.050 -49.933 1.00 38.81 576 GLN A C 1
ATOM 4499 O O . GLN A 1 576 ? 39.807 27.852 -50.519 1.00 38.81 576 GLN A O 1
ATOM 4504 N N . THR A 1 577 ? 40.288 26.667 -48.680 1.00 43.75 577 THR A N 1
ATOM 4505 C CA . THR A 1 577 ? 39.489 27.493 -47.771 1.00 43.75 577 THR A CA 1
ATOM 4506 C C . THR A 1 577 ? 40.426 28.466 -47.036 1.00 43.75 577 THR A C 1
ATOM 4508 O O . THR A 1 577 ? 41.564 28.102 -46.717 1.00 43.75 577 THR A O 1
ATOM 4511 N N . PRO A 1 578 ? 40.001 29.714 -46.755 1.00 40.47 578 PRO A N 1
ATOM 4512 C CA . PRO A 1 578 ? 40.865 30.753 -46.175 1.00 40.47 578 PRO A CA 1
ATOM 4513 C C . PRO A 1 578 ? 41.504 30.386 -44.823 1.00 40.47 578 PRO A C 1
ATOM 4515 O O . PRO A 1 578 ? 42.549 30.928 -44.474 1.00 40.47 578 PRO A O 1
ATOM 4518 N N . MET A 1 579 ? 40.933 29.426 -44.089 1.00 42.94 579 MET A N 1
ATOM 4519 C CA . MET A 1 579 ? 41.462 28.915 -42.815 1.00 42.94 579 MET A CA 1
ATOM 4520 C C . MET A 1 579 ? 42.756 28.095 -42.970 1.00 42.94 579 MET A C 1
ATOM 4522 O O . MET A 1 579 ? 43.608 28.124 -42.084 1.00 42.94 579 MET A O 1
ATOM 4526 N N . ALA A 1 580 ? 42.976 27.429 -44.111 1.00 46.38 580 ALA A N 1
ATOM 4527 C CA . ALA A 1 580 ? 44.208 26.669 -44.361 1.00 46.38 580 ALA A CA 1
ATOM 4528 C C . ALA A 1 580 ? 45.440 27.576 -44.571 1.00 46.38 580 ALA A C 1
ATOM 4530 O O . ALA A 1 580 ? 46.581 27.135 -44.415 1.00 46.38 580 ALA A O 1
ATOM 4531 N N . ARG A 1 581 ? 45.233 28.867 -44.882 1.00 43.47 581 ARG A N 1
ATOM 4532 C CA . ARG A 1 581 ? 46.318 29.858 -44.964 1.00 43.47 581 ARG A CA 1
ATOM 4533 C C . ARG A 1 581 ? 46.930 30.159 -43.593 1.00 43.47 581 ARG A C 1
ATOM 4535 O O . ARG A 1 581 ? 48.141 30.336 -43.519 1.00 43.47 581 ARG A O 1
ATOM 4542 N N . LEU A 1 582 ? 46.137 30.145 -42.520 1.00 42.94 582 LEU A N 1
ATOM 4543 C CA . LEU A 1 582 ? 46.620 30.446 -41.167 1.00 42.94 582 LEU A CA 1
ATOM 4544 C C . LEU A 1 582 ? 47.468 29.307 -40.580 1.00 42.94 582 LEU A C 1
ATOM 4546 O O . LEU A 1 582 ? 48.513 29.570 -39.990 1.00 42.94 582 LEU A O 1
ATOM 4550 N N . ALA A 1 583 ? 47.105 28.047 -40.838 1.00 45.97 583 ALA A N 1
ATOM 4551 C CA . ALA A 1 583 ? 47.908 26.893 -40.413 1.00 45.97 583 ALA A CA 1
ATOM 4552 C C . ALA A 1 583 ? 49.268 26.816 -41.137 1.00 45.97 583 ALA A C 1
ATOM 4554 O O . ALA A 1 583 ? 50.271 26.397 -40.561 1.00 45.97 583 ALA A O 1
ATOM 4555 N N . ARG A 1 584 ? 49.342 27.285 -42.390 1.00 45.66 584 ARG A N 1
ATOM 4556 C CA . ARG A 1 584 ? 50.601 27.315 -43.151 1.00 45.66 584 ARG A CA 1
ATOM 4557 C C . ARG A 1 584 ? 51.533 28.457 -42.715 1.00 45.66 584 ARG A C 1
ATOM 4559 O O . ARG A 1 584 ? 52.750 28.319 -42.834 1.00 45.66 584 ARG A O 1
ATOM 4566 N N . MET A 1 585 ? 50.989 29.540 -42.148 1.00 41.88 585 MET A N 1
ATOM 4567 C CA . MET A 1 585 ? 51.784 30.632 -41.566 1.00 41.88 585 MET A CA 1
ATOM 4568 C C . MET A 1 585 ? 52.467 30.231 -40.249 1.00 41.88 585 MET A C 1
ATOM 4570 O O . MET A 1 585 ? 53.560 30.726 -39.979 1.00 41.88 585 MET A O 1
ATOM 4574 N N . SER A 1 586 ? 51.915 29.285 -39.473 1.00 48.06 586 SER A N 1
ATOM 4575 C CA . SER A 1 586 ? 52.602 28.782 -38.270 1.00 48.06 586 SER A CA 1
ATOM 4576 C C . SER A 1 586 ? 53.743 27.806 -38.601 1.00 48.06 586 SER A C 1
ATOM 4578 O O . SER A 1 586 ? 54.786 27.840 -37.950 1.00 48.06 586 SER A O 1
ATOM 4580 N N . GLN A 1 587 ? 53.621 27.013 -39.676 1.00 45.97 587 GLN A N 1
ATOM 4581 C CA . GLN A 1 587 ? 54.705 26.134 -40.140 1.00 45.97 587 GLN A CA 1
ATOM 4582 C C . GLN A 1 587 ? 55.865 26.891 -40.810 1.00 45.97 587 GLN A C 1
ATOM 4584 O O . GLN A 1 587 ? 57.018 26.494 -40.650 1.00 45.97 587 GLN A O 1
ATOM 4589 N N . GLN A 1 588 ? 55.611 28.009 -41.503 1.00 44.03 588 GLN A N 1
ATOM 4590 C CA . GLN A 1 588 ? 56.690 28.861 -42.035 1.00 44.03 588 GLN A CA 1
ATOM 4591 C C . GLN A 1 588 ? 57.420 29.677 -40.951 1.00 44.03 588 GLN A C 1
ATOM 4593 O O . GLN A 1 588 ? 58.569 30.059 -41.164 1.00 44.03 588 GLN A O 1
ATOM 4598 N N . GLY A 1 589 ? 56.806 29.892 -39.780 1.00 44.97 589 GLY A N 1
ATOM 4599 C CA . GLY A 1 589 ? 57.466 30.482 -38.609 1.00 44.97 589 GLY A CA 1
ATOM 4600 C C . GLY A 1 589 ? 58.429 29.525 -37.894 1.00 44.97 589 GLY A C 1
ATOM 4601 O O . GLY A 1 589 ? 59.451 29.964 -37.375 1.00 44.97 589 GLY A O 1
ATOM 4602 N N . MET A 1 590 ? 58.164 28.213 -37.926 1.00 39.19 590 MET A N 1
ATOM 4603 C CA . MET A 1 590 ? 59.047 27.197 -37.330 1.00 39.19 590 MET A CA 1
ATOM 4604 C C . MET A 1 590 ? 60.246 26.808 -38.211 1.00 39.19 590 MET A C 1
ATOM 4606 O O . MET A 1 590 ? 61.257 26.351 -37.687 1.00 39.19 590 MET A O 1
ATOM 4610 N N . LEU A 1 591 ? 60.184 27.035 -39.527 1.00 43.09 591 LEU A N 1
ATOM 4611 C CA . LEU A 1 591 ? 61.280 26.740 -40.466 1.00 43.09 591 LEU A CA 1
ATOM 4612 C C . LEU A 1 591 ? 62.340 27.857 -40.584 1.00 43.09 591 LEU A C 1
ATOM 4614 O O . LEU A 1 591 ? 63.307 27.690 -41.317 1.00 43.09 591 LEU A O 1
ATOM 4618 N N . LYS A 1 592 ? 62.205 28.974 -39.850 1.00 44.19 592 LYS A N 1
ATOM 4619 C CA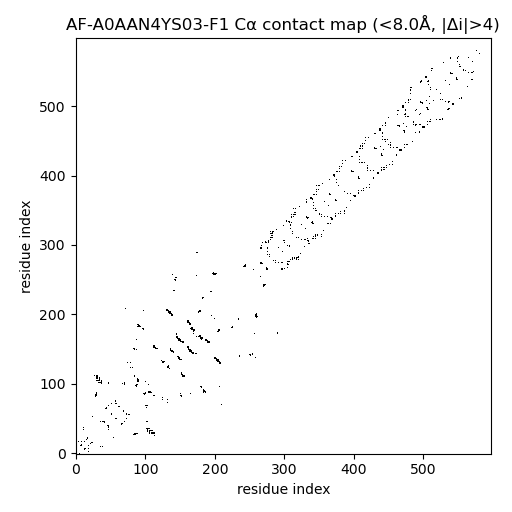 . LYS A 1 592 ? 63.250 30.016 -39.725 1.00 44.19 592 LYS A CA 1
ATOM 4620 C C . LYS A 1 592 ? 64.110 29.902 -38.457 1.00 44.19 592 LYS A C 1
ATOM 4622 O O . LYS A 1 592 ? 65.027 30.696 -38.289 1.00 44.19 592 LYS A O 1
ATOM 4627 N N . LEU A 1 593 ? 63.833 28.934 -37.578 1.00 44.88 593 LEU A N 1
ATOM 4628 C CA . LEU A 1 593 ? 64.577 28.729 -36.323 1.00 44.88 593 LEU A CA 1
ATOM 4629 C C . LEU A 1 593 ? 65.649 27.629 -36.400 1.00 44.88 593 LEU A C 1
ATOM 4631 O O . LEU A 1 593 ? 66.432 27.487 -35.469 1.00 44.88 593 LEU A O 1
ATOM 4635 N N . PHE A 1 594 ? 65.737 26.898 -37.515 1.00 49.06 594 PHE A N 1
ATOM 4636 C CA . PHE A 1 594 ? 66.796 25.921 -37.765 1.00 49.06 594 PHE A CA 1
ATOM 4637 C C . PHE A 1 594 ? 67.272 26.033 -39.220 1.00 49.06 594 PHE A C 1
ATOM 4639 O O . PHE A 1 594 ? 66.677 25.433 -40.111 1.00 49.06 594 PHE A O 1
ATOM 4646 N N . GLY A 1 595 ? 68.329 26.820 -39.457 1.00 33.41 595 GLY A N 1
ATOM 4647 C CA . GLY A 1 595 ? 69.089 26.777 -40.712 1.00 33.41 595 GLY A CA 1
ATOM 4648 C C . GLY A 1 595 ? 69.565 28.124 -41.264 1.00 33.41 595 GLY A C 1
ATOM 4649 O O . GLY A 1 595 ? 68.982 28.635 -42.213 1.00 33.41 595 GLY A O 1
ATOM 4650 N N . SER A 1 596 ? 70.678 28.637 -40.739 1.00 30.33 596 SER A N 1
ATOM 4651 C CA . SER A 1 596 ? 71.763 29.182 -41.568 1.00 30.33 596 SER A CA 1
ATOM 4652 C C . SER A 1 596 ? 73.054 29.145 -40.753 1.00 30.33 596 SER A C 1
ATOM 4654 O O . SER A 1 596 ? 73.217 29.915 -39.808 1.00 30.33 596 SER A O 1
ATOM 4656 N N . GLU A 1 597 ? 73.919 28.195 -41.099 1.00 40.38 597 GLU A N 1
ATOM 4657 C CA . GLU A 1 597 ? 75.324 28.160 -40.706 1.00 40.38 597 GLU A CA 1
ATOM 4658 C C . GLU A 1 597 ? 76.054 29.400 -41.237 1.00 40.38 597 GLU A C 1
ATOM 4660 O O . GLU A 1 597 ? 75.879 29.784 -42.397 1.00 40.38 597 GLU A O 1
ATOM 4665 N N . SER A 1 598 ? 76.909 29.965 -40.390 1.00 37.44 598 SER A N 1
ATOM 4666 C CA . SER A 1 598 ? 78.229 30.486 -40.755 1.00 37.44 598 SER A CA 1
ATOM 4667 C C . SER A 1 598 ? 79.123 30.413 -39.529 1.00 37.44 598 SER A C 1
ATOM 4669 O O . SER A 1 598 ? 78.708 31.018 -38.511 1.00 37.44 598 SER A O 1
#

Organism: Aspergillus oryzae (NCBI:txid5062)

Sequence (598 aa):
MSLRRRVSQCTRIPESILAGERNLDTFSTAQRMSWAAERQTTRVEDLAYCLMGLFGVNMPLIYGEREAAFIRLQEEILKISEDHSLFAWKSSDTRNGLLATSPAAFIDSHDIVPCETFDTFGSPLIISGGGIHVDVCFVGLERIGLGLAVLQCKKLDGMSTSVAIFVQDTSLTFELERFKRVYCDDFRLVDLGRYHTHQCRMTRMCVQSGRITRVKSPRGDEEYNNLEPPHIYPNPIQTQTIEWGSPRVEVYLWLLLTRSNLGAALNAVSNGRTPLSWAAENGLENYVRILLRKGATIEVDSGLVEAPLSLASRNGHTATVRLLLDKGAGVDAKDHKGWTPLVHAILADKVSIVKMLLDYGADINASDKNARTPLMHAIKTQDTTTIKMILNENPDIEAKDDKGQTPLMHAIWTRHIAIINVILSKNPDIEARNREGQSPLIQAIMTQDTATIKVILRKNPNIEARDNKHRTPLMHALNIANRTIIRMLLKKNADIEARNEQGLTPLMLAIVETLNGHISCPTRKNIVEVLILHGADINAKNLHGETPLSIATKEGHGDIVELLLRNGAIRETTRQTPMARLARMSQQGMLKLFGSES

Secondary structure (DSSP, 8-state):
--HHHHHHHHH---HHHHTTSS-GGGS-HHHHHHTTTT---SSTHHHHHHHHHHHT---S--TT-TTHHHHHHHHHHHHH---GGGG----S--SS-SS-SSGGGGGGGTTEEE---S--TT-PPEEETTEEEEEEEEEE-SSTTEEEEEEEEEETTS--PEEEEEEEESS-SSS---EEE--TT--EEE-GGGS-GGG-EEEEEEEE-TTS------S-TTTTTTSPPPP--SSS---SS--TTSTTHHHHHHHHHT-S--TGGGG--BTTB-HHHHHHHTT-HHHHHHHHHTT--SS---SSSPPHHHHHHHHT-HHHHHHHHHTT--TT---TT---HHHHHHHTT-HHHHHHHHHTT--TT---TT---HHHHHHHH--HHHHHHHHHT---TT---TT---HHHHHHHHT-HHHHHHHHTT---TT---TT---HHHHHHHTT-HHHHHHHHTT---TT---TT---HHHHHHHHT-HHHHHHHHTTT--TT---TT---HHHHHHS--S-S---HHHHHHHHHHHHHTT--TT---TT---HHHHHHHTT-HHHHHHHHHTT---------THHHHHHHHHHHHTTSS----

Nearest PDB structures (foldseek):
  4rlv-assembly1_A  TM=9.078E-01  e=2.307E-17  Mus musculus
  7uzu-assembly1_A  TM=8.580E-01  e=2.518E-17  Homo sapiens
  8csl-assembly1_A  TM=8.465E-01  e=1.050E-17  Homo sapiens
  7v0x-assembly1_J  TM=8.724E-01  e=5.776E-17  Homo sapiens
  5y4f-assembly1_A  TM=7.760E-01  e=1.626E-17  Homo sapiens

Foldseek 3Di:
DDPLVVLCVLQVPDSCVVVVNDDLVQFAPLQLLLSLLPDDDPAQLVSLVVSCVSQVHDDDDCPPVGLLSNVVSLQRSLVVDLRQLQQAFADPPFLWFSHDSGSNRSNVSNQKGFADPDPPPDDDFDQDPFAIKHKFWWADDLDFQKIKTFGRIDGNPPDPWTKIFIWGDPPSLLLQAEITTELRRHIDTHDCVLADLFRTATHIYGRGRPVPSPPPDDPDPPPGNPDPDDDDDSPNDPPPDQDLPDPSNVSVLSNLSNTHPNPVQQADDHPQDGQLLSCLLVLVQSSNVSSVVVPRDQDDPPLSHDGSLLSNLLNQNLNSNVVSLVSPGDLLDQHNQQDGSLLSNLLSVNQSSNVVSVVSPRDQLRATPQQDGSLLSNLVSVPPVSNLVSVVVPYDQCRATNQGDGSLLSNLLVVDPSSNVSSCVVPPDQCRQTPQQDGSLLSNLVSVNPVSNVVSVVVVDDQCRATPQRDGSLLSNLLVLDPVSNVVSVVVVRDQCRQTNQGDGSLLSLQAPPDDPDDPLVSSLVSNVVSVVSPHDQQDATPVRDGSLNSNVVVVNVSVNVVSVVSPRDPDPDDDDPVVVVVVVVVVVVVVVDDDDD

InterPro domains:
  IPR002110 Ankyrin repeat [PF00023] (271-298)
  IPR002110 Ankyrin repeat [PF00023] (404-434)
  IPR002110 Ankyrin repeat [PF12796] (307-368)
  IPR002110 Ankyrin repeat [PF12796] (441-517)
  IPR002110 Ankyrin repeat [PF12796] (525-593)
  IPR002110 Ankyrin repeat [PR01415] (272-287)
  IPR002110 Ankyrin repeat [PR01415] (353-367)
  IPR002110 Ankyrin repeat [PS50088] (271-303)
  IPR002110 Ankyrin repeat [PS50088] (304-336)
  IPR002110 Ankyrin repeat [PS50088] (337-369)
  IPR002110 Ankyrin repeat [PS50088] (370-402)
  IPR002110 Ankyrin repeat [PS50088] (403-435)
  IPR002110 Ankyrin repeat [PS50088] (436-468)
  IPR002110 Ankyrin repeat [PS50088] (469-501)
  IPR002110 Ankyrin repeat [PS50088] (502-543)
  IPR002110 Ankyrin repeat [PS50088] (544-569)
  IPR002110 Ankyrin repeat [SM00248] (271-300)
  IPR002110 Ankyrin repeat [SM00248] (304-333)
  IPR002110 Ankyrin repeat [SM00248] (337-366)
  IPR002110 Ankyrin repeat [SM00248] (370-399)

pLDDT: mean 83.87, std 15.47, range [30.33, 98.5]

Solvent-accessible surface area (backbone atoms only — not comparable to full-atom values): 33838 Å² total; per-residue (Å²): 132,55,70,54,57,52,50,20,71,76,32,64,47,56,54,48,49,79,68,68,76,44,64,71,83,82,50,33,54,14,27,60,40,22,38,44,22,85,66,83,68,96,47,70,34,52,63,34,58,72,42,28,75,75,69,74,54,88,75,74,94,46,85,88,46,42,52,53,30,34,39,50,49,53,54,58,46,55,76,77,43,90,62,45,32,63,61,49,44,34,39,84,78,67,93,62,48,72,63,61,62,50,44,51,26,15,57,90,14,61,51,38,36,75,41,92,81,68,92,67,87,83,71,77,82,44,77,53,101,70,24,42,41,45,79,32,38,29,32,59,44,86,47,76,50,32,28,35,40,38,38,44,15,25,54,78,80,82,58,89,30,30,34,26,37,41,33,30,39,74,70,74,63,79,75,56,39,50,54,28,50,42,54,41,70,46,64,46,78,42,57,64,88,61,42,55,72,44,47,50,12,82,36,54,35,41,48,67,54,85,91,65,81,78,71,82,76,76,92,72,86,69,62,64,74,76,44,83,81,76,85,86,57,65,69,81,68,93,61,93,60,69,59,81,87,44,98,56,36,65,34,55,51,45,47,50,70,36,30,57,73,47,71,72,68,40,60,40,73,35,97,53,31,29,64,49,29,49,26,23,46,69,45,38,45,68,57,33,56,43,38,48,76,72,64,32,63,72,68,67,98,65,82,60,44,63,46,24,54,30,38,7,27,38,67,56,24,58,68,36,33,51,53,39,49,80,69,66,45,65,60,62,51,56,43,90,64,30,45,27,21,51,43,35,6,46,74,52,70,23,61,72,47,36,52,49,41,49,77,71,64,34,64,61,63,55,47,24,76,54,41,42,30,43,62,50,53,26,54,72,65,66,45,63,65,60,40,53,53,51,58,70,70,65,47,73,59,74,49,46,24,78,58,32,43,28,42,62,45,55,25,45,74,66,66,41,62,68,55,38,50,57,51,54,72,72,65,54,72,61,75,48,55,25,74,63,33,41,30,47,60,42,53,21,53,74,66,68,40,66,67,52,37,51,58,51,56,73,70,64,52,72,62,74,51,48,24,75,60,41,39,30,42,58,47,54,28,42,68,69,64,40,68,69,58,39,51,55,40,49,76,67,67,41,71,55,74,47,52,29,77,65,35,42,28,47,61,36,52,47,59,53,90,70,82,74,99,69,82,55,67,73,61,38,48,55,51,46,50,53,39,48,76,72,67,40,70,57,70,47,57,26,77,85,66,47,26,44,54,56,48,21,57,73,75,65,38,63,70,50,36,52,52,41,48,76,73,67,37,74,81,78,84,72,77,86,52,80,70,61,56,58,62,52,54,57,56,60,60,61,62,72,77,68,86,81,92,129

Mean predicted aligned error: 12.55 Å